Protein AF-0000000067561441 (afdb_homodimer)

Radius of gyration: 40.86 Å; Cα contacts (8 Å, |Δi|>4): 466; chains: 2; bounding box: 80×125×128 Å

Organism: Oryctolagus cuniculus (NCBI:txid9986)

Nearest PDB structures (foldseek):
  2z0v-assembly1_A  TM=9.219E-01  e=9.153E-23  Homo sapiens
  1x03-assembly1_A-2  TM=9.730E-01  e=4.306E-17  Homo sapiens
  2c08-assembly1_A-2  TM=9.891E-01  e=1.388E-15  Rattus norvegicus
  1zww-assembly1_A  TM=9.844E-01  e=1.862E-15  Mus musculus
  1x04-assembly1_A-2  TM=9.274E-01  e=5.219E-16  Homo sapiens

InterPro domains:
  IPR004148 BAR domain [PF03114] (29-232)
  IPR004148 BAR domain [PS51021] (9-240)
  IPR004148 BAR domain [SM00721] (27-233)
  IPR027267 AH/BAR domain superfamily [G3DSA:1.20.1270.60] (26-247)
  IPR027267 AH/BAR domain superfamily [SSF103657] (29-232)
  IPR032469 Endophilin-A3, BAR domain [cd07615] (29-238)
  IPR050384 Endophilin/SH3RF [PTHR14167] (29-256)

Solvent-accessible surface area (backbone atoms only — not comparable to full-atom values): 35944 Å² total; per-residue (Å²): 136,80,80,74,81,65,78,74,80,81,82,80,76,77,70,68,80,46,82,53,75,46,51,60,46,53,53,46,48,49,51,51,51,48,51,52,39,53,54,50,48,51,53,32,51,47,34,52,71,47,55,31,63,69,59,47,53,51,48,52,51,49,52,54,49,21,65,72,72,68,47,78,77,79,75,71,82,85,44,44,43,32,54,35,9,50,53,28,35,54,42,11,58,71,55,30,88,86,29,68,43,17,48,48,29,34,54,50,11,53,50,26,37,51,45,24,52,46,49,50,51,38,47,54,49,40,41,63,59,32,47,47,55,52,49,46,43,49,69,43,59,52,41,48,47,50,51,34,47,53,50,29,53,52,32,46,51,50,30,54,55,42,58,74,38,62,85,80,46,62,68,67,55,46,52,50,31,49,51,52,28,51,51,32,45,51,50,32,50,50,49,50,48,55,55,63,69,47,37,63,58,57,44,49,33,52,44,51,40,42,47,47,53,30,49,40,26,47,52,44,26,52,53,35,50,53,49,47,52,54,46,51,52,50,50,55,58,55,72,69,52,81,83,82,78,90,79,87,75,80,79,80,70,79,69,62,76,80,68,85,86,81,86,79,86,74,82,75,81,72,80,79,78,83,81,73,85,71,80,78,82,75,88,82,85,78,80,84,70,87,76,84,82,75,83,71,80,72,69,69,92,70,77,73,84,74,86,79,125,136,80,80,75,80,65,79,73,79,81,80,80,76,77,72,68,80,49,84,53,76,47,51,61,45,53,55,47,49,49,50,51,51,48,52,52,38,51,54,50,48,51,53,32,51,47,35,51,71,47,56,32,62,68,60,48,52,50,48,53,50,50,52,56,50,22,64,71,71,69,48,76,76,79,76,72,82,85,44,44,42,32,55,36,9,50,53,29,36,54,43,11,59,71,56,31,88,86,29,70,42,17,50,48,28,34,55,51,10,54,50,25,37,52,44,24,52,46,50,51,50,40,46,55,49,39,40,63,58,32,46,47,55,52,48,46,44,50,69,44,58,52,40,49,46,50,50,32,47,52,50,28,53,51,32,46,51,52,31,54,55,41,59,74,38,61,84,82,45,63,68,68,57,46,52,50,31,48,51,50,28,51,50,31,45,51,50,32,50,50,48,51,47,56,54,64,70,46,36,62,57,57,44,50,34,51,45,52,41,44,48,46,54,30,52,42,26,47,53,45,27,53,54,34,50,54,50,49,52,53,46,51,52,51,51,56,59,55,70,68,51,81,83,80,78,89,78,88,74,79,78,79,71,78,68,64,75,78,64,86,86,81,82,88,87,80,83,77,82,81,78,79,74,86,79,76,83,71,76,82,78,77,83,90,77,86,77,85,72,85,75,79,81,70,83,66,77,75,66,71,89,74,75,73,83,67,87,76,132

pLDDT: mean 72.55, std 29.38, range [18.14, 98.62]

Structure (mmCIF, N/CA/C/O backbone):
data_AF-0000000067561441-model_v1
#
loop_
_entity.id
_entity.type
_entity.pdbx_description
1 polymer 'SH3 domain containing GRB2 like 3, endophilin A3'
#
loop_
_atom_site.group_PDB
_atom_site.id
_atom_site.type_symbol
_atom_site.label_atom_id
_atom_site.label_alt_id
_atom_site.label_comp_id
_atom_site.label_asym_id
_atom_site.label_entity_id
_atom_site.label_seq_id
_atom_site.pdbx_PDB_ins_code
_atom_site.Cartn_x
_atom_site.Cartn_y
_atom_site.Cartn_z
_atom_site.occupancy
_atom_site.B_iso_or_equiv
_atom_site.auth_seq_id
_atom_site.auth_comp_id
_atom_site.auth_asym_id
_atom_site.auth_atom_id
_atom_site.pdbx_PDB_model_num
ATOM 1 N N . MET A 1 1 ? 22.875 -39.406 -35.312 1 19.34 1 MET A N 1
ATOM 2 C CA . MET A 1 1 ? 21.438 -39.688 -35.406 1 19.34 1 MET A CA 1
ATOM 3 C C . MET A 1 1 ? 20.656 -38.719 -34.531 1 19.34 1 MET A C 1
ATOM 5 O O . MET A 1 1 ? 20.547 -38.969 -33.312 1 19.34 1 MET A O 1
ATOM 9 N N . LYS A 1 2 ? 20.797 -37.438 -34.844 1 24.28 2 LYS A N 1
ATOM 10 C CA . LYS A 1 2 ? 20.297 -36.219 -34.219 1 24.28 2 LYS A CA 1
ATOM 11 C C . LYS A 1 2 ? 18.781 -36.156 -34.312 1 24.28 2 LYS A C 1
ATOM 13 O O . LYS A 1 2 ? 18.203 -36.125 -35.406 1 24.28 2 LYS A O 1
ATOM 18 N N . ILE A 1 3 ? 18.109 -36.844 -33.344 1 24.83 3 ILE A N 1
ATOM 19 C CA . ILE A 1 3 ? 16.656 -36.812 -33.188 1 24.83 3 ILE A CA 1
ATOM 20 C C . ILE A 1 3 ? 16.172 -35.344 -33.188 1 24.83 3 ILE A C 1
ATOM 22 O O . ILE A 1 3 ? 16.531 -34.562 -32.312 1 24.83 3 ILE A O 1
ATOM 26 N N . ASN A 1 4 ? 16.062 -34.75 -34.375 1 24.45 4 ASN A N 1
ATOM 27 C CA . ASN A 1 4 ? 15.406 -33.5 -34.688 1 24.45 4 ASN A CA 1
ATOM 28 C C . ASN A 1 4 ? 13.992 -33.406 -34.125 1 24.45 4 ASN A C 1
ATOM 30 O O . ASN A 1 4 ? 13.125 -34.188 -34.5 1 24.45 4 ASN A O 1
ATOM 34 N N . PHE A 1 5 ? 13.906 -33.094 -32.812 1 27.78 5 PHE A N 1
ATOM 35 C CA . PHE A 1 5 ? 12.664 -32.844 -32.094 1 27.78 5 PHE A CA 1
ATOM 36 C C . PHE A 1 5 ? 11.844 -31.766 -32.844 1 27.78 5 PHE A C 1
ATOM 38 O O . PHE A 1 5 ? 12.148 -30.578 -32.75 1 27.78 5 PHE A O 1
ATOM 45 N N . SER A 1 6 ? 11.445 -32 -34.031 1 26.22 6 SER A N 1
ATOM 46 C CA . SER A 1 6 ? 10.516 -31.172 -34.781 1 26.22 6 SER A CA 1
ATOM 47 C C . SER A 1 6 ? 9.289 -30.828 -33.969 1 26.22 6 SER A C 1
ATOM 49 O O . SER A 1 6 ? 8.609 -31.703 -33.438 1 26.22 6 SER A O 1
ATOM 51 N N . ILE A 1 7 ? 9.227 -29.594 -33.406 1 28.44 7 ILE A N 1
ATOM 52 C CA . ILE A 1 7 ? 8.266 -28.891 -32.562 1 28.44 7 ILE A CA 1
ATOM 53 C C . ILE A 1 7 ? 6.926 -28.781 -33.281 1 28.44 7 ILE A C 1
ATOM 55 O O . ILE A 1 7 ? 6.797 -28.016 -34.25 1 28.44 7 ILE A O 1
ATOM 59 N N . CYS A 1 8 ? 6.309 -29.859 -33.75 1 27.94 8 CYS A N 1
ATOM 60 C CA . CYS A 1 8 ? 4.984 -29.766 -34.375 1 27.94 8 CYS A CA 1
ATOM 61 C C . CYS A 1 8 ? 3.979 -29.188 -33.375 1 27.94 8 CYS A C 1
ATOM 63 O O . CYS A 1 8 ? 3.742 -29.766 -32.312 1 27.94 8 CYS A O 1
ATOM 65 N N . PHE A 1 9 ? 3.688 -27.844 -33.344 1 28.59 9 PHE A N 1
ATOM 66 C CA . PHE A 1 9 ? 2.734 -27 -32.625 1 28.59 9 PHE A CA 1
ATOM 67 C C . PHE A 1 9 ? 1.303 -27.391 -32.969 1 28.59 9 PHE A C 1
ATOM 69 O O . PHE A 1 9 ? 0.637 -26.734 -33.75 1 28.59 9 PHE A O 1
ATOM 76 N N . SER A 1 10 ? 0.862 -28.594 -33.406 1 28.17 10 SER A N 1
ATOM 77 C CA . SER A 1 10 ? -0.571 -28.656 -33.656 1 28.17 10 SER A CA 1
ATOM 78 C C . SER A 1 10 ? -1.382 -28.422 -32.406 1 28.17 10 SER A C 1
ATOM 80 O O . SER A 1 10 ? -1.18 -29.094 -31.391 1 28.17 10 SER A O 1
ATOM 82 N N . VAL A 1 11 ? -2.041 -27.281 -32.094 1 31.47 11 VAL A N 1
ATOM 83 C CA . VAL A 1 11 ? -2.855 -26.656 -31.062 1 31.47 11 VAL A CA 1
ATOM 84 C C . VAL A 1 11 ? -4.02 -27.578 -30.688 1 31.47 11 VAL A C 1
ATOM 86 O O . VAL A 1 11 ? -4.445 -27.609 -29.531 1 31.47 11 VAL A O 1
ATOM 89 N N . ASN A 1 12 ? -5 -27.953 -31.719 1 30.16 12 ASN A N 1
ATOM 90 C CA . ASN A 1 12 ? -6.379 -28.297 -31.375 1 30.16 12 ASN A CA 1
ATOM 91 C C . ASN A 1 12 ? -6.441 -29.516 -30.469 1 30.16 12 ASN A C 1
ATOM 93 O O . ASN A 1 12 ? -7.18 -29.531 -29.484 1 30.16 12 ASN A O 1
ATOM 97 N N . SER A 1 13 ? -6.586 -30.844 -31.156 1 30.34 13 SER A N 1
ATOM 98 C CA . SER A 1 13 ? -7.082 -32.094 -30.609 1 30.34 13 SER A CA 1
ATOM 99 C C . SER A 1 13 ? -6.16 -32.656 -29.516 1 30.34 13 SER A C 1
ATOM 101 O O . SER A 1 13 ? -4.949 -32.75 -29.734 1 30.34 13 SER A O 1
ATOM 103 N N . TRP A 1 14 ? -6.418 -32.5 -28.234 1 32.81 14 TRP A N 1
ATOM 104 C CA . TRP A 1 14 ? -5.914 -33.25 -27.078 1 32.81 14 TRP A CA 1
ATOM 105 C C . TRP A 1 14 ? -5.68 -34.688 -27.453 1 32.81 14 TRP A C 1
ATOM 107 O O . TRP A 1 14 ? -5.574 -35.562 -26.562 1 32.81 14 TRP A O 1
ATOM 117 N N . SER A 1 15 ? -6.148 -35.219 -28.641 1 31.61 15 SER A N 1
ATOM 118 C CA . SER A 1 15 ? -5.793 -36.625 -28.75 1 31.61 15 SER A CA 1
ATOM 119 C C . SER A 1 15 ? -4.332 -36.844 -28.391 1 31.61 15 SER A C 1
ATOM 121 O O . SER A 1 15 ? -3.436 -36.25 -29 1 31.61 15 SER A O 1
ATOM 123 N N . LEU A 1 16 ? -3.963 -37 -27.172 1 37.06 16 LEU A N 1
ATOM 124 C CA . LEU A 1 16 ? -2.797 -37.625 -26.547 1 37.06 16 LEU A CA 1
ATOM 125 C C . LEU A 1 16 ? -2.213 -38.719 -27.422 1 37.06 16 LEU A C 1
ATOM 127 O O . LEU A 1 16 ? -1.439 -39.562 -26.953 1 37.06 16 LEU A O 1
ATOM 131 N N . THR A 1 17 ? -2.914 -39.125 -28.484 1 34.94 17 THR A N 1
ATOM 132 C CA . THR A 1 17 ? -2.17 -40.156 -29.234 1 34.94 17 THR A CA 1
ATOM 133 C C . THR A 1 17 ? -0.734 -39.688 -29.469 1 34.94 17 THR A C 1
ATOM 135 O O . THR A 1 17 ? -0.394 -39.25 -30.578 1 34.94 17 THR A O 1
ATOM 138 N N . CYS A 1 18 ? -0.254 -38.906 -28.562 1 39.09 18 CYS A N 1
ATOM 139 C CA . CYS A 1 18 ? 1.105 -38.406 -28.703 1 39.09 18 CYS A CA 1
ATOM 140 C C . CYS A 1 18 ? 2.104 -39.531 -28.859 1 39.09 18 CYS A C 1
ATOM 142 O O . CYS A 1 18 ? 2.516 -40.156 -27.875 1 39.09 18 CYS A O 1
ATOM 144 N N . ASN A 1 19 ? 1.882 -40.406 -29.562 1 39.97 19 ASN A N 1
ATOM 145 C CA . ASN A 1 19 ? 3.016 -41.312 -29.781 1 39.97 19 ASN A CA 1
ATOM 146 C C . ASN A 1 19 ? 4.34 -40.531 -29.75 1 39.97 19 ASN A C 1
ATOM 148 O O . ASN A 1 19 ? 5.402 -41.156 -29.609 1 39.97 19 ASN A O 1
ATOM 152 N N . ASP A 1 20 ? 4.57 -39.219 -30.25 1 41.69 20 ASP A N 1
ATOM 153 C CA . ASP A 1 20 ? 5.801 -38.5 -30.516 1 41.69 20 ASP A CA 1
ATOM 154 C C . ASP A 1 20 ? 6.176 -37.594 -29.328 1 41.69 20 ASP A C 1
ATOM 156 O O . ASP A 1 20 ? 5.305 -37.156 -28.578 1 41.69 20 ASP A O 1
ATOM 160 N N . ILE A 1 21 ? 7.422 -37.656 -28.656 1 47.81 21 ILE A N 1
ATOM 161 C CA . ILE A 1 21 ? 8.25 -36.906 -27.734 1 47.81 21 ILE A CA 1
ATOM 162 C C . ILE A 1 21 ? 7.82 -35.438 -27.766 1 47.81 21 ILE A C 1
ATOM 164 O O . ILE A 1 21 ? 7.953 -34.719 -26.766 1 47.81 21 ILE A O 1
ATOM 168 N N . SER A 1 22 ? 7.121 -35.094 -28.859 1 47.97 22 SER A N 1
ATOM 169 C CA . SER A 1 22 ? 6.777 -33.656 -29 1 47.97 22 SER A CA 1
ATOM 170 C C . SER A 1 22 ? 5.668 -33.281 -28.031 1 47.97 22 SER A C 1
ATOM 172 O O . SER A 1 22 ? 5.707 -32.188 -27.453 1 47.97 22 SER A O 1
ATOM 174 N N . CYS A 1 23 ? 4.609 -34.156 -27.844 1 52.84 23 CYS A N 1
ATOM 175 C CA . CYS A 1 23 ? 3.516 -33.812 -26.938 1 52.84 23 CYS A CA 1
ATOM 176 C C . CYS A 1 23 ? 4.016 -33.688 -25.5 1 52.84 23 CYS A C 1
ATOM 178 O O . CYS A 1 23 ? 3.625 -32.75 -24.797 1 52.84 23 CYS A O 1
ATOM 180 N N . VAL A 1 24 ? 4.871 -34.625 -25.172 1 60.44 24 VAL A N 1
ATOM 181 C CA . VAL A 1 24 ? 5.414 -34.562 -23.828 1 60.44 24 VAL A CA 1
ATOM 182 C C . VAL A 1 24 ? 6.172 -33.25 -23.625 1 60.44 24 VAL A C 1
ATOM 184 O O . VAL A 1 24 ? 6.109 -32.656 -22.547 1 60.44 24 VAL A O 1
ATOM 187 N N . CYS A 1 25 ? 6.645 -32.719 -24.844 1 61.5 25 CYS A N 1
ATOM 188 C CA . CYS A 1 25 ? 7.414 -31.484 -24.75 1 61.5 25 CYS A CA 1
ATOM 189 C C . CYS A 1 25 ? 6.508 -30.297 -24.469 1 61.5 25 CYS A C 1
ATOM 191 O O . CYS A 1 25 ? 6.848 -29.422 -23.656 1 61.5 25 CYS A O 1
ATOM 193 N N . PHE A 1 26 ? 5.363 -30.297 -25.141 1 65.38 26 PHE A N 1
ATOM 194 C CA . PHE A 1 26 ? 4.453 -29.172 -24.938 1 65.38 26 PHE A CA 1
ATOM 195 C C . PHE A 1 26 ? 3.932 -29.156 -23.5 1 65.38 26 PHE A C 1
ATOM 197 O O . PHE A 1 26 ? 3.852 -28.109 -22.875 1 65.38 26 PHE A O 1
ATOM 204 N N . VAL A 1 27 ? 3.645 -30.406 -23 1 71.69 27 VAL A N 1
ATOM 205 C CA . VAL A 1 27 ? 3.113 -30.5 -21.641 1 71.69 27 VAL A CA 1
ATOM 206 C C . VAL A 1 27 ? 4.184 -30.094 -20.641 1 71.69 27 VAL A C 1
ATOM 208 O O . VAL A 1 27 ? 3.887 -29.422 -19.641 1 71.69 27 VAL A O 1
ATOM 211 N N . PHE A 1 28 ? 5.406 -30.344 -21.094 1 76.19 28 PHE A N 1
ATOM 212 C CA . PHE A 1 28 ? 6.52 -29.969 -20.219 1 76.19 28 PHE A CA 1
ATOM 213 C C . PHE A 1 28 ? 6.66 -28.453 -20.141 1 76.19 28 PHE A C 1
ATOM 215 O O . PHE A 1 28 ? 6.91 -27.906 -19.078 1 76.19 28 PHE A O 1
ATOM 222 N N . LYS A 1 29 ? 6.434 -27.875 -21.234 1 80.75 29 LYS A N 1
ATOM 223 C CA . LYS A 1 29 ? 6.555 -26.422 -21.266 1 80.75 29 LYS A CA 1
ATOM 224 C C . LYS A 1 29 ? 5.457 -25.766 -20.438 1 80.75 29 LYS A C 1
ATOM 226 O O . LYS A 1 29 ? 5.711 -24.797 -19.703 1 80.75 29 LYS A O 1
ATOM 231 N N . LYS A 1 30 ? 4.281 -26.328 -20.531 1 83.38 30 LYS A N 1
ATOM 232 C CA . LYS A 1 30 ? 3.16 -25.75 -19.797 1 83.38 30 LYS A CA 1
ATOM 233 C C . LYS A 1 30 ? 3.375 -25.875 -18.297 1 83.38 30 LYS A C 1
ATOM 235 O O . LYS A 1 30 ? 3.047 -24.953 -17.531 1 83.38 30 LYS A O 1
ATOM 240 N N . ILE A 1 31 ? 3.91 -26.953 -17.922 1 86.12 31 ILE A N 1
ATOM 241 C CA . ILE A 1 31 ? 4.156 -27.188 -16.5 1 86.12 31 ILE A CA 1
ATOM 242 C C . ILE A 1 31 ? 5.25 -26.234 -16.016 1 86.12 31 ILE A C 1
ATOM 244 O O . ILE A 1 31 ? 5.148 -25.672 -14.914 1 86.12 31 ILE A O 1
ATOM 248 N N . ASP A 1 32 ? 6.25 -26.062 -16.797 1 88.06 32 ASP A N 1
ATOM 249 C CA . ASP A 1 32 ? 7.344 -25.172 -16.438 1 88.06 32 ASP A CA 1
ATOM 250 C C . ASP A 1 32 ? 6.852 -23.734 -16.312 1 88.06 32 ASP A C 1
ATOM 252 O O . ASP A 1 32 ? 7.18 -23.031 -15.352 1 88.06 32 ASP A O 1
ATOM 256 N N . VAL A 1 33 ? 6.121 -23.375 -17.312 1 91.06 33 VAL A N 1
ATOM 257 C CA . VAL A 1 33 ? 5.578 -22.016 -17.297 1 91.06 33 VAL A CA 1
ATOM 258 C C . VAL A 1 33 ? 4.664 -21.828 -16.094 1 91.06 33 VAL A C 1
ATOM 260 O O . VAL A 1 33 ? 4.691 -20.781 -15.445 1 91.06 33 VAL A O 1
ATOM 263 N N . THR A 1 34 ? 3.848 -22.828 -15.805 1 91 34 THR A N 1
ATOM 264 C CA . THR A 1 34 ? 2.943 -22.734 -14.664 1 91 34 THR A CA 1
ATOM 265 C C . THR A 1 34 ? 3.729 -22.609 -13.359 1 91 34 THR A C 1
ATOM 267 O O . THR A 1 34 ? 3.348 -21.859 -12.469 1 91 34 THR A O 1
ATOM 270 N N . ASN A 1 35 ? 4.785 -23.359 -13.32 1 91.88 35 ASN A N 1
ATOM 271 C CA . ASN A 1 35 ? 5.625 -23.312 -12.133 1 91.88 35 ASN A CA 1
ATOM 272 C C . ASN A 1 35 ? 6.227 -21.922 -11.93 1 91.88 35 ASN A C 1
ATOM 274 O O . ASN A 1 35 ? 6.203 -21.391 -10.82 1 91.88 35 ASN A O 1
ATOM 278 N N . LYS A 1 36 ? 6.715 -21.359 -12.938 1 94.06 36 LYS A N 1
ATOM 279 C CA . LYS A 1 36 ? 7.27 -20.016 -12.875 1 94.06 36 LYS A CA 1
ATOM 280 C C . LYS A 1 36 ? 6.188 -18.984 -12.555 1 94.06 36 LYS A C 1
ATOM 282 O O . LYS A 1 36 ? 6.414 -18.062 -11.766 1 94.06 36 LYS A O 1
ATOM 287 N N . ALA A 1 37 ? 5.059 -19.172 -13.188 1 94.62 37 ALA A N 1
ATOM 288 C CA . ALA A 1 37 ? 3.926 -18.281 -12.961 1 94.62 37 ALA A CA 1
ATOM 289 C C . ALA A 1 37 ? 3.514 -18.281 -11.492 1 94.62 37 ALA A C 1
ATOM 291 O O . ALA A 1 37 ? 3.365 -17.219 -10.883 1 94.62 37 ALA A O 1
ATOM 292 N N . VAL A 1 38 ? 3.355 -19.453 -10.961 1 94.75 38 VAL A N 1
ATOM 293 C CA . VAL A 1 38 ? 2.898 -19.594 -9.586 1 94.75 38 VAL A CA 1
ATOM 294 C C . VAL A 1 38 ? 3.92 -18.969 -8.633 1 94.75 38 VAL A C 1
ATOM 296 O O . VAL A 1 38 ? 3.551 -18.25 -7.711 1 94.75 38 VAL A O 1
ATOM 299 N N . ALA A 1 39 ? 5.164 -19.141 -8.891 1 95.56 39 ALA A N 1
ATOM 300 C CA . ALA A 1 39 ? 6.223 -18.594 -8.047 1 95.56 39 ALA A CA 1
ATOM 301 C C . ALA A 1 39 ? 6.207 -17.062 -8.07 1 95.56 39 ALA A C 1
ATOM 303 O O . ALA A 1 39 ? 6.273 -16.422 -7.023 1 95.56 39 ALA A O 1
ATOM 304 N N . GLU A 1 40 ? 6.141 -16.531 -9.172 1 97.12 40 GLU A N 1
ATOM 305 C CA . GLU A 1 40 ? 6.168 -15.086 -9.297 1 97.12 40 GLU A CA 1
ATOM 306 C C . GLU A 1 40 ? 4.879 -14.461 -8.773 1 97.12 40 GLU A C 1
ATOM 308 O O . GLU A 1 40 ? 4.902 -13.383 -8.18 1 97.12 40 GLU A O 1
ATOM 313 N N . ILE A 1 41 ? 3.758 -15.086 -9.07 1 97.19 41 ILE A N 1
ATOM 314 C CA . ILE A 1 41 ? 2.477 -14.586 -8.586 1 97.19 41 ILE A CA 1
ATOM 315 C C . ILE A 1 41 ? 2.482 -14.555 -7.059 1 97.19 41 ILE A C 1
ATOM 317 O O . ILE A 1 41 ? 1.982 -13.609 -6.445 1 97.19 41 ILE A O 1
ATOM 321 N N . LEU A 1 42 ? 3.045 -15.602 -6.5 1 96.94 42 LEU A N 1
ATOM 322 C CA . LEU A 1 42 ? 3.143 -15.656 -5.043 1 96.94 42 LEU A CA 1
ATOM 323 C C . LEU A 1 42 ? 3.951 -14.477 -4.512 1 96.94 42 LEU A C 1
ATOM 325 O O . LEU A 1 42 ? 3.541 -13.82 -3.547 1 96.94 42 LEU A O 1
ATOM 329 N N . SER A 1 43 ? 5.023 -14.203 -5.152 1 96.56 43 SER A N 1
ATOM 330 C CA . SER A 1 43 ? 5.887 -13.102 -4.75 1 96.56 43 SER A CA 1
ATOM 331 C C . SER A 1 43 ? 5.18 -11.758 -4.898 1 96.56 43 SER A C 1
ATOM 333 O O . SER A 1 43 ? 5.164 -10.953 -3.967 1 96.56 43 SER A O 1
ATOM 335 N N . LYS A 1 44 ? 4.578 -11.547 -6.016 1 97.75 44 LYS A N 1
ATOM 336 C CA . LYS A 1 44 ? 3.938 -10.266 -6.301 1 97.75 44 LYS A CA 1
ATOM 337 C C . LYS A 1 44 ? 2.666 -10.094 -5.477 1 97.75 44 LYS A C 1
ATOM 339 O O . LYS A 1 44 ? 2.316 -8.977 -5.09 1 97.75 44 LYS A O 1
ATOM 344 N N . ALA A 1 45 ? 1.914 -11.18 -5.254 1 97.56 45 ALA A N 1
ATOM 345 C CA . ALA A 1 45 ? 0.723 -11.102 -4.414 1 97.56 45 ALA A CA 1
ATOM 346 C C . ALA A 1 45 ? 1.086 -10.719 -2.982 1 97.56 45 ALA A C 1
ATOM 348 O O . ALA A 1 45 ? 0.365 -9.953 -2.338 1 97.56 45 ALA A O 1
ATOM 349 N N . THR A 1 46 ? 2.197 -11.227 -2.502 1 96.25 46 THR A N 1
ATOM 350 C CA . THR A 1 46 ? 2.662 -10.867 -1.166 1 96.25 46 THR A CA 1
ATOM 351 C C . THR A 1 46 ? 3.043 -9.398 -1.102 1 96.25 46 THR A C 1
ATOM 353 O O . THR A 1 46 ? 2.771 -8.719 -0.106 1 96.25 46 THR A O 1
ATOM 356 N N . GLU A 1 47 ? 3.701 -8.938 -2.129 1 95.88 47 GLU A N 1
ATOM 357 C CA . GLU A 1 47 ? 4.047 -7.52 -2.209 1 95.88 47 GLU A CA 1
ATOM 358 C C . GLU A 1 47 ? 2.795 -6.648 -2.266 1 95.88 47 GLU A C 1
ATOM 360 O O . GLU A 1 47 ? 2.777 -5.543 -1.722 1 95.88 47 GLU A O 1
ATOM 365 N N . TYR A 1 48 ? 1.763 -7.145 -2.961 1 97.44 48 TYR A N 1
ATOM 366 C CA . TYR A 1 48 ? 0.479 -6.457 -3.047 1 97.44 48 TYR A CA 1
ATOM 367 C C . TYR A 1 48 ? -0.131 -6.266 -1.663 1 97.44 48 TYR A C 1
ATOM 369 O O . TYR A 1 48 ? -0.658 -5.195 -1.353 1 97.44 48 TYR A O 1
ATOM 377 N N . LEU A 1 49 ? 0.001 -7.266 -0.828 1 96.56 49 LEU A N 1
ATOM 378 C CA . LEU A 1 49 ? -0.583 -7.223 0.509 1 96.56 49 LEU A CA 1
ATOM 379 C C . LEU A 1 49 ? 0.311 -6.441 1.468 1 96.56 49 LEU A C 1
ATOM 381 O O . LEU A 1 49 ? -0.183 -5.691 2.311 1 96.56 49 LEU A O 1
ATOM 385 N N . GLN A 1 50 ? 1.621 -6.695 1.315 1 95.94 50 GLN A N 1
ATOM 386 C CA . GLN A 1 50 ? 2.625 -6.129 2.209 1 95.94 50 GLN A CA 1
ATOM 387 C C . GLN A 1 50 ? 3.746 -5.457 1.419 1 95.94 50 GLN A C 1
ATOM 389 O O . GLN A 1 50 ? 4.816 -6.039 1.237 1 95.94 50 GLN A O 1
ATOM 394 N N . PRO A 1 51 ? 3.529 -4.23 1.056 1 95.38 51 PRO A N 1
ATOM 395 C CA . PRO A 1 51 ? 4.41 -3.553 0.101 1 95.38 51 PRO A CA 1
ATOM 396 C C . PRO A 1 51 ? 5.75 -3.154 0.713 1 95.38 51 PRO A C 1
ATOM 398 O O . PRO A 1 51 ? 6.719 -2.92 -0.013 1 95.38 51 PRO A O 1
ATOM 401 N N . ASN A 1 52 ? 5.871 -3.002 2.012 1 94.19 52 ASN A N 1
ATOM 402 C CA . ASN A 1 52 ? 7.129 -2.617 2.643 1 94.19 52 ASN A CA 1
ATOM 403 C C . ASN A 1 52 ? 8.023 -3.828 2.893 1 94.19 52 ASN A C 1
ATOM 405 O O . ASN A 1 52 ? 7.703 -4.684 3.723 1 94.19 52 ASN A O 1
ATOM 409 N N . PRO A 1 53 ? 9.078 -3.922 2.232 1 93.12 53 PRO A N 1
ATOM 410 C CA . PRO A 1 53 ? 9.938 -5.105 2.355 1 93.12 53 PRO A CA 1
ATOM 411 C C . PRO A 1 53 ? 10.555 -5.242 3.746 1 93.12 53 PRO A C 1
ATOM 413 O O . PRO A 1 53 ? 10.766 -6.363 4.223 1 93.12 53 PRO A O 1
ATOM 416 N N . ALA A 1 54 ? 10.844 -4.078 4.367 1 92.19 54 ALA A N 1
ATOM 417 C CA . ALA A 1 54 ? 11.438 -4.129 5.703 1 92.19 54 ALA A CA 1
ATOM 418 C C . ALA A 1 54 ? 10.477 -4.754 6.707 1 92.19 54 ALA A C 1
ATOM 420 O O . ALA A 1 54 ? 10.867 -5.609 7.5 1 92.19 54 ALA A O 1
ATOM 421 N N . TYR A 1 55 ? 9.32 -4.367 6.629 1 91.5 55 TYR A N 1
ATOM 422 C CA . TYR A 1 55 ? 8.32 -4.902 7.539 1 91.5 55 TYR A CA 1
ATOM 423 C C . TYR A 1 55 ? 8.031 -6.367 7.234 1 91.5 55 TYR A C 1
ATOM 425 O O . TYR A 1 55 ? 7.789 -7.16 8.148 1 91.5 55 TYR A O 1
ATOM 433 N N . ARG A 1 56 ? 8.047 -6.734 5.98 1 90.69 56 ARG A N 1
ATOM 434 C CA . ARG A 1 56 ? 7.828 -8.125 5.59 1 90.69 56 ARG A CA 1
ATOM 435 C C . ARG A 1 56 ? 8.914 -9.031 6.164 1 90.69 56 ARG A C 1
ATOM 437 O O . ARG A 1 56 ? 8.617 -10.117 6.664 1 90.69 56 ARG A O 1
ATOM 444 N N . ALA A 1 57 ? 10.148 -8.57 6.008 1 90.69 57 ALA A N 1
ATOM 445 C CA . ALA A 1 57 ? 11.273 -9.336 6.543 1 90.69 57 ALA A CA 1
ATOM 446 C C . ALA A 1 57 ? 11.156 -9.508 8.055 1 90.69 57 ALA A C 1
ATOM 448 O O . ALA A 1 57 ? 11.438 -10.586 8.586 1 90.69 57 ALA A O 1
ATOM 449 N N . LYS A 1 58 ? 10.812 -8.422 8.695 1 89.56 58 LYS A N 1
ATOM 450 C CA . LYS A 1 58 ? 10.617 -8.477 10.141 1 89.56 58 LYS A CA 1
ATOM 451 C C . LYS A 1 58 ? 9.523 -9.477 10.508 1 89.56 58 LYS A C 1
ATOM 453 O O . LYS A 1 58 ? 9.68 -10.258 11.453 1 89.56 58 LYS A O 1
ATOM 458 N N . LEU A 1 59 ? 8.438 -9.453 9.828 1 87.62 59 LEU A N 1
ATOM 459 C CA . LEU A 1 59 ? 7.328 -10.375 10.07 1 87.62 59 LEU A CA 1
ATOM 460 C C . LEU A 1 59 ? 7.754 -11.82 9.828 1 87.62 59 LEU A C 1
ATOM 462 O O . LEU A 1 59 ? 7.371 -12.711 10.586 1 87.62 59 LEU A O 1
ATOM 466 N N . GLY A 1 60 ? 8.477 -12.039 8.766 1 86.38 60 GLY A N 1
ATOM 467 C CA . GLY A 1 60 ? 9 -13.367 8.484 1 86.38 60 GLY A CA 1
ATOM 468 C C . GLY A 1 60 ? 9.859 -13.922 9.602 1 86.38 60 GLY A C 1
ATOM 469 O O . GLY A 1 60 ? 9.75 -15.094 9.953 1 86.38 60 GLY A O 1
ATOM 470 N N . MET A 1 61 ? 10.633 -13.023 10.133 1 86.12 61 MET A N 1
ATOM 471 C CA . MET A 1 61 ? 11.5 -13.406 11.242 1 86.12 61 MET A CA 1
ATOM 472 C C . MET A 1 61 ? 10.672 -13.734 12.484 1 86.12 61 MET A C 1
ATOM 474 O O . MET A 1 61 ? 10.93 -14.727 13.156 1 86.12 61 MET A O 1
ATOM 478 N N . LEU A 1 62 ? 9.719 -12.938 12.773 1 84.06 62 LEU A N 1
ATOM 479 C CA . LEU A 1 62 ? 8.875 -13.133 13.945 1 84.06 62 LEU A CA 1
ATOM 480 C C . LEU A 1 62 ? 8.086 -14.43 13.836 1 84.06 62 LEU A C 1
ATOM 482 O O . LEU A 1 62 ? 7.938 -15.164 14.82 1 84.06 62 LEU A O 1
ATOM 486 N N . ASN A 1 63 ? 7.586 -14.672 12.695 1 83.81 63 ASN A N 1
ATOM 487 C CA . ASN A 1 63 ? 6.852 -15.914 12.461 1 83.81 63 ASN A CA 1
ATOM 488 C C . ASN A 1 63 ? 7.734 -17.141 12.68 1 83.81 63 ASN A C 1
ATOM 490 O O . ASN A 1 63 ? 7.285 -18.141 13.227 1 83.81 63 ASN A O 1
ATOM 494 N N . THR A 1 64 ? 8.922 -17.016 12.219 1 83.06 64 THR A N 1
ATOM 495 C CA . THR A 1 64 ? 9.859 -18.125 12.398 1 83.06 64 THR A CA 1
ATOM 496 C C . THR A 1 64 ? 10.156 -18.344 13.883 1 83.06 64 THR A C 1
ATOM 498 O O . THR A 1 64 ? 10.203 -19.484 14.344 1 83.06 64 THR A O 1
ATOM 501 N N . VAL A 1 65 ? 10.336 -17.281 14.617 1 79.94 65 VAL A N 1
ATOM 502 C CA . VAL A 1 65 ? 10.625 -17.359 16.047 1 79.94 65 VAL A CA 1
ATOM 503 C C . VAL A 1 65 ? 9.414 -17.891 16.797 1 79.94 65 VAL A C 1
ATOM 505 O O . VAL A 1 65 ? 9.555 -18.719 17.703 1 79.94 65 VAL A O 1
ATOM 508 N N . SER A 1 66 ? 8.266 -17.453 16.516 1 81.81 66 SER A N 1
ATOM 509 C CA . SER A 1 66 ? 7.035 -17.906 17.156 1 81.81 66 SER A CA 1
ATOM 510 C C . SER A 1 66 ? 6.82 -19.406 16.953 1 81.81 66 SER A C 1
ATOM 512 O O . SER A 1 66 ? 6.359 -20.094 17.859 1 81.81 66 SER A O 1
ATOM 514 N N . LYS A 1 67 ? 7.062 -19.844 15.867 1 76.69 67 LYS A N 1
ATOM 515 C CA . LYS A 1 67 ? 6.926 -21.266 15.586 1 76.69 67 LYS A CA 1
ATOM 516 C C . LYS A 1 67 ? 7.852 -22.094 16.469 1 76.69 67 LYS A C 1
ATOM 518 O O . LYS A 1 67 ? 7.465 -23.156 16.969 1 76.69 67 LYS A O 1
ATOM 523 N N . ILE A 1 68 ? 8.883 -21.516 16.688 1 78.38 68 ILE A N 1
ATOM 524 C CA . ILE A 1 68 ? 9.859 -22.219 17.516 1 78.38 68 ILE A CA 1
ATOM 525 C C . ILE A 1 68 ? 9.43 -22.156 18.984 1 78.38 68 ILE A C 1
ATOM 527 O O . ILE A 1 68 ? 9.539 -23.141 19.719 1 78.38 68 ILE A O 1
ATOM 531 N N . ARG A 1 69 ? 9.016 -20.984 19.453 1 77.12 69 ARG A N 1
ATOM 532 C CA . ARG A 1 69 ? 8.672 -20.781 20.859 1 77.12 69 ARG A CA 1
ATOM 533 C C . ARG A 1 69 ? 7.242 -21.234 21.141 1 77.12 69 ARG A C 1
ATOM 535 O O . ARG A 1 69 ? 6.871 -21.469 22.297 1 77.12 69 ARG A O 1
ATOM 542 N N . GLY A 1 70 ? 6.445 -21.609 20.125 1 68.56 70 GLY A N 1
ATOM 543 C CA . GLY A 1 70 ? 5.059 -22.016 20.281 1 68.56 70 GLY A CA 1
ATOM 544 C C . GLY A 1 70 ? 4.145 -20.859 20.656 1 68.56 70 GLY A C 1
ATOM 545 O O . GLY A 1 70 ? 3.016 -21.078 21.109 1 68.56 70 GLY A O 1
ATOM 546 N N . GLN A 1 71 ? 4.68 -19.656 20.906 1 61.94 71 GLN A N 1
ATOM 547 C CA . GLN A 1 71 ? 3.854 -18.516 21.297 1 61.94 71 GLN A CA 1
ATOM 548 C C . GLN A 1 71 ? 3.488 -17.672 20.078 1 61.94 71 GLN A C 1
ATOM 550 O O . GLN A 1 71 ? 4.363 -17.297 19.297 1 61.94 71 GLN A O 1
ATOM 555 N N . VAL A 1 72 ? 2.428 -17.938 19.469 1 56.69 72 VAL A N 1
ATOM 556 C CA . VAL A 1 72 ? 1.982 -17.219 18.281 1 56.69 72 VAL A CA 1
ATOM 557 C C . VAL A 1 72 ? 1.616 -15.781 18.656 1 56.69 72 VAL A C 1
ATOM 559 O O . VAL A 1 72 ? 0.566 -15.539 19.266 1 56.69 72 VAL A O 1
ATOM 562 N N . LYS A 1 73 ? 2.566 -14.992 19.297 1 55.56 73 LYS A N 1
ATOM 563 C CA . LYS A 1 73 ? 2.141 -13.594 19.406 1 55.56 73 LYS A CA 1
ATOM 564 C C . LYS A 1 73 ? 2.045 -12.945 18.031 1 55.56 73 LYS A C 1
ATOM 566 O O . LYS A 1 73 ? 3.031 -12.898 17.281 1 55.56 73 LYS A O 1
ATOM 571 N N . THR A 1 74 ? 0.905 -13.016 17.25 1 57.88 74 THR A N 1
ATOM 572 C CA . THR A 1 74 ? 0.656 -12.633 15.867 1 57.88 74 THR A CA 1
ATOM 573 C C . THR A 1 74 ? 0.767 -11.117 15.695 1 57.88 74 THR A C 1
ATOM 575 O O . THR A 1 74 ? -0.159 -10.383 16.047 1 57.88 74 THR A O 1
ATOM 578 N N . THR A 1 75 ? 1.968 -10.531 15.844 1 70.69 75 THR A N 1
ATOM 579 C CA . THR A 1 75 ? 2.057 -9.133 15.453 1 70.69 75 THR A CA 1
ATOM 580 C C . THR A 1 75 ? 1.803 -8.969 13.953 1 70.69 75 THR A C 1
ATOM 582 O O . THR A 1 75 ? 2.361 -9.711 13.141 1 70.69 75 THR A O 1
ATOM 585 N N . GLY A 1 76 ? 0.709 -8.367 13.625 1 84.88 76 GLY A N 1
ATOM 586 C CA . GLY A 1 76 ? 0.3 -8.195 12.234 1 84.88 76 GLY A CA 1
ATOM 587 C C . GLY A 1 76 ? 1.129 -7.16 11.492 1 84.88 76 GLY A C 1
ATOM 588 O O . GLY A 1 76 ? 2 -6.516 12.086 1 84.88 76 GLY A O 1
ATOM 589 N N . TYR A 1 77 ? 1.179 -7.137 10.242 1 92.44 77 TYR A N 1
ATOM 590 C CA . TYR A 1 77 ? 1.8 -6.148 9.367 1 92.44 77 TYR A CA 1
ATOM 591 C C . TYR A 1 77 ? 1.289 -4.746 9.68 1 92.44 77 TYR A C 1
ATOM 593 O O . TYR A 1 77 ? 0.079 -4.523 9.75 1 92.44 77 TYR A O 1
ATOM 601 N N . PRO A 1 78 ? 2.158 -3.854 9.984 1 94 78 PRO A N 1
ATOM 602 C CA . PRO A 1 78 ? 1.689 -2.494 10.266 1 94 78 PRO A CA 1
ATOM 603 C C . PRO A 1 78 ? 1.091 -1.81 9.039 1 94 78 PRO A C 1
ATOM 605 O O . PRO A 1 78 ? 1.826 -1.401 8.141 1 94 78 PRO A O 1
ATOM 608 N N . GLN A 1 79 ? -0.152 -1.631 9.086 1 96.31 79 GLN A N 1
ATOM 609 C CA . GLN A 1 79 ? -0.852 -1.012 7.961 1 96.31 79 GLN A CA 1
ATOM 610 C C . GLN A 1 79 ? -0.662 0.503 7.965 1 96.31 79 GLN A C 1
ATOM 612 O O . GLN A 1 79 ? -0.722 1.14 9.016 1 96.31 79 GLN A O 1
ATOM 617 N N . THR A 1 80 ? -0.368 1.104 6.855 1 97.06 80 THR A N 1
ATOM 618 C CA . THR A 1 80 ? -0.118 2.537 6.734 1 97.06 80 THR A CA 1
ATOM 619 C C . THR A 1 80 ? -1.339 3.338 7.18 1 97.06 80 THR A C 1
ATOM 621 O O . THR A 1 80 ? -1.202 4.422 7.75 1 97.06 80 THR A O 1
ATOM 624 N N . GLU A 1 81 ? -2.572 2.818 6.895 1 97.25 81 GLU A N 1
ATOM 625 C CA . GLU A 1 81 ? -3.805 3.461 7.34 1 97.25 81 GLU A CA 1
ATOM 626 C C . GLU A 1 81 ? -3.84 3.594 8.859 1 97.25 81 GLU A C 1
ATOM 628 O O . GLU A 1 81 ? -4.254 4.629 9.391 1 97.25 81 GLU A O 1
ATOM 633 N N . GLY A 1 82 ? -3.373 2.518 9.508 1 97.62 82 GLY A N 1
ATOM 634 C CA . GLY A 1 82 ? -3.34 2.545 10.961 1 97.62 82 GLY A CA 1
ATOM 635 C C . GLY A 1 82 ? -2.332 3.531 11.516 1 97.62 82 GLY A C 1
ATOM 636 O O . GLY A 1 82 ? -2.607 4.219 12.508 1 97.62 82 GLY A O 1
ATOM 637 N N . LEU A 1 83 ? -1.202 3.656 10.891 1 97.31 83 LEU A N 1
ATOM 638 C CA . LEU A 1 83 ? -0.161 4.59 11.312 1 97.31 83 LEU A CA 1
ATOM 639 C C . LEU A 1 83 ? -0.63 6.031 11.156 1 97.31 83 LEU A C 1
ATOM 641 O O . LEU A 1 83 ? -0.419 6.859 12.047 1 97.31 83 LEU A O 1
ATOM 645 N N . LEU A 1 84 ? -1.223 6.262 10.039 1 98.12 84 LEU A N 1
ATOM 646 C CA . LEU A 1 84 ? -1.774 7.59 9.797 1 98.12 84 LEU A CA 1
ATOM 647 C C . LEU A 1 84 ? -2.887 7.906 10.789 1 98.12 84 LEU A C 1
ATOM 649 O O . LEU A 1 84 ? -2.941 9.016 11.336 1 98.12 84 LEU A O 1
ATOM 653 N N . GLY A 1 85 ? -3.734 6.879 11.031 1 98.38 85 GLY A N 1
ATOM 654 C CA . GLY A 1 85 ? -4.801 7.055 12.008 1 98.38 85 GLY A CA 1
ATOM 655 C C . GLY A 1 85 ? -4.289 7.348 13.406 1 98.38 85 GLY A C 1
ATOM 656 O O . GLY A 1 85 ? -4.793 8.242 14.086 1 98.38 85 GLY A O 1
ATOM 657 N N . ASP A 1 86 ? -3.275 6.707 13.812 1 98.19 86 ASP A N 1
ATOM 658 C CA . ASP A 1 86 ? -2.674 6.906 15.133 1 98.19 86 ASP A CA 1
ATOM 659 C C . ASP A 1 86 ? -2.117 8.32 15.266 1 98.19 86 ASP A C 1
ATOM 661 O O . ASP A 1 86 ? -2.268 8.953 16.312 1 98.19 86 ASP A O 1
ATOM 665 N N . CYS A 1 87 ? -1.481 8.758 14.242 1 97.81 87 CYS A N 1
ATOM 666 C CA . CYS A 1 87 ? -0.926 10.102 14.219 1 97.81 87 CYS A CA 1
ATOM 667 C C . CYS A 1 87 ? -2.027 11.148 14.344 1 97.81 87 CYS A C 1
ATOM 669 O O . CYS A 1 87 ? -1.921 12.078 15.148 1 97.81 87 CYS A O 1
ATOM 671 N N . MET A 1 88 ? -3.09 10.969 13.641 1 97.94 88 MET A N 1
ATOM 672 C CA . MET A 1 88 ? -4.191 11.93 13.648 1 97.94 88 MET A CA 1
ATOM 673 C C . MET A 1 88 ? -4.918 11.914 14.984 1 97.94 88 MET A C 1
ATOM 675 O O . MET A 1 88 ? -5.309 12.969 15.492 1 97.94 88 MET A O 1
ATOM 679 N N . LEU A 1 89 ? -4.988 10.758 15.578 1 98.19 89 LEU A N 1
ATOM 680 C CA . LEU A 1 89 ? -5.633 10.648 16.875 1 98.19 89 LEU A CA 1
ATOM 681 C C . LEU A 1 89 ? -4.785 11.312 17.953 1 98.19 89 LEU A C 1
ATOM 683 O O . LEU A 1 89 ? -5.312 12.023 18.812 1 98.19 89 LEU A O 1
ATOM 687 N N . LYS A 1 90 ? -3.52 11.062 17.891 1 97.81 90 LYS A N 1
ATOM 688 C CA . LYS A 1 90 ? -2.6 11.633 18.875 1 97.81 90 LYS A CA 1
ATOM 689 C C . LYS A 1 90 ? -2.68 13.156 18.891 1 97.81 90 LYS A C 1
ATOM 691 O O . LYS A 1 90 ? -2.955 13.758 19.922 1 97.81 90 LYS A O 1
ATOM 696 N N . TYR A 1 91 ? -2.564 13.734 17.75 1 96.44 91 TYR A N 1
ATOM 697 C CA . TYR A 1 91 ? -2.488 15.188 17.672 1 96.44 91 TYR A CA 1
ATOM 698 C C . TYR A 1 91 ? -3.877 15.812 17.766 1 96.44 91 TYR A C 1
ATOM 700 O O . TYR A 1 91 ? -4.027 16.938 18.234 1 96.44 91 TYR A O 1
ATOM 708 N N . GLY A 1 92 ? -4.906 15.047 17.328 1 95.75 92 GLY A N 1
ATOM 709 C CA . GLY A 1 92 ? -6.262 15.523 17.562 1 95.75 92 GLY A CA 1
ATOM 710 C C . GLY A 1 92 ? -6.598 15.688 19.031 1 95.75 92 GLY A C 1
ATOM 711 O O . GLY A 1 92 ? -7.223 16.672 19.422 1 95.75 92 GLY A O 1
ATOM 712 N N . LYS A 1 93 ? -6.125 14.82 19.812 1 95.94 93 LYS A N 1
ATOM 713 C CA . LYS A 1 93 ? -6.348 14.875 21.25 1 95.94 93 LYS A CA 1
ATOM 714 C C . LYS A 1 93 ? -5.508 15.977 21.891 1 95.94 93 LYS A C 1
ATOM 716 O O . LYS A 1 93 ? -5.977 16.672 22.797 1 95.94 93 LYS A O 1
ATOM 721 N N . GLU A 1 94 ? -4.32 16.156 21.359 1 93.5 94 GLU A N 1
ATOM 722 C CA . GLU A 1 94 ? -3.422 17.172 21.906 1 93.5 94 GLU A CA 1
ATOM 723 C C . GLU A 1 94 ? -3.939 18.578 21.609 1 93.5 94 GLU A C 1
ATOM 725 O O . GLU A 1 94 ? -3.713 19.5 22.406 1 93.5 94 GLU A O 1
ATOM 730 N N . LEU A 1 95 ? -4.652 18.781 20.531 1 89.56 95 LEU A N 1
ATOM 731 C CA . LEU A 1 95 ? -5.191 20.078 20.156 1 89.56 95 LEU A CA 1
ATOM 732 C C . LEU A 1 95 ? -6.41 20.422 21.016 1 89.56 95 LEU A C 1
ATOM 734 O O . LEU A 1 95 ? -6.734 21.594 21.188 1 89.56 95 LEU A O 1
ATOM 738 N N . GLY A 1 96 ? -7.07 19.422 21.531 1 86.19 96 GLY A N 1
ATOM 739 C CA . GLY A 1 96 ? -8.164 19.656 22.453 1 86.19 96 GLY A CA 1
ATOM 740 C C . GLY A 1 96 ? -9.523 19.625 21.797 1 86.19 96 GLY A C 1
ATOM 741 O O . GLY A 1 96 ? -9.625 19.688 20.562 1 86.19 96 GLY A O 1
ATOM 742 N N . GLU A 1 97 ? -10.578 19.672 22.562 1 85.56 97 GLU A N 1
ATOM 743 C CA . GLU A 1 97 ? -11.953 19.5 22.094 1 85.56 97 GLU A CA 1
ATOM 744 C C . GLU A 1 97 ? -12.492 20.812 21.5 1 85.56 97 GLU A C 1
ATOM 746 O O . GLU A 1 97 ? -13.461 20.797 20.75 1 85.56 97 GLU A O 1
ATOM 751 N N . ASP A 1 98 ? -11.773 21.891 21.781 1 82.56 98 ASP A N 1
ATOM 752 C CA . ASP A 1 98 ? -12.25 23.188 21.312 1 82.56 98 ASP A CA 1
ATOM 753 C C . ASP A 1 98 ? -11.789 23.469 19.891 1 82.56 98 ASP A C 1
ATOM 755 O O . ASP A 1 98 ? -12.25 24.406 19.25 1 82.56 98 ASP A O 1
ATOM 759 N N . SER A 1 99 ? -10.922 22.703 19.438 1 85 99 SER A N 1
ATOM 760 C CA . SER A 1 99 ? -10.398 22.875 18.078 1 85 99 SER A CA 1
ATOM 761 C C . SER A 1 99 ? -11.234 22.094 17.078 1 85 99 SER A C 1
ATOM 763 O O . SER A 1 99 ? -11.383 20.875 17.188 1 85 99 SER A O 1
ATOM 765 N N . THR A 1 100 ? -11.766 22.781 16.125 1 88.19 100 THR A N 1
ATOM 766 C CA . THR A 1 100 ? -12.516 22.125 15.07 1 88.19 100 THR A CA 1
ATOM 767 C C . THR A 1 100 ? -11.609 21.203 14.25 1 88.19 100 THR A C 1
ATOM 769 O O . THR A 1 100 ? -12.023 20.109 13.859 1 88.19 100 THR A O 1
ATOM 772 N N . PHE A 1 101 ? -10.43 21.703 14.078 1 90.19 101 PHE A N 1
ATOM 773 C CA . PHE A 1 101 ? -9.445 20.891 13.359 1 90.19 101 PHE A CA 1
ATOM 774 C C . PHE A 1 101 ? -9.086 19.641 14.148 1 90.19 101 PHE A C 1
ATOM 776 O O . PHE A 1 101 ? -9.016 18.547 13.594 1 90.19 101 PHE A O 1
ATOM 783 N N . GLY A 1 102 ? -8.867 19.812 15.375 1 92.62 102 GLY A N 1
ATOM 784 C CA . GLY A 1 102 ? -8.562 18.672 16.234 1 92.62 102 GLY A CA 1
ATOM 785 C C . GLY A 1 102 ? -9.641 17.609 16.219 1 92.62 102 GLY A C 1
ATOM 786 O O . GLY A 1 102 ? -9.352 16.422 16.125 1 92.62 102 GLY A O 1
ATOM 787 N N . ASN A 1 103 ? -10.844 18.094 16.297 1 93.81 103 ASN A N 1
ATOM 788 C CA . ASN A 1 103 ? -11.969 17.156 16.266 1 93.81 103 ASN A CA 1
ATOM 789 C C . ASN A 1 103 ? -12.062 16.438 14.93 1 93.81 103 ASN A C 1
ATOM 791 O O . ASN A 1 103 ? -12.391 15.242 14.891 1 93.81 103 ASN A O 1
ATOM 795 N N . ALA A 1 104 ? -11.82 17.188 13.914 1 95.5 104 ALA A N 1
ATOM 796 C CA . ALA A 1 104 ? -11.82 16.562 12.594 1 95.5 104 ALA A CA 1
ATOM 797 C C . ALA A 1 104 ? -10.734 15.5 12.484 1 95.5 104 ALA A C 1
ATOM 799 O O . ALA A 1 104 ? -10.953 14.43 11.914 1 95.5 104 ALA A O 1
ATOM 800 N N . LEU A 1 105 ? -9.609 15.766 13.055 1 96.44 105 LEU A N 1
ATOM 801 C CA . LEU A 1 105 ? -8.508 14.812 13.055 1 96.44 105 LEU A CA 1
ATOM 802 C C . LEU A 1 105 ? -8.898 13.523 13.773 1 96.44 105 LEU A C 1
ATOM 804 O O . LEU A 1 105 ? -8.578 12.43 13.305 1 96.44 105 LEU A O 1
ATOM 808 N N . ILE A 1 106 ? -9.562 13.641 14.82 1 97.69 106 ILE A N 1
ATOM 809 C CA . ILE A 1 106 ? -9.977 12.484 15.602 1 97.69 106 ILE A CA 1
ATOM 810 C C . ILE A 1 106 ? -10.945 11.625 14.789 1 97.69 106 ILE A C 1
ATOM 812 O O . ILE A 1 106 ? -10.82 10.398 14.75 1 97.69 106 ILE A O 1
ATOM 816 N N . GLU A 1 107 ? -11.828 12.312 14.125 1 97.31 107 GLU A N 1
ATOM 817 C CA . GLU A 1 107 ? -12.805 11.578 13.328 1 97.31 107 GLU A CA 1
ATOM 818 C C . GLU A 1 107 ? -12.133 10.844 12.172 1 97.31 107 GLU A C 1
ATOM 820 O O . GLU A 1 107 ? -12.43 9.672 11.93 1 97.31 107 GLU A O 1
ATOM 825 N N . VAL A 1 108 ? -11.289 11.5 11.531 1 98.06 108 VAL A N 1
ATOM 826 C CA . VAL A 1 108 ? -10.57 10.891 10.414 1 98.06 108 VAL A CA 1
ATOM 827 C C . VAL A 1 108 ? -9.664 9.773 10.938 1 98.06 108 VAL A C 1
ATOM 829 O O . VAL A 1 108 ? -9.586 8.703 10.336 1 98.06 108 VAL A O 1
ATOM 832 N N . GLY A 1 109 ? -9 10.055 12.023 1 98.5 109 GLY A N 1
ATOM 833 C CA . GLY A 1 109 ? -8.117 9.062 12.609 1 98.5 109 GLY A CA 1
ATOM 834 C C . GLY A 1 109 ? -8.828 7.773 12.984 1 98.5 109 GLY A C 1
ATOM 835 O O . GLY A 1 109 ? -8.312 6.68 12.734 1 98.5 109 GLY A O 1
ATOM 836 N N . GLU A 1 110 ? -9.977 7.887 13.57 1 98.31 110 GLU A N 1
ATOM 837 C CA . GLU A 1 110 ? -10.758 6.715 13.93 1 98.31 110 GLU A CA 1
ATOM 838 C C . GLU A 1 110 ? -11.148 5.902 12.695 1 98.31 110 GLU A C 1
ATOM 840 O O . GLU A 1 110 ? -11.094 4.672 12.711 1 98.31 110 GLU A O 1
ATOM 845 N N . SER A 1 111 ? -11.602 6.625 11.703 1 98.62 111 SER A N 1
ATOM 846 C CA . SER A 1 111 ? -11.977 5.957 10.469 1 98.62 111 SER A CA 1
ATOM 847 C C . SER A 1 111 ? -10.781 5.27 9.82 1 98.62 111 SER A C 1
ATOM 849 O O . SER A 1 111 ? -10.906 4.168 9.281 1 98.62 111 SER A O 1
ATOM 851 N N . MET A 1 112 ? -9.625 5.906 9.891 1 98.25 112 MET A N 1
ATOM 852 C CA . MET A 1 112 ? -8.414 5.305 9.328 1 98.25 112 MET A CA 1
ATOM 853 C C . MET A 1 112 ? -8.039 4.035 10.094 1 98.25 112 MET A C 1
ATOM 855 O O . MET A 1 112 ? -7.562 3.07 9.492 1 98.25 112 MET A O 1
ATOM 859 N N . LYS A 1 113 ? -8.234 4.035 11.336 1 98.19 113 LYS A N 1
ATOM 860 C CA . LYS A 1 113 ? -7.973 2.846 12.141 1 98.19 113 LYS A CA 1
ATOM 861 C C . LYS A 1 113 ? -8.906 1.701 11.758 1 98.19 113 LYS A C 1
ATOM 863 O O . LYS A 1 113 ? -8.5 0.54 11.727 1 98.19 113 LYS A O 1
ATOM 868 N N . LEU A 1 114 ? -10.125 2.051 11.547 1 98.38 114 LEU A N 1
ATOM 869 C CA . LEU A 1 114 ? -11.078 1.05 11.086 1 98.38 114 LEU A CA 1
ATOM 870 C C . LEU A 1 114 ? -10.656 0.473 9.742 1 98.38 114 LEU A C 1
ATOM 872 O O . LEU A 1 114 ? -10.742 -0.738 9.523 1 98.38 114 LEU A O 1
ATOM 876 N N . MET A 1 115 ? -10.211 1.352 8.891 1 97.94 115 MET A N 1
ATOM 877 C CA . MET A 1 115 ? -9.742 0.908 7.578 1 97.94 115 MET A CA 1
ATOM 878 C C . MET A 1 115 ? -8.547 -0.02 7.719 1 97.94 115 MET A C 1
ATOM 880 O O . MET A 1 115 ? -8.383 -0.955 6.93 1 97.94 115 MET A O 1
ATOM 884 N N . ALA A 1 116 ? -7.691 0.267 8.688 1 98 116 ALA A N 1
ATOM 885 C CA . ALA A 1 116 ? -6.547 -0.602 8.938 1 98 116 ALA A CA 1
ATOM 886 C C . ALA A 1 116 ? -6.996 -2.004 9.336 1 98 116 ALA A C 1
ATOM 888 O O . ALA A 1 116 ? -6.402 -2.998 8.914 1 98 116 ALA A O 1
ATOM 889 N N . GLU A 1 117 ? -7.984 -2.105 10.117 1 97.5 117 GLU A N 1
ATOM 890 C CA . GLU A 1 117 ? -8.531 -3.398 10.516 1 97.5 117 GLU A CA 1
ATOM 891 C C . GLU A 1 117 ? -9.086 -4.156 9.312 1 97.5 117 GLU A C 1
ATOM 893 O O . GLU A 1 117 ? -8.945 -5.379 9.219 1 97.5 117 GLU A O 1
ATOM 898 N N . VAL A 1 118 ? -9.773 -3.4 8.484 1 98 118 VAL A N 1
ATOM 899 C CA . VAL A 1 118 ? -10.312 -4.004 7.266 1 98 118 VAL A CA 1
ATOM 900 C C . VAL A 1 118 ? -9.172 -4.547 6.41 1 98 118 VAL A C 1
ATOM 902 O O . VAL A 1 118 ? -9.273 -5.637 5.844 1 98 118 VAL A O 1
ATOM 905 N N . LYS A 1 119 ? -8.102 -3.77 6.273 1 97.44 119 LYS A N 1
ATOM 906 C CA . LYS A 1 119 ? -6.945 -4.211 5.5 1 97.44 119 LYS A CA 1
ATOM 907 C C . LYS A 1 119 ? -6.293 -5.434 6.141 1 97.44 119 LYS A C 1
ATOM 909 O O . LYS A 1 119 ? -5.816 -6.328 5.441 1 97.44 119 LYS A O 1
ATOM 914 N N . ASP A 1 120 ? -6.227 -5.465 7.438 1 96.69 120 ASP A N 1
ATOM 915 C CA . ASP A 1 120 ? -5.719 -6.633 8.148 1 96.69 120 ASP A CA 1
ATOM 916 C C . ASP A 1 120 ? -6.539 -7.879 7.816 1 96.69 120 ASP A C 1
ATOM 918 O O . ASP A 1 120 ? -5.984 -8.969 7.641 1 96.69 120 ASP A O 1
ATOM 922 N N . SER A 1 121 ? -7.828 -7.707 7.785 1 96.94 121 SER A N 1
ATOM 923 C CA . SER A 1 121 ? -8.703 -8.82 7.43 1 96.94 121 SER A CA 1
ATOM 924 C C . SER A 1 121 ? -8.438 -9.305 6.012 1 96.94 121 SER A C 1
ATOM 926 O O . SER A 1 121 ? -8.492 -10.5 5.738 1 96.94 121 SER A O 1
ATOM 928 N N . LEU A 1 122 ? -8.227 -8.352 5.113 1 97.25 122 LEU A N 1
ATOM 929 C CA . LEU A 1 122 ? -7.863 -8.703 3.746 1 97.25 122 LEU A CA 1
ATOM 930 C C . LEU A 1 122 ? -6.586 -9.539 3.723 1 97.25 122 LEU A C 1
ATOM 932 O O . LEU A 1 122 ? -6.527 -10.57 3.049 1 97.25 122 LEU A O 1
ATOM 936 N N . ASP A 1 123 ? -5.59 -9.125 4.426 1 96.38 123 ASP A N 1
ATOM 937 C CA . ASP A 1 123 ? -4.301 -9.812 4.488 1 96.38 123 ASP A CA 1
ATOM 938 C C . ASP A 1 123 ? -4.469 -11.258 4.957 1 96.38 123 ASP A C 1
ATOM 940 O O . ASP A 1 123 ? -3.945 -12.18 4.328 1 96.38 123 ASP A O 1
ATOM 944 N N . ILE A 1 124 ? -5.172 -11.461 5.961 1 94.75 124 ILE A N 1
ATOM 945 C CA . ILE A 1 124 ? -5.379 -12.781 6.551 1 94.75 124 ILE A CA 1
ATOM 946 C C . ILE A 1 124 ? -6.168 -13.656 5.578 1 94.75 124 ILE A C 1
ATOM 948 O O . ILE A 1 124 ? -5.793 -14.805 5.324 1 94.75 124 ILE A O 1
ATOM 952 N N . ASN A 1 125 ? -7.215 -13.086 5.066 1 96.44 125 ASN A N 1
ATOM 953 C CA . ASN A 1 125 ? -8.086 -13.844 4.176 1 96.44 125 ASN A CA 1
ATOM 954 C C . ASN A 1 125 ? -7.355 -14.266 2.904 1 96.44 125 ASN A C 1
ATOM 956 O O . ASN A 1 125 ? -7.434 -15.43 2.498 1 96.44 125 ASN A O 1
ATOM 960 N N . VAL A 1 126 ? -6.664 -13.383 2.273 1 97.25 126 VAL A N 1
ATOM 961 C CA . VAL A 1 126 ? -5.965 -13.672 1.026 1 97.25 126 VAL A CA 1
ATOM 962 C C . VAL A 1 126 ? -4.836 -14.664 1.291 1 97.25 126 VAL A C 1
ATOM 964 O O . VAL A 1 126 ? -4.57 -15.547 0.471 1 97.25 126 VAL A O 1
ATOM 967 N N . LYS A 1 127 ? -4.156 -14.484 2.387 1 95.38 127 LYS A N 1
ATOM 968 C CA . LYS A 1 127 ? -3.102 -15.43 2.729 1 95.38 127 LYS A CA 1
ATOM 969 C C . LYS A 1 127 ? -3.65 -16.844 2.834 1 95.38 127 LYS A C 1
ATOM 971 O O . LYS A 1 127 ? -3.08 -17.781 2.266 1 95.38 127 LYS A O 1
ATOM 976 N N . GLN A 1 128 ? -4.734 -17.031 3.424 1 94.81 128 GLN A N 1
ATOM 977 C CA . GLN A 1 128 ? -5.312 -18.344 3.695 1 94.81 128 GLN A CA 1
ATOM 978 C C . GLN A 1 128 ? -5.965 -18.922 2.445 1 94.81 128 GLN A C 1
ATOM 980 O O . GLN A 1 128 ? -5.879 -20.125 2.199 1 94.81 128 GLN A O 1
ATOM 985 N N . THR A 1 129 ? -6.574 -18.094 1.7 1 95.19 129 THR A N 1
ATOM 986 C CA . THR A 1 129 ? -7.438 -18.594 0.643 1 95.19 129 THR A CA 1
ATOM 987 C C . THR A 1 129 ? -6.715 -18.594 -0.7 1 95.19 129 THR A C 1
ATOM 989 O O . THR A 1 129 ? -7.129 -19.266 -1.639 1 95.19 129 THR A O 1
ATOM 992 N N . PHE A 1 130 ? -5.719 -17.875 -0.796 1 96.69 130 PHE A N 1
ATOM 993 C CA . PHE A 1 130 ? -5.074 -17.75 -2.096 1 96.69 130 PHE A CA 1
ATOM 994 C C . PHE A 1 130 ? -3.594 -18.109 -2.002 1 96.69 130 PHE A C 1
ATOM 996 O O . PHE A 1 130 ? -3.113 -19 -2.707 1 96.69 130 PHE A O 1
ATOM 1003 N N . ILE A 1 131 ? -2.879 -17.453 -1.116 1 96.31 131 ILE A N 1
ATOM 1004 C CA . ILE A 1 131 ? -1.428 -17.578 -1.042 1 96.31 131 ILE A CA 1
ATOM 1005 C C . ILE A 1 131 ? -1.061 -18.984 -0.562 1 96.31 131 ILE A C 1
ATOM 1007 O O . ILE A 1 131 ? -0.259 -19.672 -1.197 1 96.31 131 ILE A O 1
ATOM 1011 N N . ASP A 1 132 ? -1.655 -19.453 0.5 1 95.25 132 ASP A N 1
ATOM 1012 C CA . ASP A 1 132 ? -1.312 -20.75 1.073 1 95.25 132 ASP A CA 1
ATOM 1013 C C . ASP A 1 132 ? -1.631 -21.875 0.1 1 95.25 132 ASP A C 1
ATOM 1015 O O . ASP A 1 132 ? -0.793 -22.75 -0.145 1 95.25 132 ASP A O 1
ATOM 1019 N N . PRO A 1 133 ? -2.803 -21.922 -0.425 1 94.12 133 PRO A N 1
ATOM 1020 C CA . PRO A 1 133 ? -3.107 -22.969 -1.403 1 94.12 133 PRO A CA 1
ATOM 1021 C C . PRO A 1 133 ? -2.164 -22.953 -2.604 1 94.12 133 PRO A C 1
ATOM 1023 O O . PRO A 1 133 ? -1.76 -24 -3.092 1 94.12 133 PRO A O 1
ATOM 1026 N N . LEU A 1 134 ? -1.822 -21.812 -3.09 1 93.56 134 LEU A N 1
ATOM 1027 C CA . LEU A 1 134 ? -0.901 -21.688 -4.215 1 93.56 134 LEU A CA 1
ATOM 1028 C C . LEU A 1 134 ? 0.492 -22.172 -3.828 1 93.56 134 LEU A C 1
ATOM 1030 O O . LEU A 1 134 ? 1.196 -22.781 -4.645 1 93.56 134 LEU A O 1
ATOM 1034 N N . GLN A 1 135 ? 0.842 -21.875 -2.592 1 94.69 135 GLN A N 1
ATOM 1035 C CA . GLN A 1 135 ? 2.127 -22.359 -2.094 1 94.69 135 GLN A CA 1
ATOM 1036 C C . GLN A 1 135 ? 2.146 -23.891 -2.016 1 94.69 135 GLN A C 1
ATOM 1038 O O . GLN A 1 135 ? 3.158 -24.516 -2.33 1 94.69 135 GLN A O 1
ATOM 1043 N N . LEU A 1 136 ? 1.065 -24.453 -1.597 1 92.88 136 LEU A N 1
ATOM 1044 C CA . LEU A 1 136 ? 0.939 -25.906 -1.542 1 92.88 136 LEU A CA 1
ATOM 1045 C C . LEU A 1 136 ? 1.036 -26.516 -2.938 1 92.88 136 LEU A C 1
ATOM 1047 O O . LEU A 1 136 ? 1.67 -27.547 -3.123 1 92.88 136 LEU A O 1
ATOM 1051 N N . LEU A 1 137 ? 0.359 -25.875 -3.836 1 91.25 137 LEU A N 1
ATOM 1052 C CA . LEU A 1 137 ? 0.43 -26.312 -5.227 1 91.25 137 LEU A CA 1
ATOM 1053 C C . LEU A 1 137 ? 1.875 -26.344 -5.711 1 91.25 137 LEU A C 1
ATOM 1055 O O . LEU A 1 137 ? 2.285 -27.281 -6.391 1 91.25 137 LEU A O 1
ATOM 1059 N N . GLN A 1 138 ? 2.646 -25.375 -5.352 1 91.88 138 GLN A N 1
ATOM 1060 C CA . GLN A 1 138 ? 4.039 -25.25 -5.777 1 91.88 138 GLN A CA 1
ATOM 1061 C C . GLN A 1 138 ? 4.914 -26.297 -5.074 1 91.88 138 GLN A C 1
ATOM 1063 O O . GLN A 1 138 ? 5.684 -27 -5.723 1 91.88 138 GLN A O 1
ATOM 1068 N N . ASP A 1 139 ? 4.727 -26.453 -3.859 1 93.25 139 ASP A N 1
ATOM 1069 C CA . ASP A 1 139 ? 5.641 -27.25 -3.041 1 93.25 139 ASP A CA 1
ATOM 1070 C C . ASP A 1 139 ? 5.281 -28.734 -3.1 1 93.25 139 ASP A C 1
ATOM 1072 O O . ASP A 1 139 ? 6.125 -29.594 -2.834 1 93.25 139 ASP A O 1
ATOM 1076 N N . LYS A 1 140 ? 4.086 -29.031 -3.434 1 92 140 LYS A N 1
ATOM 1077 C CA . LYS A 1 140 ? 3.672 -30.422 -3.453 1 92 140 LYS A CA 1
ATOM 1078 C C . LYS A 1 140 ? 3.457 -30.922 -4.883 1 92 140 LYS A C 1
ATOM 1080 O O . LYS A 1 140 ? 4.344 -31.547 -5.469 1 92 140 LYS A O 1
ATOM 1085 N N . ASP A 1 141 ? 2.449 -30.438 -5.578 1 89.44 141 ASP A N 1
ATOM 1086 C CA . ASP A 1 141 ? 2.047 -30.984 -6.875 1 89.44 141 ASP A CA 1
ATOM 1087 C C . ASP A 1 141 ? 3.105 -30.688 -7.938 1 89.44 141 ASP A C 1
ATOM 1089 O O . ASP A 1 141 ? 3.535 -31.594 -8.656 1 89.44 141 ASP A O 1
ATOM 1093 N N . LEU A 1 142 ? 3.508 -29.469 -8.07 1 91.25 142 LEU A N 1
ATOM 1094 C CA . LEU A 1 142 ? 4.449 -29.109 -9.117 1 91.25 142 LEU A CA 1
ATOM 1095 C C . LEU A 1 142 ? 5.836 -29.672 -8.828 1 91.25 142 LEU A C 1
ATOM 1097 O O . LEU A 1 142 ? 6.551 -30.078 -9.75 1 91.25 142 LEU A O 1
ATOM 1101 N N . LYS A 1 143 ? 6.18 -29.734 -7.59 1 93 143 LYS A N 1
ATOM 1102 C CA . LYS A 1 143 ? 7.461 -30.328 -7.211 1 93 143 LYS A CA 1
ATOM 1103 C C . LYS A 1 143 ? 7.477 -31.828 -7.492 1 93 143 LYS A C 1
ATOM 1105 O O . LYS A 1 143 ? 8.477 -32.375 -7.984 1 93 143 LYS A O 1
ATOM 1110 N N . GLU A 1 144 ? 6.375 -32.438 -7.184 1 92.88 144 GLU A N 1
ATOM 1111 C CA . GLU A 1 144 ? 6.25 -33.875 -7.461 1 92.88 144 GLU A CA 1
ATOM 1112 C C . GLU A 1 144 ? 6.359 -34.156 -8.961 1 92.88 144 GLU A C 1
ATOM 1114 O O . GLU A 1 144 ? 7.027 -35.094 -9.367 1 92.88 144 GLU A O 1
ATOM 1119 N N . ILE A 1 145 ? 5.695 -33.375 -9.68 1 90.06 145 ILE A N 1
ATOM 1120 C CA . ILE A 1 145 ? 5.77 -33.531 -11.125 1 90.06 145 ILE A CA 1
ATOM 1121 C C . ILE A 1 145 ? 7.207 -33.344 -11.594 1 90.06 145 ILE A C 1
ATOM 1123 O O . ILE A 1 145 ? 7.711 -34.062 -12.445 1 90.06 145 ILE A O 1
ATOM 1127 N N . GLY A 1 146 ? 7.867 -32.375 -11 1 88.25 146 GLY A N 1
ATOM 1128 C CA . GLY A 1 146 ? 9.273 -32.125 -11.312 1 88.25 146 GLY A CA 1
ATOM 1129 C C . GLY A 1 146 ? 10.156 -33.312 -10.992 1 88.25 146 GLY A C 1
ATOM 1130 O O . GLY A 1 146 ? 11.055 -33.656 -11.766 1 88.25 146 GLY A O 1
ATOM 1131 N N . HIS A 1 147 ? 9.805 -33.969 -9.906 1 92.38 147 HIS A N 1
ATOM 1132 C CA . HIS A 1 147 ? 10.547 -35.188 -9.508 1 92.38 147 HIS A CA 1
ATOM 1133 C C . HIS A 1 147 ? 10.328 -36.312 -10.492 1 92.38 147 HIS A C 1
ATOM 1135 O O . HIS A 1 147 ? 11.273 -37 -10.891 1 92.38 147 HIS A O 1
ATOM 1141 N N . HIS A 1 148 ? 9.07 -36.469 -10.93 1 90.69 148 HIS A N 1
ATOM 1142 C CA . HIS A 1 148 ? 8.742 -37.5 -11.906 1 90.69 148 HIS A CA 1
ATOM 1143 C C . HIS A 1 148 ? 9.43 -37.219 -13.242 1 90.69 148 HIS A C 1
ATOM 1145 O O . HIS A 1 148 ? 9.898 -38.156 -13.898 1 90.69 148 HIS A O 1
ATOM 1151 N N . LEU A 1 149 ? 9.453 -35.969 -13.547 1 86 149 LEU A N 1
ATOM 1152 C CA . LEU A 1 149 ? 10.07 -35.594 -14.812 1 86 149 LEU A CA 1
ATOM 1153 C C . LEU A 1 149 ? 11.578 -35.812 -14.773 1 86 149 LEU A C 1
ATOM 1155 O O . LEU A 1 149 ? 12.164 -36.312 -15.75 1 86 149 LEU A O 1
ATOM 1159 N N . LYS A 1 150 ? 12.219 -35.531 -13.656 1 89.5 150 LYS A N 1
ATOM 1160 C CA . LYS A 1 150 ? 13.641 -35.781 -13.492 1 89.5 150 LYS A CA 1
ATOM 1161 C C . LYS A 1 150 ? 13.945 -37.281 -13.539 1 89.5 150 LYS A C 1
ATOM 1163 O O . LYS A 1 150 ? 14.93 -37.688 -14.141 1 89.5 150 LYS A O 1
ATOM 1168 N N . LYS A 1 151 ? 13.094 -38.031 -12.891 1 91.88 151 LYS A N 1
ATOM 1169 C CA . LYS A 1 151 ? 13.242 -39.5 -12.898 1 91.88 151 LYS A CA 1
ATOM 1170 C C . LYS A 1 151 ? 13.07 -40.031 -14.312 1 91.88 151 LYS A C 1
ATOM 1172 O O . LYS A 1 151 ? 13.797 -40.969 -14.711 1 91.88 151 LYS A O 1
ATOM 1177 N N . LEU A 1 152 ? 12.117 -39.5 -15.016 1 88 152 LEU A N 1
ATOM 1178 C CA . LEU A 1 152 ? 11.867 -39.906 -16.391 1 88 152 LEU A CA 1
ATOM 1179 C C . LEU A 1 152 ? 13.086 -39.625 -17.266 1 88 152 LEU A C 1
ATOM 1181 O O . LEU A 1 152 ? 13.5 -40.469 -18.062 1 88 152 LEU A O 1
ATOM 1185 N N . GLU A 1 153 ? 13.625 -38.406 -17.125 1 86.19 153 GLU A N 1
ATOM 1186 C CA . GLU A 1 153 ? 14.812 -38.062 -17.891 1 86.19 153 GLU A CA 1
ATOM 1187 C C . GLU A 1 153 ? 15.984 -39 -17.578 1 86.19 153 GLU A C 1
ATOM 1189 O O . GLU A 1 153 ? 16.734 -39.375 -18.469 1 86.19 153 GLU A O 1
ATOM 1194 N N . GLY A 1 154 ? 16.156 -39.312 -16.312 1 90.25 154 GLY A N 1
ATOM 1195 C CA . GLY A 1 154 ? 17.203 -40.25 -15.922 1 90.25 154 GLY A CA 1
ATOM 1196 C C . GLY A 1 154 ? 17.031 -41.625 -16.484 1 90.25 154 GLY A C 1
ATOM 1197 O O . GLY A 1 154 ? 18 -42.25 -16.922 1 90.25 154 GLY A O 1
ATOM 1198 N N . ARG A 1 155 ? 15.781 -42.125 -16.438 1 91.5 155 ARG A N 1
ATOM 1199 C CA . ARG A 1 155 ? 15.484 -43.438 -16.969 1 91.5 155 ARG A CA 1
ATOM 1200 C C . ARG A 1 155 ? 15.641 -43.5 -18.484 1 91.5 155 ARG A C 1
ATOM 1202 O O . ARG A 1 155 ? 16.047 -44.5 -19.047 1 91.5 155 ARG A O 1
ATOM 1209 N N . ARG A 1 156 ? 15.242 -42.375 -19.062 1 87.31 156 ARG A N 1
ATOM 1210 C CA . ARG A 1 156 ? 15.43 -42.281 -20.5 1 87.31 156 ARG A CA 1
ATOM 1211 C C . ARG A 1 156 ? 16.906 -42.344 -20.859 1 87.31 156 ARG A C 1
ATOM 1213 O O . ARG A 1 156 ? 17.297 -43.062 -21.797 1 87.31 156 ARG A O 1
ATOM 1220 N N . LEU A 1 157 ? 17.719 -41.656 -20.172 1 89.19 157 LEU A N 1
ATOM 1221 C CA . LEU A 1 157 ? 19.156 -41.688 -20.406 1 89.19 157 LEU A CA 1
ATOM 1222 C C . LEU A 1 157 ? 19.734 -43.062 -20.172 1 89.19 157 LEU A C 1
ATOM 1224 O O . LEU A 1 157 ? 20.609 -43.5 -20.906 1 89.19 157 LEU A O 1
ATOM 1228 N N . ASP A 1 158 ? 19.25 -43.781 -19.156 1 91.75 158 ASP A N 1
ATOM 1229 C CA . ASP A 1 158 ? 19.703 -45.125 -18.844 1 91.75 158 ASP A CA 1
ATOM 1230 C C . ASP A 1 158 ? 19.328 -46.094 -19.969 1 91.75 158 ASP A C 1
ATOM 1232 O O . ASP A 1 158 ? 20.141 -46.938 -20.359 1 91.75 158 ASP A O 1
ATOM 1236 N N . TYR A 1 159 ? 18.141 -45.938 -20.406 1 90.38 159 TYR A N 1
ATOM 1237 C CA . TYR A 1 159 ? 17.672 -46.781 -21.5 1 90.38 159 TYR A CA 1
ATOM 1238 C C . TYR A 1 159 ? 18.484 -46.531 -22.766 1 90.38 159 TYR A C 1
ATOM 1240 O O . TYR A 1 159 ? 18.891 -47.469 -23.453 1 90.38 159 TYR A O 1
ATOM 1248 N N . ASP A 1 160 ? 18.734 -45.281 -23.094 1 87.81 160 ASP A N 1
ATOM 1249 C CA . ASP A 1 160 ? 19.516 -44.906 -24.266 1 87.81 160 ASP A CA 1
ATOM 1250 C C . ASP A 1 160 ? 20.938 -45.469 -24.188 1 87.81 160 ASP A C 1
ATOM 1252 O O . ASP A 1 160 ? 21.469 -45.969 -25.188 1 87.81 160 ASP A O 1
ATOM 1256 N N . TYR A 1 161 ? 21.484 -45.438 -23.016 1 89 161 TYR A N 1
ATOM 1257 C CA . TYR A 1 161 ? 22.812 -45.969 -22.781 1 89 161 TYR A CA 1
ATOM 1258 C C . TYR A 1 161 ? 22.844 -47.469 -22.984 1 89 161 TYR A C 1
ATOM 1260 O O . TYR A 1 161 ? 23.719 -48 -23.656 1 89 161 TYR A O 1
ATOM 1268 N N . LYS A 1 162 ? 21.875 -48.156 -22.453 1 91.38 162 LYS A N 1
ATOM 1269 C CA . LYS A 1 162 ? 21.828 -49.594 -22.516 1 91.38 162 LYS A CA 1
ATOM 1270 C C . LYS A 1 162 ? 21.438 -50.094 -23.906 1 91.38 162 LYS A C 1
ATOM 1272 O O . LYS A 1 162 ? 21.875 -51.156 -24.359 1 91.38 162 LYS A O 1
ATOM 1277 N N . LYS A 1 163 ? 20.594 -49.281 -24.547 1 86.81 163 LYS A N 1
ATOM 1278 C CA . LYS A 1 163 ? 20.188 -49.562 -25.906 1 86.81 163 LYS A CA 1
ATOM 1279 C C . LYS A 1 163 ? 21.391 -49.562 -26.859 1 86.81 163 LYS A C 1
ATOM 1281 O O . LYS A 1 163 ? 21.484 -50.375 -27.766 1 86.81 163 LYS A O 1
ATOM 1286 N N . LYS A 1 164 ? 22.266 -48.625 -26.672 1 86.75 164 LYS A N 1
ATOM 1287 C CA . LYS A 1 164 ? 23.453 -48.531 -27.516 1 86.75 164 LYS A CA 1
ATOM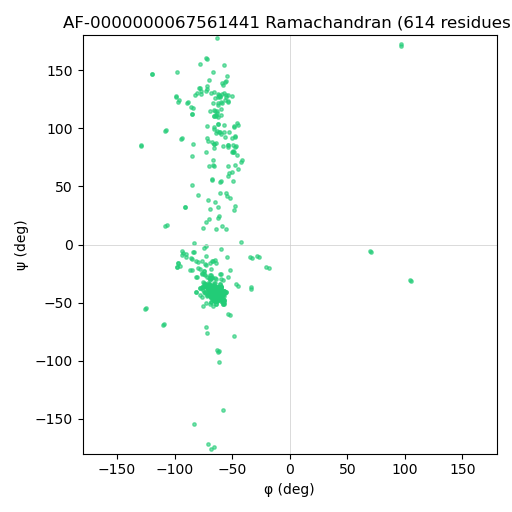 1288 C C . LYS A 1 164 ? 24.422 -49.656 -27.266 1 86.75 164 LYS A C 1
ATOM 1290 O O . LYS A 1 164 ? 25.266 -50 -28.109 1 86.75 164 LYS A O 1
ATOM 1295 N N . ARG A 1 165 ? 24.266 -50.344 -26.172 1 89.69 165 ARG A N 1
ATOM 1296 C CA . ARG A 1 165 ? 25.188 -51.438 -25.797 1 89.69 165 ARG A CA 1
ATOM 1297 C C . ARG A 1 165 ? 24.516 -52.781 -25.953 1 89.69 165 ARG A C 1
ATOM 1299 O O . ARG A 1 165 ? 24.906 -53.75 -25.297 1 89.69 165 ARG A O 1
ATOM 1306 N N . VAL A 1 166 ? 23.422 -52.719 -26.688 1 83.38 166 VAL A N 1
ATOM 1307 C CA . VAL A 1 166 ? 22.734 -53.969 -26.969 1 83.38 166 VAL A CA 1
ATOM 1308 C C . VAL A 1 166 ? 23.703 -55 -27.578 1 83.38 166 VAL A C 1
ATOM 1310 O O . VAL A 1 166 ? 24.453 -54.656 -28.484 1 83.38 166 VAL A O 1
ATOM 1313 N N . GLY A 1 167 ? 23.844 -56.219 -27.125 1 86.62 167 GLY A N 1
ATOM 1314 C CA . GLY A 1 167 ? 24.797 -57.25 -27.531 1 86.62 167 GLY A CA 1
ATOM 1315 C C . GLY A 1 167 ? 25.922 -57.438 -26.531 1 86.62 167 GLY A C 1
ATOM 1316 O O . GLY A 1 167 ? 26.453 -58.562 -26.422 1 86.62 167 GLY A O 1
ATOM 1317 N N . LYS A 1 168 ? 26.266 -56.344 -25.859 1 91 168 LYS A N 1
ATOM 1318 C CA . LYS A 1 168 ? 27.312 -56.406 -24.844 1 91 168 LYS A CA 1
ATOM 1319 C C . LYS A 1 168 ? 26.719 -56.594 -23.453 1 91 168 LYS A C 1
ATOM 1321 O O . LYS A 1 168 ? 27.406 -57 -22.516 1 91 168 LYS A O 1
ATOM 1326 N N . ILE A 1 169 ? 25.406 -56.281 -23.375 1 89.56 169 ILE A N 1
ATOM 1327 C CA . ILE A 1 169 ? 24.703 -56.406 -22.109 1 89.56 169 ILE A CA 1
ATOM 1328 C C . ILE A 1 169 ? 23.562 -57.406 -22.234 1 89.56 169 ILE A C 1
ATOM 1330 O O . ILE A 1 169 ? 23.047 -57.656 -23.328 1 89.56 169 ILE A O 1
ATOM 1334 N N . PRO A 1 170 ? 23.344 -58.094 -21.078 1 92.19 170 PRO A N 1
ATOM 1335 C CA . PRO A 1 170 ? 22.234 -59.062 -21.125 1 92.19 170 PRO A CA 1
ATOM 1336 C C . PRO A 1 170 ? 20.906 -58.438 -21.547 1 92.19 170 PRO A C 1
ATOM 1338 O O . PRO A 1 170 ? 20.609 -57.312 -21.172 1 92.19 170 PRO A O 1
ATOM 1341 N N . ASP A 1 171 ? 20.234 -59.188 -22.312 1 90.31 171 ASP A N 1
ATOM 1342 C CA . ASP A 1 171 ? 18.953 -58.719 -22.844 1 90.31 171 ASP A CA 1
ATOM 1343 C C . ASP A 1 171 ? 17.984 -58.406 -21.703 1 90.31 171 ASP A C 1
ATOM 1345 O O . ASP A 1 171 ? 17.141 -57.531 -21.844 1 90.31 171 ASP A O 1
ATOM 1349 N N . GLU A 1 172 ? 18.188 -59.125 -20.641 1 92.31 172 GLU A N 1
ATOM 1350 C CA . GLU A 1 172 ? 17.312 -58.906 -19.5 1 92.31 172 GLU A CA 1
ATOM 1351 C C . GLU A 1 172 ? 17.484 -57.5 -18.922 1 92.31 172 GLU A C 1
ATOM 1353 O O . GLU A 1 172 ? 16.516 -56.906 -18.438 1 92.31 172 GLU A O 1
ATOM 1358 N N . GLU A 1 173 ? 18.641 -56.969 -19.062 1 92.69 173 GLU A N 1
ATOM 1359 C CA . GLU A 1 173 ? 18.906 -55.625 -18.531 1 92.69 173 GLU A CA 1
ATOM 1360 C C . GLU A 1 173 ? 18.281 -54.562 -19.406 1 92.69 173 GLU A C 1
ATOM 1362 O O . GLU A 1 173 ? 17.797 -53.531 -18.906 1 92.69 173 GLU A O 1
ATOM 1367 N N . VAL A 1 174 ? 18.266 -54.75 -20.578 1 90.5 174 VAL A N 1
ATOM 1368 C CA . VAL A 1 174 ? 17.672 -53.812 -21.516 1 90.5 174 VAL A CA 1
ATOM 1369 C C . VAL A 1 174 ? 16.156 -53.844 -21.359 1 90.5 174 VAL A C 1
ATOM 1371 O O . VAL A 1 174 ? 15.516 -52.781 -21.375 1 90.5 174 VAL A O 1
ATOM 1374 N N . ARG A 1 175 ? 15.617 -55.062 -21.141 1 92.5 175 ARG A N 1
ATOM 1375 C CA . ARG A 1 175 ? 14.18 -55.188 -20.938 1 92.5 175 ARG A CA 1
ATOM 1376 C C . ARG A 1 175 ? 13.742 -54.469 -19.672 1 92.5 175 ARG A C 1
ATOM 1378 O O . ARG A 1 175 ? 12.695 -53.812 -19.641 1 92.5 175 ARG A O 1
ATOM 1385 N N . GLN A 1 176 ? 14.586 -54.562 -18.688 1 93.75 176 GLN A N 1
ATOM 1386 C CA . GLN A 1 176 ? 14.281 -53.938 -17.422 1 93.75 176 GLN A CA 1
ATOM 1387 C C . GLN A 1 176 ? 14.344 -52.406 -17.547 1 93.75 176 GLN A C 1
ATOM 1389 O O . GLN A 1 176 ? 13.539 -51.688 -16.938 1 93.75 176 GLN A O 1
ATOM 1394 N N . ALA A 1 177 ? 15.25 -51.938 -18.344 1 91.5 177 ALA A N 1
ATOM 1395 C CA . ALA A 1 177 ? 15.398 -50.5 -18.531 1 91.5 177 ALA A CA 1
ATOM 1396 C C . ALA A 1 177 ? 14.211 -49.938 -19.297 1 91.5 177 ALA A C 1
ATOM 1398 O O . ALA A 1 177 ? 13.734 -48.844 -18.969 1 91.5 177 ALA A O 1
ATOM 1399 N N . VAL A 1 178 ? 13.758 -50.656 -20.203 1 87.88 178 VAL A N 1
ATOM 1400 C CA . VAL A 1 178 ? 12.602 -50.219 -20.969 1 87.88 178 VAL A CA 1
ATOM 1401 C C . VAL A 1 178 ? 11.359 -50.188 -20.078 1 87.88 178 VAL A C 1
ATOM 1403 O O . VAL A 1 178 ? 10.555 -49.25 -20.156 1 87.88 178 VAL A O 1
ATOM 1406 N N . GLU A 1 179 ? 11.242 -51.219 -19.281 1 92.81 179 GLU A N 1
ATOM 1407 C CA . GLU A 1 179 ? 10.094 -51.312 -18.391 1 92.81 179 GLU A CA 1
ATOM 1408 C C . GLU A 1 179 ? 10.086 -50.156 -17.391 1 92.81 179 GLU A C 1
ATOM 1410 O O . GLU A 1 179 ? 9.047 -49.562 -17.125 1 92.81 179 GLU A O 1
ATOM 1415 N N . LYS A 1 180 ? 11.211 -49.875 -16.875 1 93.94 180 LYS A N 1
ATOM 1416 C CA . LYS A 1 180 ? 11.328 -48.75 -15.922 1 93.94 180 LYS A CA 1
ATOM 1417 C C . LYS A 1 180 ? 11.055 -47.438 -16.594 1 93.94 180 LYS A C 1
ATOM 1419 O O . LYS A 1 180 ? 10.461 -46.531 -15.984 1 93.94 180 LYS A O 1
ATOM 1424 N N . PHE A 1 181 ? 11.484 -47.281 -17.766 1 89.56 181 PHE A N 1
ATOM 1425 C CA . PHE A 1 181 ? 11.258 -46.062 -18.547 1 89.56 181 PHE A CA 1
ATOM 1426 C C . PHE A 1 181 ? 9.766 -45.875 -18.812 1 89.56 181 PHE A C 1
ATOM 1428 O O . PHE A 1 181 ? 9.227 -44.781 -18.594 1 89.56 181 PHE A O 1
ATOM 1435 N N . GLU A 1 182 ? 9.156 -46.969 -19.203 1 87.94 182 GLU A N 1
ATOM 1436 C CA . GLU A 1 182 ? 7.727 -46.875 -19.5 1 87.94 182 GLU A CA 1
ATOM 1437 C C . GLU A 1 182 ? 6.914 -46.594 -18.25 1 87.94 182 GLU A C 1
ATOM 1439 O O . GLU A 1 182 ? 5.938 -45.844 -18.297 1 87.94 182 GLU A O 1
ATOM 1444 N N . GLU A 1 183 ? 7.359 -47.219 -17.203 1 91.12 183 GLU A N 1
ATOM 1445 C CA . GLU A 1 183 ? 6.68 -46.969 -15.93 1 91.12 183 GLU A CA 1
ATOM 1446 C C . GLU A 1 183 ? 6.812 -45.5 -15.516 1 91.12 183 GLU A C 1
ATOM 1448 O O . GLU A 1 183 ? 5.848 -44.875 -15.047 1 91.12 183 GLU A O 1
ATOM 1453 N N . SER A 1 184 ? 8.023 -45 -15.68 1 89.62 184 SER A N 1
ATOM 1454 C CA . SER A 1 184 ? 8.266 -43.625 -15.32 1 89.62 184 SER A CA 1
ATOM 1455 C C . SER A 1 184 ? 7.508 -42.656 -16.234 1 89.62 184 SER A C 1
ATOM 1457 O O . SER A 1 184 ? 7.055 -41.594 -15.812 1 89.62 184 SER A O 1
ATOM 1459 N N . LYS A 1 185 ? 7.445 -43 -17.422 1 85 185 LYS A N 1
ATOM 1460 C CA . LYS A 1 185 ? 6.711 -42.188 -18.406 1 85 185 LYS A CA 1
ATOM 1461 C C . LYS A 1 185 ? 5.227 -42.125 -18.062 1 85 185 LYS A C 1
ATOM 1463 O O . LYS A 1 185 ? 4.625 -41.062 -18.094 1 85 185 LYS A O 1
ATOM 1468 N N . GLU A 1 186 ? 4.672 -43.312 -17.734 1 87.38 186 GLU A N 1
ATOM 1469 C CA . GLU A 1 186 ? 3.262 -43.375 -17.359 1 87.38 186 GLU A CA 1
ATOM 1470 C C . GLU A 1 186 ? 2.977 -42.531 -16.109 1 87.38 186 GLU A C 1
ATOM 1472 O O . GLU A 1 186 ? 1.96 -41.844 -16.031 1 87.38 186 GLU A O 1
ATOM 1477 N N . LEU A 1 187 ? 3.877 -42.656 -15.203 1 88.31 187 LEU A N 1
ATOM 1478 C CA . LEU A 1 187 ? 3.701 -41.906 -13.953 1 88.31 187 LEU A CA 1
ATOM 1479 C C . LEU A 1 187 ? 3.76 -40.406 -14.195 1 88.31 187 LEU A C 1
ATOM 1481 O O . LEU A 1 187 ? 2.943 -39.656 -13.656 1 88.31 187 LEU A O 1
ATOM 1485 N N . ALA A 1 188 ? 4.707 -39.969 -14.953 1 86.06 188 ALA A N 1
ATOM 1486 C CA . ALA A 1 188 ? 4.852 -38.562 -15.258 1 86.06 188 ALA A CA 1
ATOM 1487 C C . ALA A 1 188 ? 3.645 -38.031 -16.031 1 86.06 188 ALA A C 1
ATOM 1489 O O . ALA A 1 188 ? 3.107 -36.969 -15.727 1 86.06 188 ALA A O 1
ATOM 1490 N N . GLU A 1 189 ? 3.207 -38.781 -16.984 1 82.88 189 GLU A N 1
ATOM 1491 C CA . GLU A 1 189 ? 2.072 -38.375 -17.812 1 82.88 189 GLU A CA 1
ATOM 1492 C C . GLU A 1 189 ? 0.79 -38.312 -16.984 1 82.88 189 GLU A C 1
ATOM 1494 O O . GLU A 1 189 ? -0.016 -37.406 -17.172 1 82.88 189 GLU A O 1
ATOM 1499 N N . ARG A 1 190 ? 0.634 -39.281 -16.109 1 85 190 ARG A N 1
ATOM 1500 C CA . ARG A 1 190 ? -0.548 -39.281 -15.25 1 85 190 ARG A CA 1
ATOM 1501 C C . ARG A 1 190 ? -0.56 -38.094 -14.32 1 85 190 ARG A C 1
ATOM 1503 O O . ARG A 1 190 ? -1.602 -37.469 -14.125 1 85 190 ARG A O 1
ATOM 1510 N N . SER A 1 191 ? 0.569 -37.844 -13.812 1 86.69 191 SER A N 1
ATOM 1511 C CA . SER A 1 191 ? 0.682 -36.719 -12.898 1 86.69 191 SER A CA 1
ATOM 1512 C C . SER A 1 191 ? 0.424 -35.406 -13.617 1 86.69 191 SER A C 1
ATOM 1514 O O . SER A 1 191 ? -0.269 -34.531 -13.086 1 86.69 191 SER A O 1
ATOM 1516 N N . MET A 1 192 ? 1.003 -35.25 -14.766 1 82.56 192 MET A N 1
ATOM 1517 C CA . MET A 1 192 ? 0.818 -34.031 -15.547 1 82.56 192 MET A CA 1
ATOM 1518 C C . MET A 1 192 ? -0.637 -33.875 -15.984 1 82.56 192 MET A C 1
ATOM 1520 O O . MET A 1 192 ? -1.182 -32.75 -15.961 1 82.56 192 MET A O 1
ATOM 1524 N N . PHE A 1 193 ? -1.235 -35.031 -16.375 1 80.62 193 PHE A N 1
ATOM 1525 C CA . PHE A 1 193 ? -2.627 -35.031 -16.812 1 80.62 193 PHE A CA 1
ATOM 1526 C C . PHE A 1 193 ? -3.547 -34.594 -15.672 1 80.62 193 PHE A C 1
ATOM 1528 O O . PHE A 1 193 ? -4.426 -33.75 -15.859 1 80.62 193 PHE A O 1
ATOM 1535 N N . ASN A 1 194 ? -3.328 -35.188 -14.547 1 82.38 194 ASN A N 1
ATOM 1536 C CA . ASN A 1 194 ? -4.145 -34.844 -13.391 1 82.38 194 ASN A CA 1
ATOM 1537 C C . ASN A 1 194 ? -4.02 -33.344 -13.039 1 82.38 194 ASN A C 1
ATOM 1539 O O . ASN A 1 194 ? -5.004 -32.719 -12.664 1 82.38 194 ASN A O 1
ATOM 1543 N N . PHE A 1 195 ? -2.873 -32.875 -13.211 1 83.94 195 PHE A N 1
ATOM 1544 C CA . PHE A 1 195 ? -2.617 -31.469 -12.906 1 83.94 195 PHE A CA 1
ATOM 1545 C C . PHE A 1 195 ? -3.332 -30.547 -13.898 1 83.94 195 PHE A C 1
ATOM 1547 O O . PHE A 1 195 ? -3.959 -29.562 -13.5 1 83.94 195 PHE A O 1
ATOM 1554 N N . LEU A 1 196 ? -3.289 -30.828 -15.125 1 78.12 196 LEU A N 1
ATOM 1555 C CA . LEU A 1 196 ? -3.828 -29.984 -16.172 1 78.12 196 LEU A CA 1
ATOM 1556 C C . LEU A 1 196 ? -5.352 -30.047 -16.203 1 78.12 196 LEU A C 1
ATOM 1558 O O . LEU A 1 196 ? -6.016 -29.078 -16.594 1 78.12 196 LEU A O 1
ATOM 1562 N N . GLU A 1 197 ? -5.863 -31.188 -15.703 1 77.31 197 GLU A N 1
ATOM 1563 C CA . GLU A 1 197 ? -7.312 -31.344 -15.68 1 77.31 197 GLU A CA 1
ATOM 1564 C C . GLU A 1 197 ? -7.93 -30.594 -14.508 1 77.31 197 GLU A C 1
ATOM 1566 O O . GLU A 1 197 ? -9.117 -30.266 -14.523 1 77.31 197 GLU A O 1
ATOM 1571 N N . ASN A 1 198 ? -7.117 -30.312 -13.547 1 76.69 198 ASN A N 1
ATOM 1572 C CA . ASN A 1 198 ? -7.605 -29.578 -12.391 1 76.69 198 ASN A CA 1
ATOM 1573 C C . ASN A 1 198 ? -7.438 -28.062 -12.578 1 76.69 198 ASN A C 1
ATOM 1575 O O . ASN A 1 198 ? -7.348 -27.328 -11.602 1 76.69 198 ASN A O 1
ATOM 1579 N N . ASP A 1 199 ? -7.539 -27.578 -13.734 1 76.62 199 ASP A N 1
ATOM 1580 C CA . ASP A 1 199 ? -7.32 -26.188 -14.109 1 76.62 199 ASP A CA 1
ATOM 1581 C C . ASP A 1 199 ? -8.43 -25.297 -13.547 1 76.62 199 ASP A C 1
ATOM 1583 O O . ASP A 1 199 ? -8.172 -24.156 -13.148 1 76.62 199 ASP A O 1
ATOM 1587 N N . VAL A 1 200 ? -9.586 -25.875 -13.328 1 83.44 200 VAL A N 1
ATOM 1588 C CA . VAL A 1 200 ? -10.727 -25.094 -12.844 1 83.44 200 VAL A CA 1
ATOM 1589 C C . VAL A 1 200 ? -10.492 -24.703 -11.383 1 83.44 200 VAL A C 1
ATOM 1591 O O . VAL A 1 200 ? -10.914 -23.625 -10.953 1 83.44 200 VAL A O 1
ATOM 1594 N N . GLU A 1 201 ? -9.75 -25.5 -10.664 1 86.69 201 GLU A N 1
ATOM 1595 C CA . GLU A 1 201 ? -9.453 -25.219 -9.266 1 86.69 201 GLU A CA 1
ATOM 1596 C C . GLU A 1 201 ? -8.625 -23.953 -9.125 1 86.69 201 GLU A C 1
ATOM 1598 O O . GLU A 1 201 ? -8.852 -23.141 -8.211 1 86.69 201 GLU A O 1
ATOM 1603 N N . GLN A 1 202 ? -7.734 -23.766 -10.008 1 87.88 202 GLN A N 1
ATOM 1604 C CA . GLN A 1 202 ? -6.895 -22.578 -9.977 1 87.88 202 GLN A CA 1
ATOM 1605 C C . GLN A 1 202 ? -7.711 -21.328 -10.289 1 87.88 202 GLN A C 1
ATOM 1607 O O . GLN A 1 202 ? -7.469 -20.266 -9.703 1 87.88 202 GLN A O 1
ATOM 1612 N N . VAL A 1 203 ? -8.688 -21.453 -11.172 1 91.75 203 VAL A N 1
ATOM 1613 C CA . VAL A 1 203 ? -9.539 -20.328 -11.508 1 91.75 203 VAL A CA 1
ATOM 1614 C C . VAL A 1 203 ? -10.422 -19.969 -10.312 1 91.75 203 VAL A C 1
ATOM 1616 O O . VAL A 1 203 ? -10.664 -18.797 -10.031 1 91.75 203 VAL A O 1
ATOM 1619 N N . ASN A 1 204 ? -10.828 -21.031 -9.609 1 93.06 204 ASN A N 1
ATOM 1620 C CA . ASN A 1 204 ? -11.617 -20.812 -8.398 1 93.06 204 ASN A CA 1
ATOM 1621 C C . ASN A 1 204 ? -10.812 -20.047 -7.344 1 93.06 204 ASN A C 1
ATOM 1623 O O . ASN A 1 204 ? -11.352 -19.188 -6.66 1 93.06 204 ASN A O 1
ATOM 1627 N N . GLN A 1 205 ? -9.609 -20.359 -7.238 1 93.25 205 GLN A N 1
ATOM 1628 C CA . GLN A 1 205 ? -8.758 -19.672 -6.277 1 93.25 205 GLN A CA 1
ATOM 1629 C C . GLN A 1 205 ? -8.60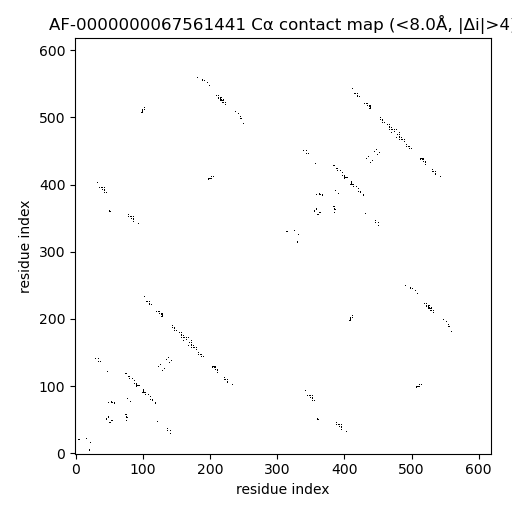2 -18.203 -6.633 1 93.25 205 GLN A C 1
ATOM 1631 O O . GLN A 1 205 ? -8.617 -17.344 -5.75 1 93.25 205 GLN A O 1
ATOM 1636 N N . LEU A 1 206 ? -8.469 -17.906 -7.906 1 94.88 206 LEU A N 1
ATOM 1637 C CA . LEU A 1 206 ? -8.391 -16.516 -8.367 1 94.88 206 LEU A CA 1
ATOM 1638 C C . LEU A 1 206 ? -9.68 -15.766 -8.047 1 94.88 206 LEU A C 1
ATOM 1640 O O . LEU A 1 206 ? -9.641 -14.602 -7.637 1 94.88 206 LEU A O 1
ATOM 1644 N N . ALA A 1 207 ? -10.766 -16.484 -8.258 1 96.25 207 ALA A N 1
ATOM 1645 C CA . ALA A 1 207 ? -12.062 -15.867 -7.984 1 96.25 207 ALA A CA 1
ATOM 1646 C C . ALA A 1 207 ? -12.211 -15.516 -6.508 1 96.25 207 ALA A C 1
ATOM 1648 O O . ALA A 1 207 ? -12.758 -14.469 -6.16 1 96.25 207 ALA A O 1
ATOM 1649 N N . VAL A 1 208 ? -11.742 -16.375 -5.641 1 96.06 208 VAL A N 1
ATOM 1650 C CA . VAL A 1 208 ? -11.797 -16.125 -4.203 1 96.06 208 VAL A CA 1
ATOM 1651 C C . VAL A 1 208 ? -10.914 -14.938 -3.846 1 96.06 208 VAL A C 1
ATOM 1653 O O . VAL A 1 208 ? -11.273 -14.117 -3.002 1 96.06 208 VAL A O 1
ATOM 1656 N N . PHE A 1 209 ? -9.781 -14.875 -4.461 1 97.62 209 PHE A N 1
ATOM 1657 C CA . PHE A 1 209 ? -8.875 -13.742 -4.285 1 97.62 209 PHE A CA 1
ATOM 1658 C C . PHE A 1 209 ? -9.57 -12.43 -4.656 1 97.62 209 PHE A C 1
ATOM 1660 O O . PHE A 1 209 ? -9.523 -11.461 -3.9 1 97.62 209 PHE A O 1
ATOM 1667 N N . VAL A 1 210 ? -10.203 -12.391 -5.758 1 98.12 210 VAL A N 1
ATOM 1668 C CA . VAL A 1 210 ? -10.883 -11.203 -6.254 1 98.12 210 VAL A CA 1
ATOM 1669 C C . VAL A 1 210 ? -12.039 -10.844 -5.324 1 98.12 210 VAL A C 1
ATOM 1671 O O . VAL A 1 210 ? -12.289 -9.664 -5.059 1 98.12 210 VAL A O 1
ATOM 1674 N N . GLU A 1 211 ? -12.656 -11.852 -4.855 1 97.81 211 GLU A N 1
ATOM 1675 C CA . GLU A 1 211 ? -13.758 -11.617 -3.93 1 97.81 211 GLU A CA 1
ATOM 1676 C C . GLU A 1 211 ? -13.273 -10.969 -2.639 1 97.81 211 GLU A C 1
ATOM 1678 O O . GLU A 1 211 ? -13.938 -10.078 -2.096 1 97.81 211 GLU A O 1
ATOM 1683 N N . ALA A 1 212 ? -12.219 -11.461 -2.168 1 97.88 212 ALA A N 1
ATOM 1684 C CA . ALA A 1 212 ? -11.633 -10.875 -0.963 1 97.88 212 ALA A CA 1
ATOM 1685 C C . ALA A 1 212 ? -11.266 -9.414 -1.191 1 97.88 212 ALA A C 1
ATOM 1687 O O . ALA A 1 212 ? -11.531 -8.555 -0.344 1 97.88 212 ALA A O 1
ATOM 1688 N N . ALA A 1 213 ? -10.633 -9.125 -2.291 1 98 213 ALA A N 1
ATOM 1689 C CA . ALA A 1 213 ? -10.266 -7.754 -2.639 1 98 213 ALA A CA 1
ATOM 1690 C C . ALA A 1 213 ? -11.508 -6.879 -2.787 1 98 213 ALA A C 1
ATOM 1692 O O . ALA A 1 213 ? -11.516 -5.719 -2.359 1 98 213 ALA A O 1
ATOM 1693 N N . LEU A 1 214 ? -12.523 -7.445 -3.398 1 98.38 214 LEU A N 1
ATOM 1694 C CA . LEU A 1 214 ? -13.781 -6.727 -3.58 1 98.38 214 LEU A CA 1
ATOM 1695 C C . LEU A 1 214 ? -14.391 -6.352 -2.232 1 98.38 214 LEU A C 1
ATOM 1697 O O . LEU A 1 214 ? -14.836 -5.219 -2.043 1 98.38 214 LEU A O 1
ATOM 1701 N N . ASP A 1 215 ? -14.383 -7.258 -1.336 1 98.06 215 ASP A N 1
ATOM 1702 C CA . ASP A 1 215 ? -14.922 -7.016 -0.003 1 98.06 215 ASP A CA 1
ATOM 1703 C C . ASP A 1 215 ? -14.141 -5.922 0.717 1 98.06 215 ASP A C 1
ATOM 1705 O O . ASP A 1 215 ? -14.727 -5.086 1.408 1 98.06 215 ASP A O 1
ATOM 1709 N N . TYR A 1 216 ? -12.891 -5.957 0.591 1 98.31 216 TYR A N 1
ATOM 1710 C CA . TYR A 1 216 ? -12.031 -4.938 1.182 1 98.31 216 TYR A CA 1
ATOM 1711 C C . TYR A 1 216 ? -12.422 -3.547 0.69 1 98.31 216 TYR A C 1
ATOM 1713 O O . TYR A 1 216 ? -12.586 -2.623 1.49 1 98.31 216 TYR A O 1
ATOM 1721 N N . HIS A 1 217 ? -12.539 -3.33 -0.564 1 98.5 217 HIS A N 1
ATOM 1722 C CA . HIS A 1 217 ? -12.836 -2.018 -1.132 1 98.5 217 HIS A CA 1
ATOM 1723 C C . HIS A 1 217 ? -14.266 -1.594 -0.823 1 98.5 217 HIS A C 1
ATOM 1725 O O . HIS A 1 217 ? -14.539 -0.408 -0.615 1 98.5 217 HIS A O 1
ATOM 1731 N N . LYS A 1 218 ? -15.164 -2.566 -0.796 1 98.56 218 LYS A N 1
ATOM 1732 C CA . LYS A 1 218 ? -16.547 -2.264 -0.442 1 98.56 218 LYS A CA 1
ATOM 1733 C C . LYS A 1 218 ? -16.641 -1.736 0.986 1 98.56 218 LYS A C 1
ATOM 1735 O O . LYS A 1 218 ? -17.281 -0.711 1.232 1 98.56 218 LYS A O 1
ATOM 1740 N N . GLN A 1 219 ? -16.016 -2.434 1.893 1 98.5 219 GLN A N 1
ATOM 1741 C CA . GLN A 1 219 ? -16.031 -2.029 3.293 1 98.5 219 GLN A CA 1
ATOM 1742 C C . GLN A 1 219 ? -15.344 -0.682 3.486 1 98.5 219 GLN A C 1
ATOM 1744 O O . GLN A 1 219 ? -15.82 0.162 4.25 1 98.5 219 GLN A O 1
ATOM 1749 N N . SER A 1 220 ? -14.25 -0.505 2.824 1 98.5 220 SER A N 1
ATOM 1750 C CA . SER A 1 220 ? -13.539 0.766 2.902 1 98.5 220 SER A CA 1
ATOM 1751 C C . SER A 1 220 ? -14.391 1.911 2.367 1 98.5 220 SER A C 1
ATOM 1753 O O . SER A 1 220 ? -14.398 3.006 2.934 1 98.5 220 SER A O 1
ATOM 1755 N N . THR A 1 221 ? -15.109 1.663 1.312 1 98.62 221 THR A N 1
ATOM 1756 C CA . THR A 1 221 ? -16 2.664 0.736 1 98.62 221 THR A CA 1
ATOM 1757 C C . THR A 1 221 ? -17.078 3.07 1.738 1 98.62 221 THR A C 1
ATOM 1759 O O . THR A 1 221 ? -17.391 4.254 1.874 1 98.62 221 THR A O 1
ATOM 1762 N N . GLU A 1 222 ? -17.594 2.111 2.41 1 98.44 222 GLU A N 1
ATOM 1763 C CA . GLU A 1 222 ? -18.625 2.387 3.396 1 98.44 222 GLU A CA 1
ATOM 1764 C C . GLU A 1 222 ? -18.094 3.254 4.535 1 98.44 222 GLU A C 1
ATOM 1766 O O . GLU A 1 222 ? -18.75 4.215 4.949 1 98.44 222 GLU A O 1
ATOM 1771 N N . ILE A 1 223 ? -16.938 2.955 5.027 1 98.62 223 ILE A N 1
ATOM 1772 C CA . ILE A 1 223 ? -16.328 3.693 6.121 1 98.62 223 ILE A CA 1
ATOM 1773 C C . ILE A 1 223 ? -16.047 5.129 5.684 1 98.62 223 ILE A C 1
ATOM 1775 O O . ILE A 1 223 ? -16.359 6.078 6.41 1 98.62 223 ILE A O 1
ATOM 1779 N N . LEU A 1 224 ? -15.555 5.285 4.484 1 98.56 224 LEU A N 1
ATOM 1780 C CA . LEU A 1 224 ? -15.164 6.598 3.98 1 98.56 224 LEU A CA 1
ATOM 1781 C C . LEU A 1 224 ? -16.391 7.445 3.656 1 98.56 224 LEU A C 1
ATOM 1783 O O . LEU A 1 224 ? -16.359 8.664 3.818 1 98.56 224 LEU A O 1
ATOM 1787 N N . GLN A 1 225 ? -17.406 6.75 3.199 1 98.38 225 GLN A N 1
ATOM 1788 C CA . GLN A 1 225 ? -18.641 7.469 2.914 1 98.38 225 GLN A CA 1
ATOM 1789 C C . GLN A 1 225 ? -19.234 8.07 4.184 1 98.38 225 GLN A C 1
ATOM 1791 O O . GLN A 1 225 ? -19.688 9.219 4.188 1 98.38 225 GLN A O 1
ATOM 1796 N N . GLU A 1 226 ? -19.266 7.301 5.207 1 98.12 226 GLU A N 1
ATOM 1797 C CA . GLU A 1 226 ? -19.75 7.793 6.492 1 98.12 226 GLU A CA 1
ATOM 1798 C C . GLU A 1 226 ? -18.891 8.938 7.004 1 98.12 226 GLU A C 1
ATOM 1800 O O . GLU A 1 226 ? -19.406 9.938 7.508 1 98.12 226 GLU A O 1
ATOM 1805 N N . LEU A 1 227 ? -17.641 8.766 6.906 1 98.19 227 LEU A N 1
ATOM 1806 C CA . LEU A 1 227 ? -16.688 9.797 7.332 1 98.19 227 LEU A CA 1
ATOM 1807 C C . LEU A 1 227 ? -16.891 11.078 6.531 1 98.19 227 LEU A C 1
ATOM 1809 O O . LEU A 1 227 ? -16.875 12.172 7.094 1 98.19 227 LEU A O 1
ATOM 1813 N N . HIS A 1 228 ? -17.031 10.938 5.227 1 97.44 228 HIS A N 1
ATOM 1814 C CA . HIS A 1 228 ? -17.25 12.094 4.359 1 97.44 228 HIS A CA 1
ATOM 1815 C C . HIS A 1 228 ? -18.469 12.891 4.785 1 97.44 228 HIS A C 1
ATOM 1817 O O . HIS A 1 228 ? -18.438 14.125 4.824 1 97.44 228 HIS A O 1
ATOM 1823 N N . ASN A 1 229 ? -19.516 12.227 5.141 1 96.88 229 ASN A N 1
ATOM 1824 C CA . ASN A 1 229 ? -20.75 12.867 5.598 1 96.88 229 ASN A CA 1
ATOM 1825 C C . ASN A 1 229 ? -20.531 13.609 6.918 1 96.88 229 ASN A C 1
ATOM 1827 O O . ASN A 1 229 ? -20.984 14.742 7.078 1 96.88 229 ASN A O 1
ATOM 1831 N N . LYS A 1 230 ? -19.828 13 7.82 1 95.88 230 LYS A N 1
ATOM 1832 C CA . LYS A 1 230 ? -19.531 13.609 9.117 1 95.88 230 LYS A CA 1
ATOM 1833 C C . LYS A 1 230 ? -18.719 14.891 8.953 1 95.88 230 LYS A C 1
ATOM 1835 O O . LYS A 1 230 ? -19 15.891 9.617 1 95.88 230 LYS A O 1
ATOM 1840 N N . LEU A 1 231 ? -17.75 14.852 8.055 1 95.69 231 LEU A N 1
ATOM 1841 C CA . LEU A 1 231 ? -16.891 16 7.836 1 95.69 231 LEU A CA 1
ATOM 1842 C C . LEU A 1 231 ? -17.656 17.156 7.18 1 95.69 231 LEU A C 1
ATOM 1844 O O . LEU A 1 231 ? -17.438 18.312 7.504 1 95.69 231 LEU A O 1
ATOM 1848 N N . GLN A 1 232 ? -18.594 16.781 6.301 1 94.5 232 GLN A N 1
ATOM 1849 C CA . GLN A 1 232 ? -19.406 17.812 5.648 1 94.5 232 GLN A CA 1
ATOM 1850 C C . GLN A 1 232 ? -20.297 18.516 6.656 1 94.5 232 GLN A C 1
ATOM 1852 O O . GLN A 1 232 ? -20.5 19.734 6.574 1 94.5 232 GLN A O 1
ATOM 1857 N N . ILE A 1 233 ? -20.797 17.812 7.609 1 92.75 233 ILE A N 1
ATOM 1858 C CA . ILE A 1 233 ? -21.625 18.391 8.664 1 92.75 233 ILE A CA 1
ATOM 1859 C C . ILE A 1 233 ? -20.781 19.328 9.516 1 92.75 233 ILE A C 1
ATOM 1861 O O . ILE A 1 233 ? -21.234 20.438 9.852 1 92.75 233 ILE A O 1
ATOM 1865 N N . ARG A 1 234 ? -19.578 18.938 9.812 1 90.06 234 ARG A N 1
ATOM 1866 C CA . ARG A 1 234 ? -18.688 19.75 10.625 1 90.06 234 ARG A CA 1
ATOM 1867 C C . ARG A 1 234 ? -18.297 21.031 9.898 1 90.06 234 ARG A C 1
ATOM 1869 O O . ARG A 1 234 ? -18.203 22.094 10.508 1 90.06 234 ARG A O 1
ATOM 1876 N N . ILE A 1 235 ? -18.047 20.906 8.617 1 90.88 235 ILE A N 1
ATOM 1877 C CA . ILE A 1 235 ? -17.672 22.062 7.809 1 90.88 235 ILE A CA 1
ATOM 1878 C C . ILE A 1 235 ? -18.828 23.047 7.754 1 90.88 235 ILE A C 1
ATOM 1880 O O . ILE A 1 235 ? -18.641 24.266 7.887 1 90.88 235 ILE A O 1
ATOM 1884 N N . SER A 1 236 ? -20 22.516 7.613 1 90.12 236 SER A N 1
ATOM 1885 C CA . SER A 1 236 ? -21.188 23.375 7.566 1 90.12 236 SER A CA 1
ATOM 1886 C C . SER A 1 236 ? -21.422 24.062 8.906 1 90.12 236 SER A C 1
ATOM 1888 O O . SER A 1 236 ? -21.812 25.234 8.945 1 90.12 236 SER A O 1
ATOM 1890 N N . ALA A 1 237 ? -21.141 23.438 10.023 1 84.75 237 ALA A N 1
ATOM 1891 C CA . ALA A 1 237 ? -21.297 24 11.359 1 84.75 237 ALA A CA 1
ATOM 1892 C C . ALA A 1 237 ? -20.266 25.094 11.625 1 84.75 237 ALA A C 1
ATOM 1894 O O . ALA A 1 237 ? -20.578 26.125 12.227 1 84.75 237 ALA A O 1
ATOM 1895 N N . ALA A 1 238 ? -19.094 24.906 11.148 1 80.5 238 ALA A N 1
ATOM 1896 C CA . ALA A 1 238 ? -18 25.844 11.383 1 80.5 238 ALA A CA 1
ATOM 1897 C C . ALA A 1 238 ? -18.156 27.078 10.508 1 80.5 238 ALA A C 1
ATOM 1899 O O . ALA A 1 238 ? -17.734 28.172 10.891 1 80.5 238 ALA A O 1
ATOM 1900 N N . SER A 1 239 ? -18.641 26.844 9.273 1 79 239 SER A N 1
ATOM 1901 C CA . SER A 1 239 ? -18.797 27.953 8.352 1 79 239 SER A CA 1
ATOM 1902 C C . SER A 1 239 ? -19.891 28.922 8.82 1 79 239 SER A C 1
ATOM 1904 O O . SER A 1 239 ? -19.938 30.078 8.406 1 79 239 SER A O 1
ATOM 1906 N N . ASN A 1 240 ? -20.688 28.531 9.742 1 76.5 240 ASN A N 1
ATOM 1907 C CA . ASN A 1 240 ? -21.781 29.344 10.234 1 76.5 240 ASN A CA 1
ATOM 1908 C C . ASN A 1 240 ? -21.375 30.172 11.453 1 76.5 240 ASN A C 1
ATOM 1910 O O . ASN A 1 240 ? -22.109 31.047 11.891 1 76.5 240 ASN A O 1
ATOM 1914 N N . ILE A 1 241 ? -20.172 29.922 11.977 1 70.12 241 ILE A N 1
ATOM 1915 C CA . ILE A 1 241 ? -19.688 30.703 13.117 1 70.12 241 ILE A CA 1
ATOM 1916 C C . ILE A 1 241 ? -19.016 31.984 12.617 1 70.12 241 ILE A C 1
ATOM 1918 O O . ILE A 1 241 ? -18.125 31.938 11.773 1 70.12 241 ILE A O 1
ATOM 1922 N N . PRO A 1 242 ? -19.547 33.156 12.992 1 66.69 242 PRO A N 1
ATOM 1923 C CA . PRO A 1 242 ? -18.984 34.438 12.547 1 66.69 242 PRO A CA 1
ATOM 1924 C C . PRO A 1 242 ? -17.516 34.625 12.945 1 66.69 242 PRO A C 1
ATOM 1926 O O . PRO A 1 242 ? -17.109 34.156 14.016 1 66.69 242 PRO A O 1
ATOM 1929 N N . ARG A 1 243 ? -16.594 35 11.977 1 65.31 243 ARG A N 1
ATOM 1930 C CA . ARG A 1 243 ? -15.164 35.188 12.195 1 65.31 243 ARG A CA 1
ATOM 1931 C C . ARG A 1 243 ? -14.922 36.312 13.219 1 65.31 243 ARG A C 1
ATOM 1933 O O . ARG A 1 243 ? -15.578 37.344 13.188 1 65.31 243 ARG A O 1
ATOM 1940 N N . ARG A 1 244 ? -14.125 35.969 14.242 1 63.38 244 ARG A N 1
ATOM 1941 C CA . ARG A 1 244 ? -13.812 36.938 15.289 1 63.38 244 ARG A CA 1
ATOM 1942 C C . ARG A 1 244 ? -12.758 37.938 14.82 1 63.38 244 ARG A C 1
ATOM 1944 O O . ARG A 1 244 ? -11.938 37.594 13.961 1 63.38 244 ARG A O 1
ATOM 1951 N N . GLU A 1 245 ? -12.914 39.156 14.984 1 61.06 245 GLU A N 1
ATOM 1952 C CA . GLU A 1 245 ? -11.984 40.219 14.625 1 61.06 245 GLU A CA 1
ATOM 1953 C C . GLU A 1 245 ? -10.914 40.375 15.703 1 61.06 245 GLU A C 1
ATOM 1955 O O . GLU A 1 245 ? -11.18 40.188 16.891 1 61.06 245 GLU A O 1
ATOM 1960 N N . TYR A 1 246 ? -9.602 40.375 15.273 1 64.06 246 TYR A N 1
ATOM 1961 C CA . TYR A 1 246 ? -8.469 40.594 16.172 1 64.06 246 TYR A CA 1
ATOM 1962 C C . TYR A 1 246 ? -8.523 41.969 16.797 1 64.06 246 TYR A C 1
ATOM 1964 O O . TYR A 1 246 ? -8.648 42.969 16.078 1 64.06 246 TYR A O 1
ATOM 1972 N N . ARG A 1 247 ? -8.57 42.281 18.156 1 58.75 247 ARG A N 1
ATOM 1973 C CA . ARG A 1 247 ? -8.461 43.562 18.844 1 58.75 247 ARG A CA 1
ATOM 1974 C C . ARG A 1 247 ? -7.133 43.688 19.578 1 58.75 247 ARG A C 1
ATOM 1976 O O . ARG A 1 247 ? -6.895 42.969 20.562 1 58.75 247 ARG A O 1
ATOM 1983 N N . PRO A 1 248 ? -6.102 44.438 18.859 1 57.91 248 PRO A N 1
ATOM 1984 C CA . PRO A 1 248 ? -4.801 44.625 19.5 1 57.91 248 PRO A CA 1
ATOM 1985 C C . PRO A 1 248 ? -4.895 45.344 20.844 1 57.91 248 PRO A C 1
ATOM 1987 O O . PRO A 1 248 ? -5.715 46.25 21 1 57.91 248 PRO A O 1
ATOM 1990 N N . ARG A 1 249 ? -4.508 44.938 21.969 1 52.12 249 ARG A N 1
ATOM 1991 C CA . ARG A 1 249 ? -4.551 45.719 23.203 1 52.12 249 ARG A CA 1
ATOM 1992 C C . ARG A 1 249 ? -3.188 46.344 23.5 1 52.12 249 ARG A C 1
ATOM 1994 O O . ARG A 1 249 ? -2.162 45.656 23.406 1 52.12 249 ARG A O 1
ATOM 2001 N N . PRO A 1 250 ? -3.119 47.625 23.734 1 53.19 250 PRO A N 1
ATOM 2002 C CA . PRO A 1 250 ? -1.892 48.375 24.031 1 53.19 250 PRO A CA 1
ATOM 2003 C C . PRO A 1 250 ? -1.215 47.906 25.312 1 53.19 250 PRO A C 1
ATOM 2005 O O . PRO A 1 250 ? -1.882 47.375 26.219 1 53.19 250 PRO A O 1
ATOM 2008 N N . VAL A 1 251 ? 0.036 47.562 25.344 1 51.56 251 VAL A N 1
ATOM 2009 C CA . VAL A 1 251 ? 0.834 47.281 26.531 1 51.56 251 VAL A CA 1
ATOM 2010 C C . VAL A 1 251 ? 0.594 48.375 27.578 1 51.56 251 VAL A C 1
ATOM 2012 O O . VAL A 1 251 ? 0.659 49.594 27.266 1 51.56 251 VAL A O 1
ATOM 2015 N N . LYS A 1 252 ? -0.097 48.219 28.594 1 45.78 252 LYS A N 1
ATOM 2016 C CA . LYS A 1 252 ? -0.286 49.219 29.656 1 45.78 252 LYS A CA 1
ATOM 2017 C C . LYS A 1 252 ? 1.047 49.812 30.094 1 45.78 252 LYS A C 1
ATOM 2019 O O . LYS A 1 252 ? 1.961 49.094 30.484 1 45.78 252 LYS A O 1
ATOM 2024 N N . ARG A 1 253 ? 1.512 50.906 29.547 1 46.03 253 ARG A N 1
ATOM 2025 C CA . ARG A 1 253 ? 2.594 51.719 30.078 1 46.03 253 ARG A CA 1
ATOM 2026 C C . ARG A 1 253 ? 2.324 52.125 31.516 1 46.03 253 ARG A C 1
ATOM 2028 O O . ARG A 1 253 ? 1.264 52.656 31.828 1 46.03 253 ARG A O 1
ATOM 2035 N N . SER A 1 254 ? 2.654 51.344 32.531 1 36.75 254 SER A N 1
ATOM 2036 C CA . SER A 1 254 ? 2.557 51.906 33.875 1 36.75 254 SER A CA 1
ATOM 2037 C C . SER A 1 254 ? 3.088 53.344 33.906 1 36.75 254 SER A C 1
ATOM 2039 O O . SER A 1 254 ? 4.285 53.562 33.719 1 36.75 254 SER A O 1
ATOM 2041 N N . SER A 1 255 ? 2.506 54.281 33.438 1 34.97 255 SER A N 1
ATOM 2042 C CA . SER A 1 255 ? 2.842 55.656 33.719 1 34.97 255 SER A CA 1
ATOM 2043 C C . SER A 1 255 ? 3.039 55.875 35.219 1 34.97 255 SER A C 1
ATOM 2045 O O . SER A 1 255 ? 3.285 57 35.656 1 34.97 255 SER A O 1
ATOM 2047 N N . SER A 1 256 ? 2.238 55.125 36.125 1 34.53 256 SER A N 1
ATOM 2048 C CA . SER A 1 256 ? 2.088 55.781 37.406 1 34.53 256 SER A CA 1
ATOM 2049 C C . SER A 1 256 ? 3.439 56 38.094 1 34.53 256 SER A C 1
ATOM 2051 O O . SER A 1 256 ? 3.52 56.625 39.156 1 34.53 256 SER A O 1
ATOM 2053 N N . GLU A 1 257 ? 4.348 55 38 1 33.03 257 GLU A N 1
ATOM 2054 C CA . GLU A 1 257 ? 5.148 55 39.219 1 33.03 257 GLU A CA 1
ATOM 2055 C C . GLU A 1 257 ? 5.961 56.281 39.344 1 33.03 257 GLU A C 1
ATOM 2057 O O . GLU A 1 257 ? 6.828 56.406 40.188 1 33.03 257 GLU A O 1
ATOM 2062 N N . LEU A 1 258 ? 6.074 57.062 38.312 1 30.45 258 LEU A N 1
ATOM 2063 C CA . LEU A 1 258 ? 7.039 58.062 38.75 1 30.45 258 LEU A CA 1
ATOM 2064 C C . LEU A 1 258 ? 6.402 59.031 39.75 1 30.45 258 LEU A C 1
ATOM 2066 O O . LEU A 1 258 ? 7.004 60.031 40.094 1 30.45 258 LEU A O 1
ATOM 2070 N N . ASN A 1 259 ? 4.98 59.156 39.906 1 26.56 259 ASN A N 1
ATOM 2071 C CA . ASN A 1 259 ? 4.578 60.312 40.719 1 26.56 259 ASN A CA 1
ATOM 2072 C C . ASN A 1 259 ? 4.938 60.094 42.188 1 26.56 259 ASN A C 1
ATOM 2074 O O . ASN A 1 259 ? 5.207 58.969 42.594 1 26.56 259 ASN A O 1
ATOM 2078 N N . GLY A 1 260 ? 4.469 61.062 43.312 1 25.33 260 GLY A N 1
ATOM 2079 C CA . GLY A 1 260 ? 4.723 61.594 44.656 1 25.33 260 GLY A CA 1
ATOM 2080 C C . GLY A 1 260 ? 4.43 60.594 45.75 1 25.33 260 GLY A C 1
ATOM 2081 O O . GLY A 1 260 ? 3.717 59.625 45.562 1 25.33 260 GLY A O 1
ATOM 2082 N N . VAL A 1 261 ? 5.273 60.344 46.906 1 26.47 26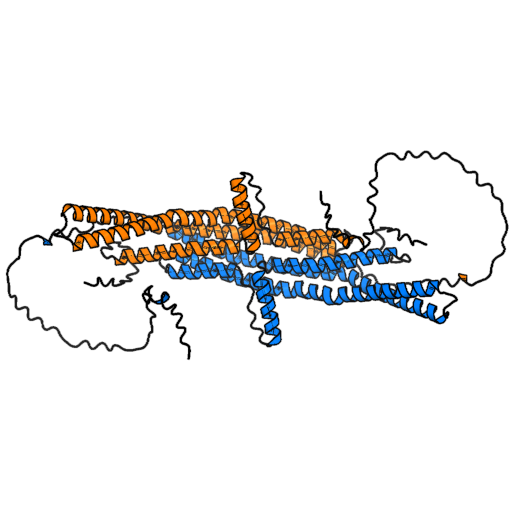1 VAL A N 1
ATOM 2083 C CA . VAL A 1 261 ? 5.445 59.688 48.188 1 26.47 261 VAL A CA 1
ATOM 2084 C C . VAL A 1 261 ? 4.23 59.938 49.062 1 26.47 261 VAL A C 1
ATOM 2086 O O . VAL A 1 261 ? 4.035 61.062 49.562 1 26.47 261 VAL A O 1
ATOM 2089 N N . PRO A 1 262 ? 2.879 59.625 48.625 1 25.5 262 PRO A N 1
ATOM 2090 C CA . PRO A 1 262 ? 1.924 60.094 49.625 1 25.5 262 PRO A CA 1
ATOM 2091 C C . PRO A 1 262 ? 2.178 59.5 51 1 25.5 262 PRO A C 1
ATOM 2093 O O . PRO A 1 262 ? 2.803 58.438 51.125 1 25.5 262 PRO A O 1
ATOM 2096 N N . THR A 1 263 ? 1.754 60.188 52.219 1 21.7 263 THR A N 1
ATOM 2097 C CA . THR A 1 263 ? 1.746 60.219 53.656 1 21.7 263 THR A CA 1
ATOM 2098 C C . THR A 1 263 ? 1.019 59.031 54.25 1 21.7 263 THR A C 1
ATOM 2100 O O . THR A 1 263 ? 0.19 58.406 53.594 1 21.7 263 THR A O 1
ATOM 2103 N N . SER A 1 264 ? 0.886 58.75 55.719 1 23.66 264 SER A N 1
ATOM 2104 C CA . SER A 1 264 ? 0.968 57.812 56.844 1 23.66 264 SER A CA 1
ATOM 2105 C C . SER A 1 264 ? -0.39 57.188 57.125 1 23.66 264 SER A C 1
ATOM 2107 O O . SER A 1 264 ? -0.491 56.25 57.938 1 23.66 264 SER A O 1
ATOM 2109 N N . SER A 1 265 ? -1.665 57.438 56.562 1 22.84 265 SER A N 1
ATOM 2110 C CA . SER A 1 265 ? -2.664 57.375 57.625 1 22.84 265 SER A CA 1
ATOM 2111 C C . SER A 1 265 ? -2.893 55.938 58.094 1 22.84 265 SER A C 1
ATOM 2113 O O . SER A 1 265 ? -2.846 55 57.281 1 22.84 265 SER A O 1
ATOM 2115 N N . THR A 1 266 ? -2.938 55.594 59.438 1 22 266 THR A N 1
ATOM 2116 C CA . THR A 1 266 ? -2.879 54.562 60.469 1 22 266 THR A CA 1
ATOM 2117 C C . THR A 1 266 ? -4.148 53.719 60.469 1 22 266 THR A C 1
ATOM 2119 O O . THR A 1 266 ? -4.352 52.875 61.344 1 22 266 THR A O 1
ATOM 2122 N N . ALA A 1 267 ? -4.992 53.688 59.344 1 22.42 267 ALA A N 1
ATOM 2123 C CA . ALA A 1 267 ? -6.293 53.25 59.844 1 22.42 267 ALA A CA 1
ATOM 2124 C C . ALA A 1 267 ? -6.223 51.812 60.344 1 22.42 267 ALA A C 1
ATOM 2126 O O . ALA A 1 267 ? -5.555 50.969 59.75 1 22.42 267 ALA A O 1
ATOM 2127 N N . LYS A 1 268 ? -6.715 51.469 61.531 1 23.77 268 LYS A N 1
ATOM 2128 C CA . LYS A 1 268 ? -6.82 50.5 62.625 1 23.77 268 LYS A CA 1
ATOM 2129 C C . LYS A 1 268 ? -7.629 49.281 62.188 1 23.77 268 LYS A C 1
ATOM 2131 O O . LYS A 1 268 ? -7.988 48.438 63.031 1 23.77 268 LYS A O 1
ATOM 2136 N N . THR A 1 269 ? -7.762 48.969 60.812 1 18.94 269 THR A N 1
ATOM 2137 C CA . THR A 1 269 ? -8.922 48.125 60.594 1 18.94 269 THR A CA 1
ATOM 2138 C C . THR A 1 269 ? -8.688 46.719 61.188 1 18.94 269 THR A C 1
ATOM 2140 O O . THR A 1 269 ? -7.688 46.094 60.875 1 18.94 269 THR A O 1
ATOM 2143 N N . SER A 1 270 ? -9.359 46.25 62.156 1 20.11 270 SER A N 1
ATOM 2144 C CA . SER A 1 270 ? -9.398 45.188 63.156 1 20.11 270 SER A CA 1
ATOM 2145 C C . SER A 1 270 ? -9.742 43.844 62.531 1 20.11 270 SER A C 1
ATOM 2147 O O . SER A 1 270 ? -9.953 42.844 63.219 1 20.11 270 SER A O 1
ATOM 2149 N N . ALA A 1 271 ? -9.992 43.75 61.156 1 21.02 271 ALA A N 1
ATOM 2150 C CA . ALA A 1 271 ? -10.969 42.688 60.906 1 21.02 271 ALA A CA 1
ATOM 2151 C C . ALA A 1 271 ? -10.375 41.312 61.219 1 21.02 271 ALA A C 1
ATOM 2153 O O . ALA A 1 271 ? -9.18 41.094 61 1 21.02 271 ALA A O 1
ATOM 2154 N N . HIS A 1 272 ? -11.023 40.469 61.969 1 19.83 272 HIS A N 1
ATOM 2155 C CA . HIS A 1 272 ? -10.938 39.219 62.719 1 19.83 272 HIS A CA 1
ATOM 2156 C C . HIS A 1 272 ? -10.734 38.031 61.781 1 19.83 272 HIS A C 1
ATOM 2158 O O . HIS A 1 272 ? -11.641 37.656 61.031 1 19.83 272 HIS A O 1
ATOM 2164 N N . MET A 1 273 ? -9.555 37.844 61.188 1 18.69 273 MET A N 1
ATOM 2165 C CA . MET A 1 273 ? -9.234 36.844 60.156 1 18.69 273 MET A CA 1
ATOM 2166 C C . MET A 1 273 ? -9.383 35.406 60.719 1 18.69 273 MET A C 1
ATOM 2168 O O . MET A 1 273 ? -8.703 35.062 61.688 1 18.69 273 MET A O 1
ATOM 2172 N N . ASN A 1 274 ? -10.633 34.906 60.625 1 19.47 274 ASN A N 1
ATOM 2173 C CA . ASN A 1 274 ? -10.953 33.625 61.219 1 19.47 274 ASN A CA 1
ATOM 2174 C C . ASN A 1 274 ? -10.039 32.5 60.719 1 19.47 274 ASN A C 1
ATOM 2176 O O . ASN A 1 274 ? -9.766 32.438 59.5 1 19.47 274 ASN A O 1
ATOM 2180 N N . PRO A 1 275 ? -9.32 31.641 61.438 1 18.59 275 PRO A N 1
ATOM 2181 C CA . PRO A 1 275 ? -8.164 30.75 61.438 1 18.59 275 PRO A CA 1
ATOM 2182 C C . PRO A 1 275 ? -8.359 29.531 60.531 1 18.59 275 PRO A C 1
ATOM 2184 O O . PRO A 1 275 ? -7.41 29.094 59.875 1 18.59 275 PRO A O 1
ATOM 2187 N N . ASN A 1 276 ? -9.5 28.781 60.531 1 18.81 276 ASN A N 1
ATOM 2188 C CA . ASN A 1 276 ? -9.43 27.344 60.844 1 18.81 276 ASN A CA 1
ATOM 2189 C C . ASN A 1 276 ? -9.211 26.516 59.562 1 18.81 276 ASN A C 1
ATOM 2191 O O . ASN A 1 276 ? -9.367 25.297 59.594 1 18.81 276 ASN A O 1
ATOM 2195 N N . LEU A 1 277 ? -9.297 26.984 58.281 1 18.2 277 LEU A N 1
ATOM 2196 C CA . LEU A 1 277 ? -9.82 26.016 57.312 1 18.2 277 LEU A CA 1
ATOM 2197 C C . LEU A 1 277 ? -8.797 24.922 57.062 1 18.2 277 LEU A C 1
ATOM 2199 O O . LEU A 1 277 ? -7.719 25.172 56.531 1 18.2 277 LEU A O 1
ATOM 2203 N N . LEU A 1 278 ? -8.695 23.812 57.75 1 18.84 278 LEU A N 1
ATOM 2204 C CA . LEU A 1 278 ? -7.82 22.656 57.906 1 18.84 278 LEU A CA 1
ATOM 2205 C C . LEU A 1 278 ? -7.793 21.812 56.625 1 18.84 278 LEU A C 1
ATOM 2207 O O . LEU A 1 278 ? -7.73 20.578 56.719 1 18.84 278 LEU A O 1
ATOM 2211 N N . TYR A 1 279 ? -7.828 22.312 55.375 1 18.14 279 TYR A N 1
ATOM 2212 C CA . TYR A 1 279 ? -8.148 21.281 54.375 1 18.14 279 TYR A CA 1
ATOM 2213 C C . TYR A 1 279 ? -7.066 20.203 54.344 1 18.14 279 TYR A C 1
ATOM 2215 O O . TYR A 1 279 ? -5.875 20.531 54.281 1 18.14 279 TYR A O 1
ATOM 2223 N N . PRO A 1 280 ? -7.203 19.016 54.656 1 19.61 280 PRO A N 1
ATOM 2224 C CA . PRO A 1 280 ? -6.254 17.906 54.719 1 19.61 280 PRO A CA 1
ATOM 2225 C C . PRO A 1 280 ? -5.699 17.516 53.375 1 19.61 280 PRO A C 1
ATOM 2227 O O . PRO A 1 280 ? -6.418 17.562 52.375 1 19.61 280 PRO A O 1
ATOM 2230 N N . TRP A 1 281 ? -4.297 17.641 53.031 1 19.59 281 TRP A N 1
ATOM 2231 C CA . TRP A 1 281 ? -3.373 17.438 51.938 1 19.59 281 TRP A CA 1
ATOM 2232 C C . TRP A 1 281 ? -3.342 15.984 51.5 1 19.59 281 TRP A C 1
ATOM 2234 O O . TRP A 1 281 ? -2.475 15.219 51.906 1 19.59 281 TRP A O 1
ATOM 2244 N N . ARG A 1 282 ? -4.445 15.344 51.375 1 19.56 282 ARG A N 1
ATOM 2245 C CA . ARG A 1 282 ? -4.199 13.914 51.25 1 19.56 282 ARG A CA 1
ATOM 2246 C C . ARG A 1 282 ? -3.287 13.602 50.062 1 19.56 282 ARG A C 1
ATOM 2248 O O . ARG A 1 282 ? -3.098 14.438 49.188 1 19.56 282 ARG A O 1
ATOM 2255 N N . GLN A 1 283 ? -3.52 12.43 49.281 1 19.44 283 GLN A N 1
ATOM 2256 C CA . GLN A 1 283 ? -2.869 11.242 48.75 1 19.44 283 GLN A CA 1
ATOM 2257 C C . GLN A 1 283 ? -2.137 11.555 47.438 1 19.44 283 GLN A C 1
ATOM 2259 O O . GLN A 1 283 ? -2.354 12.609 46.844 1 19.44 283 GLN A O 1
ATOM 2264 N N . GLY A 1 284 ? -1.856 10.422 46.344 1 20.33 284 GLY A N 1
ATOM 2265 C CA . GLY A 1 284 ? -0.826 9.727 45.594 1 20.33 284 GLY A CA 1
ATOM 2266 C C . GLY A 1 284 ? -0.61 10.297 44.188 1 20.33 284 GLY A C 1
ATOM 2267 O O . GLY A 1 284 ? 0.149 9.734 43.406 1 20.33 284 GLY A O 1
ATOM 2268 N N . GLN A 1 285 ? -1.359 11.047 43.562 1 18.34 285 GLN A N 1
ATOM 2269 C CA . GLN A 1 285 ? -1.427 11.133 42.094 1 18.34 285 GLN A CA 1
ATOM 2270 C C . GLN A 1 285 ? -0.184 11.812 41.531 1 18.34 285 GLN A C 1
ATOM 2272 O O . GLN A 1 285 ? 0.074 12.984 41.812 1 18.34 285 GLN A O 1
ATOM 2277 N N . ALA A 1 286 ? 0.94 11.094 40.906 1 23.08 286 ALA A N 1
ATOM 2278 C CA . ALA A 1 286 ? 2.311 11.188 40.406 1 23.08 286 ALA A CA 1
ATOM 2279 C C . ALA A 1 286 ? 2.406 12.18 39.25 1 23.08 286 ALA A C 1
ATOM 2281 O O . ALA A 1 286 ? 2.541 11.773 38.094 1 23.08 286 ALA A O 1
ATOM 2282 N N . GLU A 1 287 ? 1.788 13.164 39.062 1 19.58 287 GLU A N 1
ATOM 2283 C CA . GLU A 1 287 ? 1.8 13.891 37.812 1 19.58 287 GLU A CA 1
ATOM 2284 C C . GLU A 1 287 ? 3.205 14.375 37.469 1 19.58 287 GLU A C 1
ATOM 2286 O O . GLU A 1 287 ? 3.838 15.078 38.25 1 19.58 287 GLU A O 1
ATOM 2291 N N . ASN A 1 288 ? 4.062 13.586 36.531 1 21.86 288 ASN A N 1
ATOM 2292 C CA . ASN A 1 288 ? 5.391 13.633 35.938 1 21.86 288 ASN A CA 1
ATOM 2293 C C . ASN A 1 288 ? 5.68 15 35.312 1 21.86 288 ASN A C 1
ATOM 2295 O O . ASN A 1 288 ? 5.125 15.336 34.281 1 21.86 288 ASN A O 1
ATOM 2299 N N . CYS A 1 289 ? 5.715 15.992 35.938 1 22.2 289 CYS A N 1
ATOM 2300 C CA . CYS A 1 289 ? 5.977 17.359 35.469 1 22.2 289 CYS A CA 1
ATOM 2301 C C . CYS A 1 289 ? 7.332 17.453 34.781 1 22.2 289 CYS A C 1
ATOM 2303 O O . CYS A 1 289 ? 8.266 16.734 35.156 1 22.2 289 CYS A O 1
ATOM 2305 N N . CYS A 1 290 ? 7.535 18.109 33.688 1 23.34 290 CYS A N 1
ATOM 2306 C CA . CYS A 1 290 ? 8.516 18.422 32.656 1 23.34 290 CYS A CA 1
ATOM 2307 C C . CYS A 1 290 ? 9.836 18.859 33.281 1 23.34 290 CYS A C 1
ATOM 2309 O O . CYS A 1 290 ? 9.898 19.891 33.938 1 23.34 290 CYS A O 1
ATOM 2311 N N . LEU A 1 291 ? 10.758 17.938 33.656 1 22.67 291 LEU A N 1
ATOM 2312 C CA . LEU A 1 291 ? 12.125 18.078 34.156 1 22.67 291 LEU A CA 1
ATOM 2313 C C . LEU A 1 291 ? 12.969 18.859 33.156 1 22.67 291 LEU A C 1
ATOM 2315 O O . LEU A 1 291 ? 12.969 18.562 31.953 1 22.67 291 LEU A O 1
ATOM 2319 N N . TYR A 1 292 ? 13.312 20.109 33.281 1 22.61 292 TYR A N 1
ATOM 2320 C CA . TYR A 1 292 ? 14.273 21.031 32.719 1 22.61 292 TYR A CA 1
ATOM 2321 C C . TYR A 1 292 ? 15.664 20.406 32.656 1 22.61 292 TYR A C 1
ATOM 2323 O O . TYR A 1 292 ? 16.281 20.172 33.688 1 22.61 292 TYR A O 1
ATOM 2331 N N . TYR A 1 293 ? 15.984 19.453 31.641 1 20.97 293 TYR A N 1
ATOM 2332 C CA . TYR A 1 293 ? 17.266 18.781 31.422 1 20.97 293 TYR A CA 1
ATOM 2333 C C . TYR A 1 293 ? 18.344 19.797 31.078 1 20.97 293 TYR A C 1
ATOM 2335 O O . TYR A 1 293 ? 18.188 20.609 30.172 1 20.97 293 TYR A O 1
ATOM 2343 N N . THR A 1 294 ? 19.203 20.281 31.984 1 21.52 294 THR A N 1
ATOM 2344 C CA . THR A 1 294 ? 20.422 21.062 31.922 1 21.52 294 THR A CA 1
ATOM 2345 C C . THR A 1 294 ? 21.469 20.391 31.047 1 21.52 294 THR A C 1
ATOM 2347 O O . THR A 1 294 ? 21.594 19.156 31.047 1 21.52 294 THR A O 1
ATOM 2350 N N . PRO A 1 295 ? 22.094 21.047 29.922 1 23.39 295 PRO A N 1
ATOM 2351 C CA . PRO A 1 295 ? 23.047 20.578 28.891 1 23.39 295 PRO A CA 1
ATOM 2352 C C . PRO A 1 295 ? 24.297 19.953 29.5 1 23.39 295 PRO A C 1
ATOM 2354 O O . PRO A 1 295 ? 25.062 19.297 28.781 1 23.39 295 PRO A O 1
ATOM 2357 N N . GLU A 1 296 ? 24.734 20.312 30.672 1 23.7 296 GLU A N 1
ATOM 2358 C CA . GLU A 1 296 ? 26.156 20.172 31.031 1 23.7 296 GLU A CA 1
ATOM 2359 C C . GLU A 1 296 ? 26.578 18.719 30.984 1 23.7 296 GLU A C 1
ATOM 2361 O O . GLU A 1 296 ? 27.781 18.422 30.891 1 23.7 296 GLU A O 1
ATOM 2366 N N . THR A 1 297 ? 25.828 17.781 31.484 1 21.5 297 THR A N 1
ATOM 2367 C CA . THR A 1 297 ? 26.578 16.625 31.969 1 21.5 297 THR A CA 1
ATOM 2368 C C . THR A 1 297 ? 27.125 15.805 30.812 1 21.5 297 THR A C 1
ATOM 2370 O O . THR A 1 297 ? 27.578 14.68 31 1 21.5 297 THR A O 1
ATOM 2373 N N . CYS A 1 298 ? 26.734 16.062 29.609 1 20.05 298 CYS A N 1
ATOM 2374 C CA . CYS A 1 298 ? 27.219 15.094 28.641 1 20.05 298 CYS A CA 1
ATOM 2375 C C . CYS A 1 298 ? 28.719 15.188 28.469 1 20.05 298 CYS A C 1
ATOM 2377 O O . CYS A 1 298 ? 29.328 14.398 27.734 1 20.05 298 CYS A O 1
ATOM 2379 N N . LEU A 1 299 ? 29.344 16.312 28.672 1 19.03 299 LEU A N 1
ATOM 2380 C CA . LEU A 1 299 ? 30.578 16.453 27.891 1 19.03 299 LEU A CA 1
ATOM 2381 C C . LEU A 1 299 ? 31.672 15.555 28.453 1 19.03 299 LEU A C 1
ATOM 2383 O O . LEU A 1 299 ? 32.406 14.93 27.703 1 19.03 299 LEU A O 1
ATOM 2387 N N . ARG A 1 300 ? 32.219 15.914 29.672 1 19.53 300 ARG A N 1
ATOM 2388 C CA . ARG A 1 300 ? 33.688 15.984 29.797 1 19.53 300 ARG A CA 1
ATOM 2389 C C . ARG A 1 300 ? 34.312 14.586 29.797 1 19.53 300 ARG A C 1
ATOM 2391 O O . ARG A 1 300 ? 35.344 14.359 29.156 1 19.53 300 ARG A O 1
ATOM 2398 N N . LYS A 1 301 ? 34.219 13.781 30.984 1 22.36 301 LYS A N 1
ATOM 2399 C CA . LYS A 1 301 ? 35.5 13.289 31.484 1 22.36 301 LYS A CA 1
ATOM 2400 C C . LYS A 1 301 ? 36.062 12.188 30.594 1 22.36 301 LYS A C 1
ATOM 2402 O O . LYS A 1 301 ? 35.5 11.086 30.531 1 22.36 301 LYS A O 1
ATOM 2407 N N . LEU A 1 302 ? 36.656 12.484 29.516 1 21.47 302 LEU A N 1
ATOM 2408 C CA . LEU A 1 302 ? 37.594 11.711 28.672 1 21.47 302 LEU A CA 1
ATOM 2409 C C . LEU A 1 302 ? 38.781 11.242 29.484 1 21.47 302 LEU A C 1
ATOM 2411 O O . LEU A 1 302 ? 39.844 10.914 28.906 1 21.47 302 LEU A O 1
ATOM 2415 N N . GLN A 1 303 ? 38.812 11.289 30.906 1 20.38 303 GLN A N 1
ATOM 2416 C CA . GLN A 1 303 ? 40.188 11.141 31.375 1 20.38 303 GLN A CA 1
ATOM 2417 C C . GLN A 1 303 ? 40.75 9.766 31.031 1 20.38 303 GLN A C 1
ATOM 2419 O O . GLN A 1 303 ? 40.031 8.758 31.141 1 20.38 303 GLN A O 1
ATOM 2424 N N . PRO A 1 304 ? 41.938 9.68 30.344 1 26.55 304 PRO A N 1
ATOM 2425 C CA . PRO A 1 304 ? 42.75 8.547 29.922 1 26.55 304 PRO A CA 1
ATOM 2426 C C . PRO A 1 304 ? 43.312 7.762 31.109 1 26.55 304 PRO A C 1
ATOM 2428 O O . PRO A 1 304 ? 43.875 6.676 30.922 1 26.55 304 PRO A O 1
ATOM 2431 N N . PRO A 1 305 ? 42.938 7.836 32.469 1 24 305 PRO A N 1
ATOM 2432 C CA . PRO A 1 305 ? 44.094 7.66 33.344 1 24 305 PRO A CA 1
ATOM 2433 C C . PRO A 1 305 ? 44.781 6.316 33.125 1 24 305 PRO A C 1
ATOM 2435 O O . PRO A 1 305 ? 44.125 5.289 32.969 1 24 305 PRO A O 1
ATOM 2438 N N . VAL A 1 306 ? 46.094 6.176 32.656 1 24.72 306 VAL A N 1
ATOM 2439 C CA . VAL A 1 306 ? 47.188 5.258 32.406 1 24.72 306 VAL A CA 1
ATOM 2440 C C . VAL A 1 306 ? 47.625 4.578 33.688 1 24.72 306 VAL A C 1
ATOM 2442 O O . VAL A 1 306 ? 48.469 3.67 33.656 1 24.72 306 VAL A O 1
ATOM 2445 N N . GLN A 1 307 ? 47.156 4.793 35 1 21.72 307 GLN A N 1
ATOM 2446 C CA . GLN A 1 307 ? 48.188 4.34 35.938 1 21.72 307 GLN A CA 1
ATOM 2447 C C . GLN A 1 307 ? 48.438 2.84 35.781 1 21.72 307 GLN A C 1
ATOM 2449 O O . GLN A 1 307 ? 47.5 2.053 35.719 1 21.72 307 GLN A O 1
ATOM 2454 N N . ALA A 1 308 ? 49.781 2.424 35.625 1 23.41 308 ALA A N 1
ATOM 2455 C CA . ALA A 1 308 ? 50.781 1.357 35.719 1 23.41 308 ALA A CA 1
ATOM 2456 C C . ALA A 1 308 ? 50.75 0.711 37.094 1 23.41 308 ALA A C 1
ATOM 2458 O O . ALA A 1 308 ? 51.031 1.371 38.094 1 23.41 308 ALA A O 1
ATOM 2459 N N . CYS A 1 309 ? 49.688 0.385 37.875 1 21.3 309 CYS A N 1
ATOM 2460 C CA . CYS A 1 309 ? 50.344 -0.692 38.625 1 21.3 309 CYS A CA 1
ATOM 2461 C C . CYS A 1 309 ? 50.531 -1.917 37.719 1 21.3 309 CYS A C 1
ATOM 2463 O O . CYS A 1 309 ? 49.688 -2.223 36.875 1 21.3 309 CYS A O 1
ATOM 2465 N N . MET B 1 1 ? 12.766 37.719 41.906 1 19.16 1 MET B N 1
ATOM 2466 C CA . MET B 1 1 ? 11.414 38.031 41.438 1 19.16 1 MET B CA 1
ATOM 2467 C C . MET B 1 1 ? 10.977 37.125 40.312 1 19.16 1 MET B C 1
ATOM 2469 O O . MET B 1 1 ? 11.359 37.312 39.156 1 19.16 1 MET B O 1
ATOM 2473 N N . LYS B 1 2 ? 10.891 35.844 40.688 1 24.31 2 LYS B N 1
ATOM 2474 C CA . LYS B 1 2 ? 10.57 34.625 39.906 1 24.31 2 LYS B CA 1
ATOM 2475 C C . LYS B 1 2 ? 9.133 34.688 39.406 1 24.31 2 LYS B C 1
ATOM 2477 O O . LYS B 1 2 ? 8.188 34.75 40.188 1 24.31 2 LYS B O 1
ATOM 2482 N N . ILE B 1 3 ? 8.945 35.344 38.219 1 25.09 3 ILE B N 1
ATOM 2483 C CA . ILE B 1 3 ? 7.672 35.406 37.5 1 25.09 3 ILE B CA 1
ATOM 2484 C C . ILE B 1 3 ? 7.086 34 37.375 1 25.09 3 ILE B C 1
ATOM 2486 O O . ILE B 1 3 ? 7.676 33.156 36.688 1 25.09 3 ILE B O 1
ATOM 2490 N N . ASN B 1 4 ? 6.453 33.5 38.406 1 24.56 4 ASN B N 1
ATOM 2491 C CA . ASN B 1 4 ? 5.613 32.281 38.469 1 24.56 4 ASN B CA 1
ATOM 2492 C C . ASN B 1 4 ? 4.527 32.312 37.406 1 24.56 4 ASN B C 1
ATOM 2494 O O . ASN B 1 4 ? 3.658 33.188 37.406 1 24.56 4 ASN B O 1
ATOM 2498 N N . PHE B 1 5 ? 4.914 31.891 36.188 1 27.67 5 PHE B N 1
ATOM 2499 C CA . PHE B 1 5 ? 4.02 31.656 35.062 1 27.67 5 PHE B CA 1
ATOM 2500 C C . PHE B 1 5 ? 2.891 30.703 35.438 1 27.67 5 PHE B C 1
ATOM 2502 O O . PHE B 1 5 ? 3.084 29.5 35.5 1 27.67 5 PHE B O 1
ATOM 2509 N N . SER B 1 6 ? 2.096 31.016 36.406 1 26.14 6 SER B N 1
ATOM 2510 C CA . SER B 1 6 ? 0.883 30.297 36.781 1 26.14 6 SER B CA 1
ATOM 2511 C C . SER B 1 6 ? 0.016 30.016 35.562 1 26.14 6 SER B C 1
ATOM 2513 O O . SER B 1 6 ? -0.343 30.938 34.812 1 26.14 6 SER B O 1
ATOM 2515 N N . ILE B 1 7 ? 0.042 28.766 35.031 1 28.16 7 ILE B N 1
ATOM 2516 C CA . ILE B 1 7 ? -0.604 28.094 33.906 1 28.16 7 ILE B CA 1
ATOM 2517 C C . ILE B 1 7 ? -2.119 28.125 34.094 1 28.16 7 ILE B C 1
ATOM 2519 O O . ILE B 1 7 ? -2.666 27.422 34.906 1 28.16 7 ILE B O 1
ATOM 2523 N N . CYS B 1 8 ? -2.766 29.266 34.312 1 27.91 8 CYS B N 1
ATOM 2524 C CA . CYS B 1 8 ? -4.219 29.281 34.438 1 27.91 8 CYS B CA 1
ATOM 2525 C C . CYS B 1 8 ? -4.871 28.781 33.125 1 27.91 8 CYS B C 1
ATOM 2527 O O . CYS B 1 8 ? -4.668 29.359 32.062 1 27.91 8 CYS B O 1
ATOM 2529 N N . PHE B 1 9 ? -5.277 27.469 33 1 28.31 9 PHE B N 1
ATOM 2530 C CA . PHE B 1 9 ? -5.996 2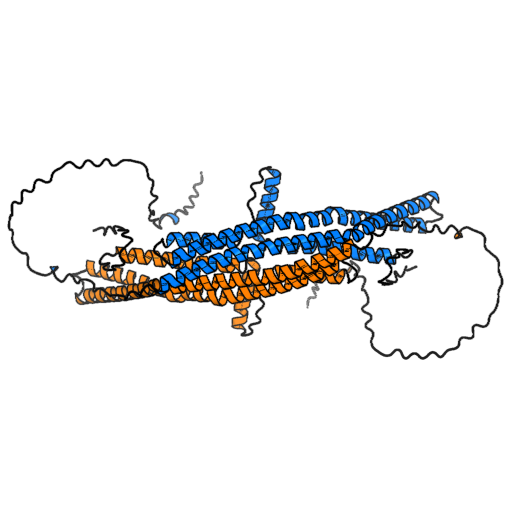6.688 32 1 28.31 9 PHE B CA 1
ATOM 2531 C C . PHE B 1 9 ? -7.41 27.219 31.812 1 28.31 9 PHE B C 1
ATOM 2533 O O . PHE B 1 9 ? -8.383 26.594 32.25 1 28.31 9 PHE B O 1
ATOM 2540 N N . SER B 1 10 ? -7.867 28.453 32.094 1 27.98 10 SER B N 1
ATOM 2541 C CA . SER B 1 10 ? -9.289 28.656 31.859 1 27.98 10 SER B CA 1
ATOM 2542 C C . SER B 1 10 ? -9.633 28.469 30.375 1 27.98 10 SER B C 1
ATOM 2544 O O . SER B 1 10 ? -9.047 29.125 29.516 1 27.98 10 SER B O 1
ATOM 2546 N N . VAL B 1 11 ? -10.234 27.391 29.859 1 31.12 11 VAL 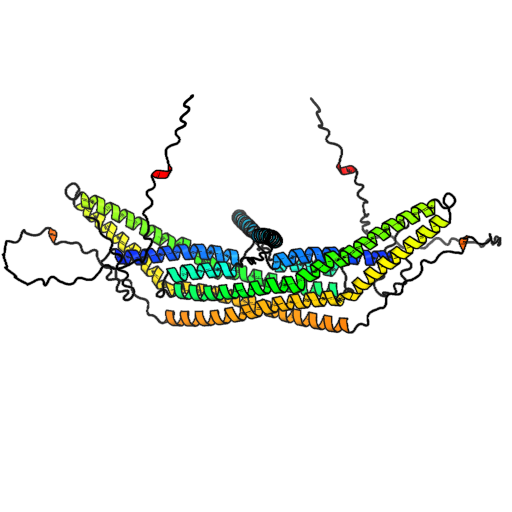B N 1
ATOM 2547 C CA . VAL B 1 11 ? -10.688 26.812 28.594 1 31.12 11 VAL B CA 1
ATOM 2548 C C . VAL B 1 11 ? -11.594 27.812 27.875 1 31.12 11 VAL B C 1
ATOM 2550 O O . VAL B 1 11 ? -11.609 27.859 26.641 1 31.12 11 VAL B O 1
ATOM 2553 N N . ASN B 1 12 ? -12.82 28.266 28.516 1 29.78 12 ASN B N 1
ATOM 2554 C CA . ASN B 1 12 ? -13.977 28.688 27.719 1 29.78 12 ASN B CA 1
ATOM 2555 C C . ASN B 1 12 ? -13.641 29.922 26.875 1 29.78 12 ASN B C 1
ATOM 2557 O O . ASN B 1 12 ? -14.008 29.984 25.703 1 29.78 12 ASN B O 1
ATOM 2561 N N . SER B 1 13 ? -13.914 31.25 27.516 1 29.81 13 SER B N 1
ATOM 2562 C CA . SER B 1 13 ? -14.102 32.531 26.859 1 29.81 13 SER B CA 1
ATOM 2563 C C . SER B 1 13 ? -12.828 33 26.156 1 29.81 13 SER B C 1
ATOM 2565 O O . SER B 1 13 ? -11.75 33 26.75 1 29.81 13 SER B O 1
ATOM 2567 N N . TRP B 1 14 ? -12.656 32.875 24.844 1 32.5 14 TRP B N 1
ATOM 2568 C CA . TRP B 1 14 ? -11.734 33.562 23.953 1 32.5 14 TRP B CA 1
ATOM 2569 C C . TRP B 1 14 ? -11.5 35 24.391 1 32.5 14 TRP B C 1
ATOM 2571 O O . TRP B 1 14 ? -11.047 35.812 23.609 1 32.5 14 TRP B O 1
ATOM 2581 N N . SER B 1 15 ? -12.297 35.562 25.375 1 31.48 15 SER B N 1
ATOM 2582 C CA . SER B 1 15 ? -11.867 36.938 25.625 1 31.48 15 SER B CA 1
ATOM 2583 C C . SER B 1 15 ? -10.352 37.031 25.781 1 31.48 15 SER B C 1
ATOM 2585 O O . SER B 1 15 ? -9.773 36.344 26.625 1 31.48 15 SER B O 1
ATOM 2587 N N . LEU B 1 16 ? -9.586 37.125 24.75 1 37 16 LEU B N 1
ATOM 2588 C CA . LEU B 1 16 ? -8.227 37.594 24.547 1 37 16 LEU B CA 1
ATOM 2589 C C . LEU B 1 16 ? -7.871 38.656 25.594 1 37 16 LEU B C 1
ATOM 2591 O O . LEU B 1 16 ? -6.957 39.469 25.375 1 37 16 LEU B O 1
ATOM 2595 N N . THR B 1 17 ? -8.82 39.156 26.375 1 34.84 17 THR B N 1
ATOM 2596 C CA . THR B 1 17 ? -8.273 40.125 27.328 1 34.84 17 THR B CA 1
ATOM 2597 C C . THR B 1 17 ? -7.027 39.562 28 1 34.84 17 THR B C 1
ATOM 2599 O O . THR B 1 17 ? -7.102 39.031 29.109 1 34.84 17 THR B O 1
ATOM 2602 N N . CYS B 1 18 ? -6.305 38.781 27.25 1 39.47 18 CYS B N 1
ATOM 2603 C CA . CYS B 1 18 ? -5.094 38.156 27.766 1 39.47 18 CYS B CA 1
ATOM 2604 C C . CYS B 1 18 ? -4.137 39.219 28.344 1 39.47 18 CYS B C 1
ATOM 2606 O O . CYS B 1 18 ? -3.383 39.844 27.594 1 39.47 18 CYS B O 1
ATOM 2608 N N . ASN B 1 19 ? -4.539 40.062 28.953 1 39.91 19 ASN B N 1
ATOM 2609 C CA . ASN B 1 19 ? -3.494 40.844 29.609 1 39.91 19 ASN B CA 1
ATOM 2610 C C . ASN B 1 19 ? -2.311 39.969 30.016 1 39.91 19 ASN B C 1
ATOM 2612 O O . ASN B 1 19 ? -1.219 40.5 30.281 1 39.91 19 ASN B O 1
ATOM 2616 N N . ASP B 1 20 ? -2.383 38.656 30.531 1 41.66 20 ASP B N 1
ATOM 2617 C CA . ASP B 1 20 ? -1.395 37.812 31.203 1 41.66 20 ASP B CA 1
ATOM 2618 C C . ASP B 1 20 ? -0.72 36.844 30.203 1 41.66 20 ASP B C 1
ATOM 2620 O O . ASP B 1 20 ? -1.318 36.469 29.203 1 41.66 20 ASP B O 1
ATOM 2624 N N . ILE B 1 21 ? 0.693 36.812 30 1 47.84 21 ILE B N 1
ATOM 2625 C CA . ILE B 1 21 ? 1.709 35.938 29.406 1 47.84 21 ILE B CA 1
ATOM 2626 C C . ILE B 1 21 ? 1.159 34.531 29.25 1 47.84 21 ILE B C 1
ATOM 2628 O O . ILE B 1 21 ? 1.574 33.781 28.359 1 47.84 21 ILE B O 1
ATOM 2632 N N . SER B 1 22 ? 0.087 34.25 30.031 1 47.81 22 SER B N 1
ATOM 2633 C CA . SER B 1 22 ? -0.418 32.906 30.031 1 47.81 22 SER B CA 1
ATOM 2634 C C . SER B 1 22 ? -1.161 32.594 28.734 1 47.81 22 SER B C 1
ATOM 2636 O O . SER B 1 22 ? -1.031 31.484 28.188 1 47.81 22 SER B O 1
ATOM 2638 N N . CYS B 1 23 ? -2.002 33.531 28.203 1 53.06 23 CYS B N 1
ATOM 2639 C CA . CYS B 1 23 ? -2.746 33.281 26.984 1 53.06 23 CYS B CA 1
ATOM 2640 C C . CYS B 1 23 ? -1.802 33.062 25.797 1 53.06 23 CYS B C 1
ATOM 2642 O O . CYS B 1 23 ? -2.012 32.188 24.984 1 53.06 23 CYS B O 1
ATOM 2644 N N . VAL B 1 24 ? -0.789 33.938 25.797 1 60.44 24 VAL B N 1
ATOM 2645 C CA . VAL B 1 24 ? 0.182 33.781 24.719 1 60.44 24 VAL B CA 1
ATOM 2646 C C . VAL B 1 24 ? 0.826 32.406 24.766 1 60.44 24 VAL B C 1
ATOM 2648 O O . VAL B 1 24 ? 1.079 31.797 23.734 1 60.44 24 VAL B O 1
ATOM 2651 N N . CYS B 1 25 ? 0.792 31.859 26.062 1 61.5 25 CYS B N 1
ATOM 2652 C CA . CYS B 1 25 ? 1.43 30.562 26.219 1 61.5 25 CYS B CA 1
ATOM 2653 C C . CYS B 1 25 ? 0.566 29.453 25.641 1 61.5 25 CYS B C 1
ATOM 2655 O O . CYS B 1 25 ? 1.077 28.547 24.984 1 61.5 25 CYS B O 1
ATOM 2657 N N . PHE B 1 26 ? -0.743 29.594 25.859 1 65.5 26 PHE B N 1
ATOM 2658 C CA . PHE B 1 26 ? -1.625 28.547 25.344 1 65.5 26 PHE B CA 1
ATOM 2659 C C . PHE B 1 26 ? -1.622 28.562 23.812 1 65.5 26 PHE B C 1
ATOM 2661 O O . PHE B 1 26 ? -1.585 27.5 23.188 1 65.5 26 PHE B O 1
ATOM 2668 N N . VAL B 1 27 ? -1.6 29.812 23.266 1 71.81 27 VAL B N 1
ATOM 2669 C CA . VAL B 1 27 ? -1.623 29.938 21.812 1 71.81 27 VAL B CA 1
ATOM 2670 C C . VAL B 1 27 ? -0.316 29.406 21.219 1 71.81 27 VAL B C 1
ATOM 2672 O O . VAL B 1 27 ? -0.319 28.75 20.188 1 71.81 27 VAL B O 1
ATOM 2675 N N . PHE B 1 28 ? 0.688 29.547 22.078 1 76.19 28 PHE B N 1
ATOM 2676 C CA . PHE B 1 28 ? 1.99 29.062 21.641 1 76.19 28 PHE B CA 1
ATOM 2677 C C . PHE B 1 28 ? 2.012 27.547 21.594 1 76.19 28 PHE B C 1
ATOM 2679 O O . PHE B 1 28 ? 2.562 26.953 20.656 1 76.19 28 PHE B O 1
ATOM 2686 N N . LYS B 1 29 ? 1.377 27 22.531 1 80.75 29 LYS B N 1
ATOM 2687 C CA . LYS B 1 29 ? 1.342 25.547 22.578 1 80.75 29 LYS B CA 1
ATOM 2688 C C . LYS B 1 29 ? 0.536 24.984 21.406 1 80.75 29 LYS B C 1
ATOM 2690 O O . LYS B 1 29 ? 0.928 23.984 20.812 1 80.75 29 LYS B O 1
ATOM 2695 N N . LYS B 1 30 ? -0.557 25.641 21.109 1 83.31 30 LYS B N 1
ATOM 2696 C CA . LYS B 1 30 ? -1.405 25.156 20.031 1 83.31 30 LYS B CA 1
ATOM 2697 C C . LYS B 1 30 ? -0.677 25.234 18.688 1 83.31 30 LYS B C 1
ATOM 2699 O O . LYS B 1 30 ? -0.812 24.328 17.859 1 83.31 30 LYS B O 1
ATOM 2704 N N . ILE B 1 31 ? 0.058 26.266 18.547 1 86.19 31 ILE B N 1
ATOM 2705 C CA . ILE B 1 31 ? 0.796 26.438 17.297 1 86.19 31 ILE B CA 1
ATOM 2706 C C . ILE B 1 31 ? 1.896 25.375 17.203 1 86.19 31 ILE B C 1
ATOM 2708 O O . ILE B 1 31 ? 2.127 24.812 16.125 1 86.19 31 ILE B O 1
ATOM 2712 N N . ASP B 1 32 ? 2.547 25.141 18.281 1 88.12 32 ASP B N 1
ATOM 2713 C CA . ASP B 1 32 ? 3.607 24.141 18.297 1 88.12 32 ASP B CA 1
ATOM 2714 C C . ASP B 1 32 ? 3.055 22.75 18 1 88.12 32 ASP B C 1
ATOM 2716 O O . ASP B 1 32 ? 3.629 22 17.203 1 88.12 32 ASP B O 1
ATOM 2720 N N . VAL B 1 33 ? 2.004 22.469 18.672 1 91 33 VAL B N 1
ATOM 2721 C CA . VAL B 1 33 ? 1.369 21.172 18.453 1 91 33 VAL B CA 1
ATOM 2722 C C . VAL B 1 33 ? 0.909 21.047 17 1 91 33 VAL B C 1
ATOM 2724 O O . VAL B 1 33 ? 1.06 20 16.391 1 91 33 VAL B O 1
ATOM 2727 N N . THR B 1 34 ? 0.322 22.109 16.469 1 91 34 THR B N 1
ATOM 2728 C CA . THR B 1 34 ? -0.141 22.078 15.086 1 91 34 THR B CA 1
ATOM 2729 C C . THR B 1 34 ? 1.027 21.875 14.125 1 91 34 THR B C 1
ATOM 2731 O O . THR B 1 34 ? 0.905 21.141 13.148 1 91 34 THR B O 1
ATOM 2734 N N . ASN B 1 35 ? 2.107 22.516 14.461 1 91.88 35 ASN B N 1
ATOM 2735 C CA . ASN B 1 35 ? 3.295 22.359 13.625 1 91.88 35 ASN B CA 1
ATOM 2736 C C . ASN B 1 35 ? 3.793 20.922 13.617 1 91.88 35 ASN B C 1
ATOM 2738 O O . ASN B 1 35 ? 4.102 20.375 12.562 1 91.88 35 ASN B O 1
ATOM 2742 N N . LYS B 1 36 ? 3.857 20.328 14.727 1 94.06 36 LYS B N 1
ATOM 2743 C CA . LYS B 1 36 ? 4.27 18.938 14.844 1 94.06 36 LYS B CA 1
ATOM 2744 C C . LYS B 1 36 ? 3.27 18.016 14.156 1 94.06 36 LYS B C 1
ATOM 2746 O O . LYS B 1 36 ? 3.664 17.062 13.477 1 94.06 36 LYS B O 1
ATOM 2751 N N . ALA B 1 37 ? 2.01 18.328 14.367 1 94.56 37 ALA B N 1
ATOM 2752 C CA . ALA B 1 37 ? 0.947 17.531 13.75 1 94.56 37 ALA B CA 1
ATOM 2753 C C . ALA B 1 37 ? 1.062 17.547 12.227 1 94.56 37 ALA B C 1
ATOM 2755 O O . ALA B 1 37 ? 1.032 16.5 11.586 1 94.56 37 ALA B O 1
ATOM 2756 N N . VAL B 1 38 ? 1.207 18.719 11.695 1 94.75 38 VAL B N 1
ATOM 2757 C CA . VAL B 1 38 ? 1.267 18.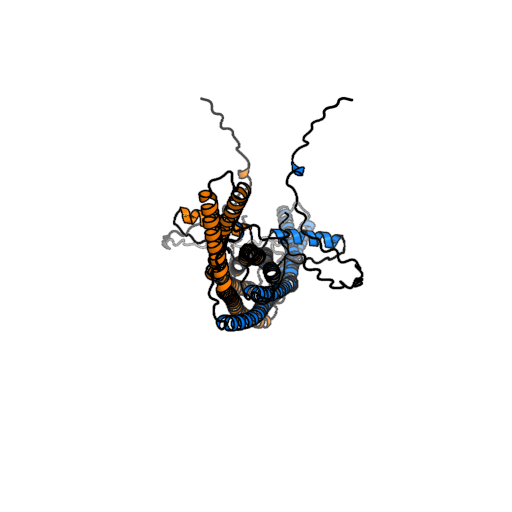875 10.25 1 94.75 38 VAL B CA 1
ATOM 2758 C C . VAL B 1 38 ? 2.484 18.141 9.695 1 94.75 38 VAL B C 1
ATOM 2760 O O . VAL B 1 38 ? 2.389 17.438 8.688 1 94.75 38 VAL B O 1
ATOM 2763 N N . ALA B 1 39 ? 3.576 18.203 10.359 1 95.56 39 ALA B N 1
ATOM 2764 C CA . ALA B 1 39 ? 4.801 17.547 9.922 1 95.56 39 ALA B CA 1
ATOM 2765 C C . ALA B 1 39 ? 4.637 16.031 9.914 1 95.56 39 ALA B C 1
ATOM 2767 O O . ALA B 1 39 ? 4.992 15.359 8.938 1 95.56 39 ALA B O 1
ATOM 2768 N N . GLU B 1 40 ? 4.152 15.523 10.922 1 97.19 40 GLU B N 1
ATOM 2769 C CA . GLU B 1 40 ? 4 14.078 11.031 1 97.19 40 GLU B CA 1
ATOM 2770 C C . GLU B 1 40 ? 2.912 13.57 10.086 1 97.19 40 GLU B C 1
ATOM 2772 O O . GLU B 1 40 ? 3.037 12.484 9.516 1 97.19 40 GLU B O 1
ATOM 2777 N N . ILE B 1 41 ? 1.819 14.297 9.992 1 97.19 41 ILE B N 1
ATOM 2778 C CA . ILE B 1 41 ? 0.741 13.914 9.094 1 97.19 41 ILE B CA 1
ATOM 2779 C C . ILE B 1 41 ? 1.265 13.859 7.656 1 97.19 41 ILE B C 1
ATOM 2781 O O . ILE B 1 41 ? 0.916 12.953 6.895 1 97.19 41 ILE B O 1
ATOM 2785 N N . LEU B 1 42 ? 2.082 14.836 7.332 1 96.94 42 LEU B N 1
ATOM 2786 C CA . LEU B 1 42 ? 2.676 14.859 6 1 96.94 42 LEU B CA 1
ATOM 2787 C C . LEU B 1 42 ? 3.5 13.594 5.754 1 96.94 42 LEU B C 1
ATOM 2789 O O . LEU B 1 42 ? 3.383 12.969 4.699 1 96.94 42 LEU B O 1
ATOM 2793 N N . SER B 1 43 ? 4.258 13.234 6.719 1 96.5 43 SER B N 1
ATOM 2794 C CA . SER B 1 43 ? 5.102 12.047 6.617 1 96.5 43 SER B CA 1
ATOM 2795 C C . SER B 1 43 ? 4.262 10.781 6.492 1 96.5 43 SER B C 1
ATOM 2797 O O . SER B 1 43 ? 4.488 9.961 5.602 1 96.5 43 SER B O 1
ATOM 2799 N N . LYS B 1 44 ? 3.295 10.648 7.336 1 97.75 44 LYS B N 1
ATOM 2800 C CA . LYS B 1 44 ? 2.479 9.438 7.363 1 97.75 44 LYS B CA 1
ATOM 2801 C C . LYS B 1 44 ? 1.557 9.367 6.148 1 97.75 44 LYS B C 1
ATOM 2803 O O . LYS B 1 44 ? 1.258 8.281 5.652 1 97.75 44 LYS B O 1
ATOM 2808 N N . ALA B 1 45 ? 1.027 10.516 5.711 1 97.56 45 ALA B N 1
ATOM 2809 C CA . ALA B 1 45 ? 0.196 10.531 4.512 1 97.56 45 ALA B CA 1
ATOM 2810 C C . ALA B 1 45 ? 0.989 10.086 3.285 1 97.56 45 ALA B C 1
ATOM 2812 O O . ALA B 1 45 ? 0.464 9.383 2.422 1 97.56 45 ALA B O 1
ATOM 2813 N N . THR B 1 46 ? 2.24 10.484 3.215 1 96.25 46 THR B N 1
ATOM 2814 C CA . THR B 1 46 ? 3.096 10.062 2.111 1 96.25 46 THR B CA 1
ATOM 2815 C C . THR B 1 46 ? 3.334 8.555 2.16 1 96.25 46 THR B C 1
ATOM 2817 O O . THR B 1 46 ? 3.357 7.895 1.121 1 96.25 46 THR B O 1
ATOM 2820 N N . GLU B 1 47 ? 3.566 8.055 3.342 1 95.88 47 GLU B N 1
ATOM 2821 C CA . GLU B 1 47 ? 3.73 6.613 3.51 1 95.88 47 GLU B CA 1
ATOM 2822 C C . GLU B 1 47 ? 2.459 5.867 3.123 1 95.88 47 GLU B C 1
ATOM 2824 O O . GLU B 1 47 ? 2.523 4.758 2.586 1 95.88 47 GLU B O 1
ATOM 2829 N N . TYR B 1 48 ? 1.297 6.469 3.438 1 97.44 48 TYR B N 1
ATOM 2830 C CA . TYR B 1 48 ? 0.003 5.906 3.068 1 97.44 48 TYR B CA 1
ATOM 2831 C C . TYR B 1 48 ? -0.113 5.754 1.556 1 97.44 48 TYR B C 1
ATOM 2833 O O . TYR B 1 48 ? -0.598 4.73 1.065 1 97.44 48 TYR B O 1
ATOM 2841 N N . LEU B 1 49 ? 0.383 6.723 0.834 1 96.56 49 LEU B N 1
ATOM 2842 C CA . LEU B 1 49 ? 0.288 6.711 -0.622 1 96.56 49 LEU B CA 1
ATOM 2843 C C . LEU B 1 49 ? 1.378 5.832 -1.229 1 96.56 49 LEU B C 1
ATOM 2845 O O . LEU B 1 49 ? 1.133 5.117 -2.203 1 96.56 49 LEU B O 1
ATOM 2849 N N . GLN B 1 50 ? 2.578 5.965 -0.632 1 95.94 50 GLN B N 1
ATOM 2850 C CA . GLN B 1 50 ? 3.768 5.289 -1.141 1 95.94 50 GLN B CA 1
ATOM 2851 C C . GLN B 1 50 ? 4.484 4.531 -0.03 1 95.94 50 GLN B C 1
ATOM 2853 O O . GLN B 1 50 ? 5.48 5.012 0.518 1 95.94 50 GLN B O 1
ATOM 2858 N N . PRO B 1 51 ? 4.047 3.336 0.21 1 95.38 51 PRO B N 1
ATOM 2859 C CA . PRO B 1 51 ? 4.48 2.592 1.396 1 95.38 51 PRO B CA 1
ATOM 2860 C C . PRO B 1 51 ? 5.906 2.061 1.273 1 95.38 51 PRO B C 1
ATOM 2862 O O . PRO B 1 51 ? 6.543 1.748 2.283 1 95.38 51 PRO B O 1
ATOM 2865 N N . ASN B 1 52 ? 6.453 1.885 0.09 1 94.25 52 ASN B N 1
ATOM 2866 C CA . ASN B 1 52 ? 7.809 1.373 -0.076 1 94.25 52 ASN B CA 1
ATOM 2867 C C . ASN B 1 52 ? 8.844 2.49 0.011 1 94.25 52 ASN B C 1
ATOM 2869 O O . ASN B 1 52 ? 8.906 3.354 -0.867 1 94.25 52 ASN B O 1
ATOM 2873 N N . PRO B 1 53 ? 9.609 2.498 0.99 1 93.12 53 PRO B N 1
ATOM 2874 C CA . PRO B 1 53 ? 10.562 3.594 1.182 1 93.12 53 PRO B CA 1
ATOM 2875 C C . PRO B 1 53 ? 11.633 3.646 0.09 1 93.12 53 PRO B C 1
ATOM 2877 O O . PRO B 1 53 ? 12.094 4.73 -0.277 1 93.12 53 PRO B O 1
ATOM 2880 N N . ALA B 1 54 ? 12.008 2.447 -0.415 1 92.06 54 ALA B N 1
ATOM 2881 C CA . ALA B 1 54 ? 13.023 2.418 -1.465 1 92.06 54 ALA B CA 1
ATOM 2882 C C . ALA B 1 54 ? 12.523 3.115 -2.729 1 92.06 54 ALA B C 1
ATOM 2884 O O . ALA B 1 54 ? 13.25 3.916 -3.326 1 92.06 54 ALA B O 1
ATOM 2885 N N . TYR B 1 55 ? 11.391 2.836 -3.055 1 91.44 55 TYR B N 1
ATOM 2886 C CA . TYR B 1 55 ? 10.805 3.447 -4.246 1 91.44 55 TYR B CA 1
ATOM 2887 C C . TYR B 1 55 ? 10.57 4.938 -4.035 1 91.44 55 TYR B C 1
ATOM 2889 O O . TYR B 1 55 ? 10.734 5.734 -4.961 1 91.44 55 TYR B O 1
ATOM 2897 N N . ARG B 1 56 ? 10.188 5.316 -2.834 1 90.69 56 ARG B N 1
ATOM 2898 C CA . ARG B 1 56 ? 9.984 6.727 -2.518 1 90.69 56 ARG B CA 1
ATOM 2899 C C . ARG B 1 56 ? 11.273 7.516 -2.672 1 90.69 56 ARG B C 1
ATOM 2901 O O . ARG B 1 56 ? 11.273 8.617 -3.223 1 90.69 56 ARG B O 1
ATOM 2908 N N . ALA B 1 57 ? 12.328 6.953 -2.125 1 90.69 57 ALA B N 1
ATOM 2909 C CA . ALA B 1 57 ? 13.633 7.598 -2.227 1 90.69 57 ALA B CA 1
ATOM 2910 C C . ALA B 1 57 ? 14.055 7.758 -3.686 1 90.69 57 ALA B C 1
ATOM 2912 O O . ALA B 1 57 ? 14.602 8.797 -4.07 1 90.69 57 ALA B O 1
ATOM 2913 N N . LYS B 1 58 ? 13.852 6.699 -4.426 1 89.69 58 LYS B N 1
ATOM 2914 C CA . LYS B 1 58 ? 14.172 6.754 -5.852 1 89.69 58 LYS B CA 1
ATOM 2915 C C . LYS B 1 58 ? 13.367 7.844 -6.551 1 89.69 58 LYS B C 1
ATOM 2917 O O . LYS B 1 58 ? 13.906 8.594 -7.371 1 89.69 58 LYS B O 1
ATOM 2922 N N . LEU B 1 59 ? 12.117 7.93 -6.281 1 87.38 59 LEU B N 1
ATOM 2923 C CA . LEU B 1 59 ? 11.242 8.945 -6.867 1 87.38 59 LEU B CA 1
ATOM 2924 C C . LEU B 1 59 ? 11.703 10.344 -6.473 1 87.38 59 LEU B C 1
ATOM 2926 O O . LEU B 1 59 ? 11.688 11.258 -7.301 1 87.38 59 LEU B O 1
ATOM 2930 N N . GLY B 1 60 ? 12.039 10.516 -5.215 1 86.19 60 GLY B N 1
ATOM 2931 C CA . GLY B 1 60 ? 12.555 11.789 -4.754 1 86.19 60 GLY B CA 1
ATOM 2932 C C . GLY B 1 60 ? 13.797 12.242 -5.504 1 86.19 60 GLY B C 1
ATOM 2933 O O . GLY B 1 60 ? 13.922 13.414 -5.855 1 86.19 60 GLY B O 1
ATOM 2934 N N . MET B 1 61 ? 14.609 11.266 -5.75 1 85.94 61 MET B N 1
ATOM 2935 C CA . MET B 1 61 ? 15.836 11.547 -6.496 1 85.94 61 MET B CA 1
ATOM 2936 C C . MET B 1 61 ? 15.516 11.93 -7.938 1 85.94 61 MET B C 1
ATOM 2938 O O . MET B 1 61 ? 16.078 12.883 -8.469 1 85.94 61 MET B O 1
ATOM 2942 N N . LEU B 1 62 ? 14.656 11.219 -8.547 1 83.88 62 LEU B N 1
ATOM 2943 C CA . LEU B 1 62 ? 14.289 11.469 -9.938 1 83.88 62 LEU B CA 1
ATOM 2944 C C . LEU B 1 62 ? 13.625 12.836 -10.086 1 83.88 62 LEU B C 1
ATOM 2946 O O . LEU B 1 62 ? 13.898 13.562 -11.055 1 83.88 62 LEU B O 1
ATOM 2950 N N . ASN B 1 63 ? 12.789 13.148 -9.188 1 83.81 63 ASN B N 1
ATOM 2951 C CA . ASN B 1 63 ? 12.141 14.453 -9.203 1 83.81 63 ASN B CA 1
ATOM 2952 C C . ASN B 1 63 ? 13.164 15.586 -9.086 1 83.81 63 ASN B C 1
ATOM 2954 O O . ASN B 1 63 ? 13.023 16.625 -9.734 1 83.81 63 ASN B O 1
ATOM 2958 N N . THR B 1 64 ? 14.109 15.367 -8.25 1 82.94 64 THR B N 1
ATOM 2959 C CA . THR B 1 64 ? 15.148 16.375 -8.078 1 82.94 64 THR B CA 1
ATOM 2960 C C . THR B 1 64 ? 15.961 16.531 -9.367 1 82.94 64 THR B C 1
ATOM 2962 O O . THR B 1 64 ? 16.266 17.656 -9.773 1 82.94 64 THR B O 1
ATOM 2965 N N . VAL B 1 65 ? 16.266 15.445 -10.023 1 79.81 65 VAL B N 1
ATOM 2966 C CA . VAL B 1 65 ? 17.031 15.453 -11.266 1 79.81 65 VAL B CA 1
ATOM 2967 C C . VAL B 1 65 ? 16.203 16.094 -12.375 1 79.81 65 VAL B C 1
ATOM 2969 O O . VAL B 1 65 ? 16.719 16.875 -13.172 1 79.81 65 VAL B O 1
ATOM 2972 N N . SER B 1 66 ? 15 15.766 -12.508 1 81.69 66 SER B N 1
ATOM 2973 C CA . SER B 1 66 ? 14.117 16.312 -13.523 1 81.69 66 SER B CA 1
ATOM 2974 C C . SER B 1 66 ? 13.992 17.828 -13.391 1 81.69 66 SER B C 1
ATOM 2976 O O . SER B 1 66 ? 13.938 18.547 -14.391 1 81.69 66 SER B O 1
ATOM 2978 N N . LYS B 1 67 ? 13.883 18.266 -12.273 1 76.25 67 LYS B N 1
ATOM 2979 C CA . LYS B 1 67 ? 13.797 19.703 -12.039 1 76.25 67 LYS B CA 1
ATOM 2980 C C . LYS B 1 67 ? 15.047 20.422 -12.539 1 76.25 67 LYS B C 1
ATOM 2982 O O . LYS B 1 67 ? 14.953 21.516 -13.117 1 76.25 67 LYS B O 1
ATOM 2987 N N . ILE B 1 68 ? 16.031 19.734 -12.398 1 77.94 68 ILE B N 1
ATOM 2988 C CA . ILE B 1 68 ? 17.281 20.328 -12.828 1 77.94 68 ILE B CA 1
ATOM 2989 C C . ILE B 1 68 ? 17.391 20.266 -14.352 1 77.94 68 ILE B C 1
ATOM 2991 O O . ILE B 1 68 ? 17.828 21.234 -14.984 1 77.94 68 ILE B O 1
ATOM 2995 N N . ARG B 1 69 ? 17.031 19.125 -14.953 1 77.25 69 ARG B N 1
ATOM 2996 C CA . ARG B 1 69 ? 17.172 18.938 -16.391 1 77.25 69 ARG B CA 1
ATOM 2997 C C . ARG B 1 69 ? 15.961 19.516 -17.141 1 77.25 69 ARG B C 1
ATOM 2999 O O . ARG B 1 69 ? 16.031 19.766 -18.344 1 77.25 69 ARG B O 1
ATOM 3006 N N . GLY B 1 70 ? 14.906 19.984 -16.453 1 68.38 70 GLY B N 1
ATOM 3007 C CA . GLY B 1 70 ? 13.703 20.516 -17.062 1 68.38 70 GLY B CA 1
ATOM 3008 C C . GLY B 1 70 ? 12.852 19.453 -17.734 1 68.38 70 GLY B C 1
ATOM 3009 O O . GLY B 1 70 ? 11.961 19.766 -18.531 1 68.38 70 GLY B O 1
ATOM 3010 N N . GLN B 1 71 ? 13.328 18.203 -17.828 1 61.97 71 GLN B N 1
ATOM 3011 C CA . GLN B 1 71 ? 12.562 17.141 -18.5 1 61.97 71 GLN B CA 1
ATOM 3012 C C . GLN B 1 71 ? 11.727 16.359 -17.484 1 61.97 71 GLN B C 1
ATOM 3014 O O . GLN B 1 71 ? 12.25 15.898 -16.469 1 61.97 71 GLN B O 1
ATOM 3019 N N . VAL B 1 72 ? 10.57 16.734 -17.266 1 56.78 72 VAL B N 1
ATOM 3020 C CA . VAL B 1 72 ? 9.68 16.078 -16.312 1 56.78 72 VAL B CA 1
ATOM 3021 C C . VAL B 1 72 ? 9.32 14.68 -16.812 1 56.78 72 VAL B C 1
ATOM 3023 O O . VAL B 1 72 ? 8.508 14.531 -17.719 1 56.78 72 VAL B O 1
ATOM 3026 N N . LYS B 1 73 ? 10.344 13.805 -17.094 1 55.75 73 LYS B N 1
ATOM 3027 C CA . LYS B 1 73 ? 9.828 12.469 -17.359 1 55.75 73 LYS B CA 1
ATOM 3028 C C . LYS B 1 73 ? 9.227 11.852 -16.109 1 55.75 73 LYS B C 1
ATOM 3030 O O . LYS B 1 73 ? 9.906 11.719 -15.086 1 55.75 73 LYS B O 1
ATOM 3035 N N . THR B 1 74 ? 7.91 12.047 -15.781 1 58.03 74 THR B N 1
ATOM 3036 C CA . THR B 1 74 ? 7.184 11.703 -14.562 1 58.03 74 THR B CA 1
ATOM 3037 C C . THR B 1 74 ? 7.086 10.188 -14.398 1 58.03 74 THR B C 1
ATOM 3039 O O . THR B 1 74 ? 6.258 9.539 -15.039 1 58.03 74 THR B O 1
ATOM 3042 N N . THR B 1 75 ? 8.211 9.484 -14.141 1 70.62 75 THR B N 1
ATOM 3043 C CA . THR B 1 75 ? 8.031 8.086 -13.766 1 70.62 75 THR B CA 1
ATOM 3044 C C . THR B 1 75 ? 7.27 7.98 -12.445 1 70.62 75 THR B C 1
ATOM 3046 O O . THR B 1 75 ? 7.594 8.672 -11.477 1 70.62 75 THR B O 1
ATOM 3049 N N . GLY B 1 76 ? 6.078 7.508 -12.5 1 84.88 76 GLY B N 1
ATOM 3050 C CA . GLY B 1 76 ? 5.211 7.398 -11.336 1 84.88 76 GLY B CA 1
ATOM 3051 C C . GLY B 1 76 ? 5.637 6.305 -10.375 1 84.88 76 GLY B C 1
ATOM 3052 O O . GLY B 1 76 ? 6.59 5.566 -10.641 1 84.88 76 GLY B O 1
ATOM 3053 N N . TYR B 1 77 ? 5.266 6.301 -9.18 1 92.38 77 TYR B N 1
ATOM 3054 C CA . TYR B 1 77 ? 5.457 5.273 -8.164 1 92.38 77 TYR B CA 1
ATOM 3055 C C . TYR B 1 77 ? 4.949 3.922 -8.656 1 92.38 77 TYR B C 1
ATOM 3057 O O . TYR B 1 77 ? 3.816 3.814 -9.133 1 92.38 77 TYR B O 1
ATOM 3065 N N . PRO B 1 78 ? 5.789 2.945 -8.664 1 94 78 PRO B N 1
ATOM 3066 C CA . PRO B 1 78 ? 5.316 1.634 -9.109 1 94 78 PRO B CA 1
ATOM 3067 C C . PRO B 1 78 ? 4.273 1.031 -8.172 1 94 78 PRO B C 1
ATOM 3069 O O . PRO B 1 78 ? 4.613 0.583 -7.07 1 94 78 PRO B O 1
ATOM 3072 N N . GLN B 1 79 ? 3.1 0.964 -8.648 1 96.31 79 GLN B N 1
ATOM 3073 C CA . GLN B 1 79 ? 2.006 0.434 -7.84 1 96.31 79 GLN B CA 1
ATOM 3074 C C . GLN B 1 79 ? 2.041 -1.091 -7.797 1 96.31 79 GLN B C 1
ATOM 3076 O O . GLN B 1 79 ? 2.287 -1.739 -8.812 1 96.31 79 GLN B O 1
ATOM 3081 N N . THR B 1 80 ? 1.884 -1.696 -6.656 1 97.06 80 THR B N 1
ATOM 3082 C CA . THR B 1 80 ? 1.942 -3.143 -6.48 1 97.06 80 THR B CA 1
ATOM 3083 C C . THR B 1 80 ? 0.877 -3.834 -7.328 1 97.06 80 THR B C 1
ATOM 3085 O O . THR B 1 80 ? 1.099 -4.934 -7.836 1 97.06 80 THR B O 1
ATOM 3088 N N . GLU B 1 81 ? -0.324 -3.199 -7.457 1 97.25 81 GLU B N 1
ATOM 3089 C CA . GLU B 1 81 ? -1.385 -3.734 -8.305 1 97.25 81 GLU B CA 1
ATOM 3090 C C . GLU B 1 81 ? -0.91 -3.889 -9.75 1 97.25 81 GLU B C 1
ATOM 3092 O O . GLU B 1 81 ? -1.211 -4.891 -10.406 1 97.25 81 GLU B O 1
ATOM 3097 N N . GLY B 1 82 ? -0.162 -2.859 -10.18 1 97.69 82 GLY B N 1
ATOM 3098 C CA . GLY B 1 82 ? 0.361 -2.916 -11.539 1 97.69 82 GLY B CA 1
ATOM 3099 C C . GLY B 1 82 ? 1.4 -4.004 -11.734 1 97.69 82 GLY B C 1
ATOM 3100 O O . GLY B 1 82 ? 1.416 -4.676 -12.766 1 97.69 82 GLY B O 1
ATOM 3101 N N . LEU B 1 83 ? 2.238 -4.227 -10.773 1 97.38 83 LEU B N 1
ATOM 3102 C CA . LEU B 1 83 ? 3.266 -5.258 -10.828 1 97.38 83 LEU B CA 1
ATOM 3103 C C . LEU B 1 83 ? 2.637 -6.648 -10.867 1 97.38 83 LEU B C 1
ATOM 3105 O O . LEU B 1 83 ? 3.059 -7.504 -11.641 1 97.38 83 LEU B O 1
ATOM 3109 N N . LEU B 1 84 ? 1.689 -6.809 -10.016 1 98.12 84 LEU B N 1
ATOM 3110 C CA . LEU B 1 84 ? 0.968 -8.078 -10 1 98.12 84 LEU B CA 1
ATOM 3111 C C . LEU B 1 84 ? 0.236 -8.297 -11.32 1 98.12 84 LEU B C 1
ATOM 3113 O O . LEU B 1 84 ? 0.267 -9.406 -11.875 1 98.12 84 LEU B O 1
ATOM 3117 N N . GLY B 1 85 ? -0.392 -7.199 -11.812 1 98.38 85 GLY B N 1
ATOM 3118 C CA . GLY B 1 85 ? -1.074 -7.289 -13.094 1 98.38 85 GLY B CA 1
ATOM 3119 C C . GLY B 1 85 ? -0.146 -7.648 -14.242 1 98.38 85 GLY B C 1
ATOM 3120 O O . GLY B 1 85 ? -0.473 -8.5 -15.07 1 98.38 85 GLY B O 1
ATOM 3121 N N . ASP B 1 86 ? 1.01 -7.105 -14.273 1 98.25 86 ASP B N 1
ATOM 3122 C CA . ASP B 1 86 ? 2 -7.383 -15.312 1 98.25 86 ASP B CA 1
ATOM 3123 C C . ASP B 1 86 ? 2.436 -8.844 -15.273 1 98.25 86 ASP B C 1
ATOM 3125 O O . ASP B 1 86 ? 2.588 -9.477 -16.328 1 98.25 86 ASP B O 1
ATOM 3129 N N . CYS B 1 87 ? 2.641 -9.328 -14.102 1 97.81 87 CYS B N 1
ATOM 3130 C CA . CYS B 1 87 ? 3.025 -10.727 -13.914 1 97.81 87 CYS B CA 1
ATOM 3131 C C . CYS B 1 87 ? 1.939 -11.664 -14.43 1 97.81 87 CYS B C 1
ATOM 3133 O O . CYS B 1 87 ? 2.227 -12.602 -15.172 1 97.81 87 CYS B O 1
ATOM 3135 N N . MET B 1 88 ? 0.722 -11.359 -14.117 1 97.94 88 MET B N 1
ATOM 3136 C CA . MET B 1 88 ? -0.395 -12.211 -14.516 1 97.94 88 MET B CA 1
ATOM 3137 C C . MET B 1 88 ? -0.617 -12.156 -16.016 1 97.94 88 MET B C 1
ATOM 3139 O O . MET B 1 88 ? -0.91 -13.172 -16.656 1 97.94 88 MET B O 1
ATOM 3143 N N . LEU B 1 89 ? -0.377 -11 -16.578 1 98.25 89 LEU B N 1
ATOM 3144 C CA . LEU B 1 89 ? -0.529 -10.852 -18.016 1 98.25 89 LEU B CA 1
ATOM 3145 C C . LEU B 1 89 ? 0.571 -11.602 -18.766 1 98.25 89 LEU B C 1
ATOM 3147 O O . LEU B 1 89 ? 0.305 -12.273 -19.766 1 98.25 89 LEU B O 1
ATOM 3151 N N . LYS B 1 90 ? 1.762 -11.477 -18.266 1 97.88 90 LYS B N 1
ATOM 3152 C CA . LYS B 1 90 ? 2.904 -12.141 -18.891 1 97.88 90 LYS B CA 1
ATOM 3153 C C . LYS B 1 90 ? 2.689 -13.656 -18.953 1 97.88 90 LYS B C 1
ATOM 3155 O O . LYS B 1 90 ? 2.729 -14.242 -20.031 1 97.88 90 LYS B O 1
ATOM 3160 N N . TYR B 1 91 ? 2.355 -14.219 -17.859 1 96.5 91 TYR B N 1
ATOM 3161 C CA . TYR B 1 91 ? 2.266 -15.672 -17.781 1 96.5 91 TYR B CA 1
ATOM 3162 C C . TYR B 1 91 ? 0.94 -16.172 -18.344 1 96.5 91 TYR B C 1
ATOM 3164 O O . TYR B 1 91 ? 0.854 -17.297 -18.859 1 96.5 91 TYR B O 1
ATOM 3172 N N . GLY B 1 92 ? -0.106 -15.312 -18.266 1 95.75 92 GLY B N 1
ATOM 3173 C CA . GLY B 1 92 ? -1.34 -15.664 -18.953 1 95.75 92 GLY B CA 1
ATOM 3174 C C . GLY B 1 92 ? -1.168 -15.82 -20.453 1 95.75 92 GLY B C 1
ATOM 3175 O O . GLY B 1 92 ? -1.711 -16.75 -21.047 1 95.75 92 GLY B O 1
ATOM 3176 N N . LYS B 1 93 ? -0.378 -15.008 -21.031 1 96 93 LYS B N 1
ATOM 3177 C CA . LYS B 1 93 ? -0.1 -15.062 -22.453 1 96 93 LYS B CA 1
ATOM 3178 C C . LYS B 1 93 ? 0.801 -16.25 -22.797 1 96 93 LYS B C 1
ATOM 3180 O O . LYS B 1 93 ? 0.606 -16.922 -23.812 1 96 93 LYS B O 1
ATOM 3185 N N . GLU B 1 94 ? 1.721 -16.531 -21.891 1 93.56 94 GLU B N 1
ATOM 3186 C CA . GLU B 1 94 ? 2.652 -17.625 -22.109 1 93.56 94 GLU B CA 1
ATOM 3187 C C . GLU B 1 94 ? 1.939 -18.984 -22.047 1 93.56 94 GLU B C 1
ATOM 3189 O O . GLU B 1 94 ? 2.332 -19.922 -22.719 1 93.56 94 GLU B O 1
ATOM 3194 N N . LEU B 1 95 ? 0.883 -19.094 -21.266 1 89.56 95 LEU B N 1
ATOM 3195 C CA . LEU B 1 95 ? 0.133 -20.344 -21.125 1 89.56 95 LEU B CA 1
ATOM 3196 C C . LEU B 1 95 ? -0.748 -20.578 -22.344 1 89.56 95 LEU B C 1
ATOM 3198 O O . LEU B 1 95 ? -1.101 -21.719 -22.641 1 89.56 95 LEU B O 1
ATOM 3202 N N . GLY B 1 96 ? -1.107 -19.531 -23.047 1 86.25 96 GLY B N 1
ATOM 3203 C CA . GLY B 1 96 ? -1.836 -19.672 -24.297 1 86.25 96 GLY B CA 1
ATOM 3204 C C . GLY B 1 96 ? -3.336 -19.516 -24.125 1 86.25 96 GLY B C 1
ATOM 3205 O O . GLY B 1 96 ? -3.854 -19.531 -23.016 1 86.25 96 GLY B O 1
ATOM 3206 N N . GLU B 1 97 ? -4.039 -19.453 -25.203 1 85.62 97 GLU B N 1
ATOM 3207 C CA . GLU B 1 97 ? -5.465 -19.156 -25.234 1 85.62 97 GLU B CA 1
ATOM 3208 C C . GLU B 1 97 ? -6.297 -20.391 -24.891 1 85.62 97 GLU B C 1
ATOM 3210 O O . GLU B 1 97 ? -7.465 -20.266 -24.5 1 85.62 97 GLU B O 1
ATOM 3215 N N . ASP B 1 98 ? -5.645 -21.547 -24.938 1 82.5 98 ASP B N 1
ATOM 3216 C CA . ASP B 1 98 ? -6.379 -22.781 -24.672 1 82.5 98 ASP B CA 1
ATOM 3217 C C . ASP B 1 98 ? -6.457 -23.062 -23.172 1 82.5 98 ASP B C 1
ATOM 3219 O O . ASP B 1 98 ? -7.211 -23.953 -22.75 1 82.5 98 ASP B O 1
ATOM 3223 N N . SER B 1 99 ? -5.723 -22.391 -22.453 1 85 99 SER B N 1
ATOM 3224 C CA . SER B 1 99 ? -5.715 -22.594 -21 1 85 99 SER B CA 1
ATOM 3225 C C . SER B 1 99 ? -6.766 -21.734 -20.328 1 85 99 SER B C 1
ATOM 3227 O O . SER B 1 99 ? -6.75 -20.5 -20.453 1 85 99 SER B O 1
ATOM 3229 N N . THR B 1 100 ? -7.656 -22.359 -19.609 1 88.19 100 THR B N 1
ATOM 3230 C CA . THR B 1 100 ? -8.664 -21.609 -18.859 1 88.19 100 THR B CA 1
ATOM 3231 C C . THR B 1 100 ? -8.008 -20.766 -17.766 1 88.19 100 THR B C 1
ATOM 3233 O O . THR B 1 100 ? -8.422 -19.625 -17.531 1 88.19 100 THR B O 1
ATOM 3236 N N . PHE B 1 101 ? -7 -21.359 -17.219 1 90.25 101 PHE B N 1
ATOM 3237 C CA . PHE B 1 101 ? -6.254 -20.641 -16.203 1 90.25 101 PHE B CA 1
ATOM 3238 C C . PHE B 1 101 ? -5.523 -19.453 -16.797 1 90.25 101 PHE B C 1
ATOM 3240 O O . PHE B 1 101 ? -5.547 -18.359 -16.219 1 90.25 101 PHE B O 1
ATOM 3247 N N . GLY B 1 102 ? -4.918 -19.656 -17.875 1 92.62 102 GLY B N 1
ATOM 3248 C CA . GLY B 1 102 ? -4.234 -18.562 -18.547 1 92.62 102 GLY B CA 1
ATOM 3249 C C . GLY B 1 102 ? -5.148 -17.406 -18.891 1 92.62 102 GLY B C 1
ATOM 3250 O O . GLY B 1 102 ? -4.797 -16.25 -18.672 1 92.62 102 GLY B O 1
ATOM 3251 N N . ASN B 1 103 ? -6.297 -17.766 -19.375 1 93.81 103 ASN B N 1
ATOM 3252 C CA . ASN B 1 103 ? -7.273 -16.734 -19.719 1 93.81 103 ASN B CA 1
ATOM 3253 C C . ASN B 1 103 ? -7.746 -15.977 -18.484 1 93.81 103 ASN B C 1
ATOM 3255 O O . ASN B 1 103 ? -7.953 -14.758 -18.531 1 93.81 103 ASN B O 1
ATOM 3259 N N . ALA B 1 104 ? -7.93 -16.734 -17.469 1 95.5 104 ALA B N 1
ATOM 3260 C CA . ALA B 1 104 ? -8.328 -16.094 -16.203 1 95.5 104 ALA B CA 1
ATOM 3261 C C . ALA B 1 104 ? -7.242 -15.141 -15.719 1 95.5 104 ALA B C 1
ATOM 3263 O O . ALA B 1 104 ? -7.547 -14.047 -15.242 1 95.5 104 ALA B O 1
ATOM 3264 N N . LEU B 1 105 ? -6.027 -15.523 -15.883 1 96.44 105 LEU B N 1
ATOM 3265 C CA . LEU B 1 105 ? -4.906 -14.68 -15.484 1 96.44 105 LEU B CA 1
ATOM 3266 C C . LEU B 1 105 ? -4.906 -13.375 -16.266 1 96.44 105 LEU B C 1
ATOM 3268 O O . LEU B 1 105 ? -4.66 -12.305 -15.703 1 96.44 105 LEU B O 1
ATOM 3272 N N . ILE B 1 106 ? -5.184 -13.43 -17.484 1 97.69 106 ILE B N 1
ATOM 3273 C CA . ILE B 1 106 ? -5.191 -12.25 -18.344 1 97.69 106 ILE B CA 1
ATOM 3274 C C . ILE B 1 106 ? -6.297 -11.297 -17.891 1 97.69 106 ILE B C 1
ATOM 3276 O O . ILE B 1 106 ? -6.078 -10.086 -17.797 1 97.69 106 ILE B O 1
ATOM 3280 N N . GLU B 1 107 ? -7.418 -11.883 -17.578 1 97.38 107 GLU B N 1
ATOM 3281 C CA . GLU B 1 107 ? -8.539 -11.055 -17.141 1 97.38 107 GLU B CA 1
ATOM 3282 C C . GLU B 1 107 ? -8.227 -10.367 -15.82 1 97.38 107 GLU B C 1
ATOM 3284 O O . GLU B 1 107 ? -8.477 -9.164 -15.664 1 97.38 107 GLU B O 1
ATOM 3289 N N . VAL B 1 108 ? -7.715 -11.094 -14.938 1 98.12 108 VAL B N 1
ATOM 3290 C CA . VAL B 1 108 ? -7.371 -10.531 -13.641 1 98.12 108 VAL B CA 1
ATOM 3291 C C . VAL B 1 108 ? -6.238 -9.516 -13.797 1 98.12 108 VAL B C 1
ATOM 3293 O O . VAL B 1 108 ? -6.266 -8.445 -13.188 1 98.12 108 VAL B O 1
ATOM 3296 N N . GLY B 1 109 ? -5.273 -9.875 -14.602 1 98.5 109 GLY B N 1
ATOM 3297 C CA . GLY B 1 109 ? -4.152 -8.977 -14.836 1 98.5 109 GLY B CA 1
ATOM 3298 C C . GLY B 1 109 ? -4.57 -7.637 -15.406 1 98.5 109 GLY B C 1
ATOM 3299 O O . GLY B 1 109 ? -4.07 -6.594 -14.984 1 98.5 109 GLY B O 1
ATOM 3300 N N . GLU B 1 110 ? -5.453 -7.656 -16.344 1 98.31 110 GLU B N 1
ATOM 3301 C CA . GLU B 1 110 ? -5.957 -6.418 -16.938 1 98.31 110 GLU B CA 1
ATOM 3302 C C . GLU B 1 110 ? -6.664 -5.559 -15.898 1 98.31 110 GLU B C 1
ATOM 3304 O O . GLU B 1 110 ? -6.492 -4.336 -15.867 1 98.31 110 GLU B O 1
ATOM 3309 N N . SER B 1 111 ? -7.484 -6.215 -15.125 1 98.62 111 SER B N 1
ATOM 3310 C CA . SER B 1 111 ? -8.195 -5.496 -14.07 1 98.62 111 SER B CA 1
ATOM 3311 C C . SER B 1 111 ? -7.23 -4.91 -13.047 1 98.62 111 SER B C 1
ATOM 3313 O O . SER B 1 111 ? -7.43 -3.795 -12.562 1 98.62 111 SER B O 1
ATOM 3315 N N . MET B 1 112 ? -6.188 -5.656 -12.734 1 98.25 112 MET B N 1
ATOM 3316 C CA . MET B 1 112 ? -5.188 -5.164 -11.789 1 98.25 112 MET B CA 1
ATOM 3317 C C . MET B 1 112 ? -4.457 -3.949 -12.359 1 98.25 112 MET B C 1
ATOM 3319 O O . MET B 1 112 ? -4.125 -3.021 -11.617 1 98.25 112 MET B O 1
ATOM 3323 N N . LYS B 1 113 ? -4.223 -3.943 -13.594 1 98.19 113 LYS B N 1
ATOM 3324 C CA . LYS B 1 113 ? -3.592 -2.801 -14.242 1 98.19 113 LYS B CA 1
ATOM 3325 C C . LYS B 1 113 ? -4.492 -1.567 -14.18 1 98.19 113 LYS B C 1
ATOM 3327 O O . LYS B 1 113 ? -4.008 -0.449 -14 1 98.19 113 LYS B O 1
ATOM 3332 N N . LEU B 1 114 ? -5.738 -1.804 -14.398 1 98.44 114 LEU B N 1
ATOM 3333 C CA . LEU B 1 114 ? -6.695 -0.711 -14.281 1 98.44 114 LEU B CA 1
ATOM 3334 C C . LEU B 1 114 ? -6.703 -0.153 -12.859 1 98.44 114 LEU B C 1
ATOM 3336 O O . LEU B 1 114 ? -6.746 1.064 -12.664 1 98.44 114 LEU B O 1
ATOM 3340 N N . MET B 1 115 ? -6.648 -1.052 -11.93 1 98 115 MET B N 1
ATOM 3341 C CA . MET B 1 115 ? -6.613 -0.633 -10.531 1 98 115 MET B CA 1
ATOM 3342 C C . MET B 1 115 ? -5.355 0.175 -10.234 1 98 115 MET B C 1
ATOM 3344 O O . MET B 1 115 ? -5.387 1.103 -9.422 1 98 115 MET B O 1
ATOM 3348 N N . ALA B 1 116 ? -4.262 -0.203 -10.859 1 98 116 ALA B N 1
ATOM 3349 C CA . ALA B 1 116 ? -3.021 0.549 -10.695 1 98 116 ALA B CA 1
ATOM 3350 C C . ALA B 1 116 ? -3.176 1.98 -11.195 1 98 116 ALA B C 1
ATOM 3352 O O . ALA B 1 116 ? -2.67 2.922 -10.586 1 98 116 ALA B O 1
ATOM 3353 N N . GLU B 1 117 ? -3.826 2.152 -12.266 1 97.56 117 GLU B N 1
ATOM 3354 C CA . GLU B 1 117 ? -4.078 3.486 -12.805 1 97.56 117 GLU B CA 1
ATOM 3355 C C . GLU B 1 117 ? -4.941 4.312 -11.859 1 97.56 117 GLU B C 1
ATOM 3357 O O . GLU B 1 117 ? -4.723 5.516 -11.703 1 97.56 117 GLU B O 1
ATOM 3362 N N . VAL B 1 118 ? -5.934 3.637 -11.312 1 98 118 VAL B N 1
ATOM 3363 C CA . VAL B 1 118 ? -6.797 4.309 -10.352 1 98 118 VAL B CA 1
ATOM 3364 C C . VAL B 1 118 ? -5.973 4.758 -9.141 1 98 118 VAL B C 1
ATOM 3366 O O . VAL B 1 118 ? -6.164 5.859 -8.633 1 98 118 VAL B O 1
ATOM 3369 N N . LYS B 1 119 ? -5.086 3.889 -8.664 1 97.5 119 LYS B N 1
ATOM 3370 C CA . LYS B 1 119 ? -4.23 4.234 -7.535 1 97.5 119 LYS B CA 1
ATOM 3371 C C . LYS B 1 119 ? -3.283 5.379 -7.895 1 97.5 119 LYS B C 1
ATOM 3373 O O . LYS B 1 119 ? -2.994 6.234 -7.055 1 97.5 119 LYS B O 1
ATOM 3378 N N . ASP B 1 120 ? -2.783 5.398 -9.086 1 96.69 120 ASP B N 1
ATOM 3379 C CA . ASP B 1 120 ? -1.955 6.5 -9.562 1 96.69 120 ASP B CA 1
ATOM 3380 C C . ASP B 1 120 ? -2.721 7.82 -9.516 1 96.69 120 ASP B C 1
ATOM 3382 O O . ASP B 1 120 ? -2.164 8.859 -9.141 1 96.69 120 ASP B O 1
ATOM 3386 N N . SER B 1 121 ? -3.955 7.766 -9.922 1 96.94 121 SER B N 1
ATOM 3387 C CA . SER B 1 121 ? -4.797 8.961 -9.875 1 96.94 121 SER B CA 1
ATOM 3388 C C . SER B 1 121 ? -4.988 9.438 -8.438 1 96.94 121 SER B C 1
ATOM 3390 O O . SER B 1 121 ? -5.023 10.641 -8.18 1 96.94 121 SER B O 1
ATOM 3392 N N . LEU B 1 122 ? -5.176 8.484 -7.539 1 97.31 122 LEU B N 1
ATOM 3393 C CA . LEU B 1 122 ? -5.273 8.82 -6.125 1 97.31 122 LEU B CA 1
ATOM 3394 C C . LEU B 1 122 ? -4.008 9.539 -5.652 1 97.31 122 LEU B C 1
ATOM 3396 O O . LEU B 1 122 ? -4.086 10.562 -4.98 1 97.31 122 LEU B O 1
ATOM 3400 N N . ASP B 1 123 ? -2.879 9.023 -5.992 1 96.38 123 ASP B N 1
ATOM 3401 C CA . ASP B 1 123 ? -1.587 9.578 -5.602 1 96.38 123 ASP B CA 1
ATOM 3402 C C . ASP B 1 123 ? -1.447 11.023 -6.07 1 96.38 123 ASP B C 1
ATOM 3404 O O . ASP B 1 123 ? -1.085 11.906 -5.289 1 96.38 123 ASP B O 1
ATOM 3408 N N . ILE B 1 124 ? -1.738 11.289 -7.25 1 94.69 124 ILE B N 1
ATOM 3409 C CA . ILE B 1 124 ? -1.608 12.609 -7.852 1 94.69 124 ILE B CA 1
ATOM 3410 C C . ILE B 1 124 ? -2.592 13.57 -7.195 1 94.69 124 ILE B C 1
ATOM 3412 O O . ILE B 1 124 ? -2.219 14.688 -6.809 1 94.69 124 ILE B O 1
ATOM 3416 N N . ASN B 1 125 ? -3.799 13.109 -7.074 1 96.5 125 ASN B N 1
ATOM 3417 C CA . ASN B 1 125 ? -4.852 13.953 -6.523 1 96.5 125 ASN B CA 1
ATOM 3418 C C . ASN B 1 125 ? -4.562 14.328 -5.074 1 96.5 125 ASN B C 1
ATOM 3420 O O . ASN B 1 125 ? -4.664 15.5 -4.699 1 96.5 125 ASN B O 1
ATOM 3424 N N . VAL B 1 126 ? -4.203 13.383 -4.262 1 97.25 126 VAL B N 1
ATOM 3425 C CA . VAL B 1 126 ? -3.945 13.633 -2.848 1 97.25 126 VAL B CA 1
ATOM 3426 C C . VAL B 1 126 ? -2.705 14.508 -2.693 1 97.25 126 VAL B C 1
ATOM 3428 O O . VAL B 1 126 ? -2.652 15.375 -1.817 1 97.25 126 VAL B O 1
ATOM 3431 N N . LYS B 1 127 ? -1.723 14.258 -3.492 1 95.44 127 LYS B N 1
ATOM 3432 C CA . LYS B 1 127 ? -0.529 15.102 -3.441 1 95.44 127 LYS B CA 1
ATOM 3433 C C . LYS B 1 127 ? -0.872 16.562 -3.705 1 95.44 127 LYS B C 1
ATOM 3435 O O . LYS B 1 127 ? -0.445 17.453 -2.965 1 95.44 127 LYS B O 1
ATOM 3440 N N . GLN B 1 128 ? -1.667 16.828 -4.629 1 94.81 128 GLN B N 1
ATOM 3441 C CA . GLN B 1 128 ? -1.993 18.188 -5.062 1 94.81 128 GLN B CA 1
ATOM 3442 C C . GLN B 1 128 ? -2.975 18.844 -4.102 1 94.81 128 GLN B C 1
ATOM 3444 O O . GLN B 1 128 ? -2.869 20.047 -3.824 1 94.81 128 GLN B O 1
ATOM 3449 N N . THR B 1 129 ? -3.881 18.078 -3.617 1 95.25 129 THR B N 1
ATOM 3450 C CA . THR B 1 129 ? -5.004 18.672 -2.91 1 95.25 129 THR B CA 1
ATOM 3451 C C . THR B 1 129 ? -4.781 18.625 -1.401 1 95.25 129 THR B C 1
ATOM 3453 O O . THR B 1 129 ? -5.426 19.359 -0.649 1 95.25 129 THR B O 1
ATOM 3456 N N . PHE B 1 130 ? -3.951 17.828 -0.981 1 96.69 130 PHE B N 1
ATOM 3457 C CA . PHE B 1 130 ? -3.801 17.656 0.46 1 96.69 130 PHE B CA 1
ATOM 3458 C C . PHE B 1 130 ? -2.352 17.875 0.881 1 96.69 130 PHE B C 1
ATOM 3460 O O . PHE B 1 130 ? -2.061 18.719 1.721 1 96.69 130 PHE B O 1
ATOM 3467 N N . ILE B 1 131 ? -1.439 17.141 0.277 1 96.38 131 ILE B N 1
ATOM 3468 C CA . ILE B 1 131 ? -0.045 17.125 0.703 1 96.38 131 ILE B CA 1
ATOM 3469 C C . ILE B 1 131 ? 0.594 18.484 0.401 1 96.38 131 ILE B C 1
ATOM 3471 O O . ILE B 1 131 ? 1.192 19.109 1.283 1 96.38 131 ILE B O 1
ATOM 3475 N N . ASP B 1 132 ? 0.448 18.984 -0.788 1 95.19 132 ASP B N 1
ATOM 3476 C CA . ASP B 1 132 ? 1.085 20.234 -1.189 1 95.19 132 ASP B CA 1
ATOM 3477 C C . ASP B 1 132 ? 0.557 21.406 -0.367 1 95.19 132 ASP B C 1
ATOM 3479 O O . ASP B 1 132 ? 1.337 22.203 0.16 1 95.19 132 ASP B O 1
ATOM 3483 N N . PRO B 1 133 ? -0.716 21.562 -0.274 1 94.19 133 PRO B N 1
ATOM 3484 C CA . PRO B 1 133 ? -1.242 22.656 0.557 1 94.19 133 PRO B CA 1
ATOM 3485 C C . PRO B 1 133 ? -0.771 22.562 2.008 1 94.19 133 PRO B C 1
ATOM 3487 O O . PRO B 1 133 ? -0.463 23.594 2.621 1 94.19 133 PRO B O 1
ATOM 3490 N N . LEU B 1 134 ? -0.718 21.406 2.562 1 93.56 134 LEU B N 1
ATOM 3491 C CA . LEU B 1 134 ? -0.249 21.219 3.934 1 93.56 134 LEU B CA 1
ATOM 3492 C C . LEU B 1 134 ? 1.23 21.578 4.051 1 93.56 134 LEU B C 1
ATOM 3494 O O . LEU B 1 134 ? 1.665 22.109 5.07 1 93.56 134 LEU B O 1
ATOM 3498 N N . GLN B 1 135 ? 1.944 21.219 3.002 1 94.69 135 GLN B N 1
ATOM 3499 C CA . GLN B 1 135 ? 3.359 21.578 2.98 1 94.69 135 GLN B CA 1
ATOM 3500 C C . GLN B 1 135 ? 3.547 23.094 2.936 1 94.69 135 GLN B C 1
ATOM 3502 O O . GLN B 1 135 ? 4.445 23.641 3.586 1 94.69 135 GLN B O 1
ATOM 3507 N N . LEU B 1 136 ? 2.742 23.75 2.189 1 92.81 136 LEU B N 1
ATOM 3508 C CA . LEU B 1 136 ? 2.773 25.203 2.119 1 92.81 136 LEU B CA 1
ATOM 3509 C C . LEU B 1 136 ? 2.445 25.828 3.473 1 92.81 136 LEU B C 1
ATOM 3511 O O . LEU B 1 136 ? 3.074 26.812 3.881 1 92.81 136 LEU B O 1
ATOM 3515 N N . LEU B 1 137 ? 1.445 25.266 4.07 1 91.31 137 LEU B N 1
ATOM 3516 C CA . LEU B 1 137 ? 1.079 25.719 5.41 1 91.31 137 LEU B CA 1
ATOM 3517 C C . LEU B 1 137 ? 2.268 25.625 6.359 1 91.31 137 LEU B C 1
ATOM 3519 O O . LEU B 1 137 ? 2.51 26.531 7.152 1 91.31 137 LEU B O 1
ATOM 3523 N N . GLN B 1 138 ? 3.023 24.578 6.266 1 91.94 138 GLN B N 1
ATOM 3524 C CA . GLN B 1 138 ? 4.172 24.344 7.133 1 91.94 138 GLN B CA 1
ATOM 3525 C C . GLN B 1 138 ? 5.324 25.281 6.793 1 91.94 138 GLN B C 1
ATOM 3527 O O . GLN B 1 138 ? 5.895 25.922 7.676 1 91.94 138 GLN B O 1
ATOM 3532 N N . ASP B 1 139 ? 5.57 25.453 5.582 1 93.31 139 ASP B N 1
ATOM 3533 C CA . ASP B 1 139 ? 6.777 26.141 5.137 1 93.31 139 ASP B CA 1
ATOM 3534 C C . ASP B 1 139 ? 6.562 27.656 5.094 1 93.31 139 ASP B C 1
ATOM 3536 O O . ASP B 1 139 ? 7.52 28.422 5.145 1 93.31 139 ASP B O 1
ATOM 3540 N N . LYS B 1 140 ? 5.363 28.062 5.008 1 92.06 140 LYS B N 1
ATOM 3541 C CA . LYS B 1 140 ? 5.098 29.484 4.906 1 92.06 140 LYS B CA 1
ATOM 3542 C C . LYS B 1 140 ? 4.457 30.016 6.184 1 92.06 140 LYS B C 1
ATOM 3544 O O . LYS B 1 140 ? 5.145 30.578 7.039 1 92.06 140 LYS B O 1
ATOM 3549 N N . ASP B 1 141 ? 3.234 29.656 6.484 1 89.5 141 ASP B N 1
ATOM 3550 C CA . ASP B 1 141 ? 2.465 30.234 7.578 1 89.5 141 ASP B CA 1
ATOM 3551 C C . ASP B 1 141 ? 3.066 29.875 8.93 1 89.5 141 ASP B C 1
ATOM 3553 O O . ASP B 1 141 ? 3.309 30.75 9.766 1 89.5 141 ASP B O 1
ATOM 3557 N N . LEU B 1 142 ? 3.285 28.625 9.172 1 91.25 142 LEU B N 1
ATOM 3558 C CA . LEU B 1 142 ? 3.773 28.188 10.477 1 91.25 142 LEU B CA 1
ATOM 3559 C C . LEU B 1 142 ? 5.223 28.609 10.688 1 91.25 142 LEU B C 1
ATOM 3561 O O . LEU B 1 142 ? 5.617 28.969 11.805 1 91.25 142 LEU B O 1
ATOM 3565 N N . LYS B 1 143 ? 5.965 28.641 9.641 1 92.94 143 LYS B N 1
ATOM 3566 C CA . LYS B 1 143 ? 7.348 29.094 9.727 1 92.94 143 LYS B CA 1
ATOM 3567 C C . LYS B 1 143 ? 7.406 30.594 10.023 1 92.94 143 LYS B C 1
ATOM 3569 O O . LYS B 1 143 ? 8.227 31.047 10.828 1 92.94 143 LYS B O 1
ATOM 3574 N N . GLU B 1 144 ? 6.551 31.297 9.375 1 92.81 144 GLU B N 1
ATOM 3575 C CA . GLU B 1 144 ? 6.469 32.75 9.617 1 92.81 144 GLU B CA 1
ATOM 3576 C C . GLU B 1 144 ? 6.086 33.031 11.062 1 92.81 144 GLU B C 1
ATOM 3578 O O . GLU B 1 144 ? 6.656 33.938 11.688 1 92.81 144 GLU B O 1
ATOM 3583 N N . ILE B 1 145 ? 5.141 32.344 11.5 1 90 145 ILE B N 1
ATOM 3584 C CA . ILE B 1 145 ? 4.734 32.531 12.891 1 90 145 ILE B CA 1
ATOM 3585 C C . ILE B 1 145 ? 5.902 32.188 13.812 1 90 145 ILE B C 1
ATOM 3587 O O . ILE B 1 145 ? 6.148 32.875 14.797 1 90 145 ILE B O 1
ATOM 3591 N N . GLY B 1 146 ? 6.637 31.141 13.461 1 88.31 146 GLY B N 1
ATOM 3592 C CA . GLY B 1 146 ? 7.82 30.797 14.227 1 88.31 146 GLY B CA 1
ATOM 3593 C C . GLY B 1 146 ? 8.867 31.891 14.242 1 88.31 146 GLY B C 1
ATOM 3594 O O . GLY B 1 146 ? 9.477 32.156 15.281 1 88.31 146 GLY B O 1
ATOM 3595 N N . HIS B 1 147 ? 8.969 32.562 13.117 1 92.31 147 HIS B N 1
ATOM 3596 C CA . HIS B 1 147 ? 9.914 33.656 13.016 1 92.31 147 HIS B CA 1
ATOM 3597 C C . HIS B 1 147 ? 9.477 34.844 13.891 1 92.31 147 HIS B C 1
ATOM 3599 O O . HIS B 1 147 ? 10.297 35.438 14.594 1 92.31 147 HIS B O 1
ATOM 3605 N N . HIS B 1 148 ? 8.172 35.094 13.867 1 90.69 148 HIS B N 1
ATOM 3606 C CA . HIS B 1 148 ? 7.625 36.188 14.688 1 90.69 148 HIS B CA 1
ATOM 3607 C C . HIS B 1 148 ? 7.785 35.875 16.172 1 90.69 148 HIS B C 1
ATOM 3609 O O . HIS B 1 148 ? 8.086 36.781 16.969 1 90.69 148 HIS B O 1
ATOM 3615 N N . LEU B 1 149 ? 7.598 34.625 16.453 1 86.12 149 LEU B N 1
ATOM 3616 C CA . LEU B 1 149 ? 7.703 34.219 17.844 1 86.12 149 LEU B CA 1
ATOM 3617 C C . LEU B 1 149 ? 9.148 34.312 18.328 1 86.12 149 LEU B C 1
ATOM 3619 O O . LEU B 1 149 ? 9.414 34.75 19.453 1 86.12 149 LEU B O 1
ATOM 3623 N N . LYS B 1 150 ? 10.102 33.938 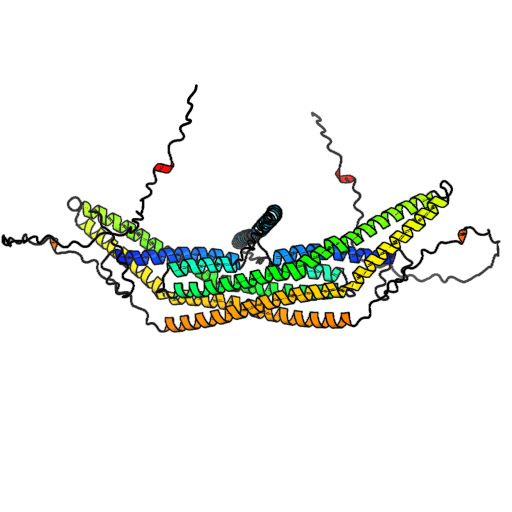17.5 1 89.5 150 LYS B N 1
ATOM 3624 C CA . LYS B 1 150 ? 11.516 34.062 17.828 1 89.5 150 LYS B CA 1
ATOM 3625 C C . LYS B 1 150 ? 11.922 35.531 18 1 89.5 150 LYS B C 1
ATOM 3627 O O . LYS B 1 150 ? 12.68 35.875 18.906 1 89.5 150 LYS B O 1
ATOM 3632 N N . LYS B 1 151 ? 11.422 36.344 17.125 1 91.81 151 LYS B N 1
ATOM 3633 C CA . LYS B 1 151 ? 11.688 37.781 17.203 1 91.81 151 LYS B CA 1
ATOM 3634 C C . LYS B 1 151 ? 11.102 38.375 18.484 1 91.81 151 LYS B C 1
ATOM 3636 O O . LYS B 1 151 ? 11.727 39.219 19.109 1 91.81 151 LYS B O 1
ATOM 3641 N N . LEU B 1 152 ? 9.906 37.938 18.812 1 87.88 152 LEU B N 1
ATOM 3642 C CA . LEU B 1 152 ? 9.25 38.375 20.031 1 87.88 152 LEU B CA 1
ATOM 3643 C C . LEU B 1 152 ? 10.062 38 21.266 1 87.88 152 LEU B C 1
ATOM 3645 O O . LEU B 1 152 ? 10.266 38.812 22.156 1 87.88 152 LEU B O 1
ATOM 3649 N N . GLU B 1 153 ? 10.508 36.75 21.281 1 86.19 153 GLU B N 1
ATOM 3650 C CA . GLU B 1 153 ? 11.32 36.281 22.406 1 86.19 153 GLU B CA 1
ATOM 3651 C C . GLU B 1 153 ? 12.609 37.094 22.516 1 86.19 153 GLU B C 1
ATOM 3653 O O . GLU B 1 153 ? 13.047 37.438 23.609 1 86.19 153 GLU B O 1
ATOM 3658 N N . GLY B 1 154 ? 13.211 37.406 21.406 1 90.31 154 GLY B N 1
ATOM 3659 C CA . GLY B 1 154 ? 14.422 38.219 21.406 1 90.31 154 GLY B CA 1
ATOM 3660 C C . GLY B 1 154 ? 14.203 39.625 21.891 1 90.31 154 GLY B C 1
ATOM 3661 O O . GLY B 1 154 ? 15.016 40.156 22.641 1 90.31 154 GLY B O 1
ATOM 3662 N N . ARG B 1 155 ? 13.094 40.219 21.438 1 91.44 155 ARG B N 1
ATOM 3663 C CA . ARG B 1 155 ? 12.766 41.562 21.844 1 91.44 155 ARG B CA 1
ATOM 3664 C C . ARG B 1 155 ? 12.406 41.625 23.328 1 91.44 155 ARG B C 1
ATOM 3666 O O . ARG B 1 155 ? 12.688 42.594 24 1 91.44 155 ARG B O 1
ATOM 3673 N N . ARG B 1 156 ? 11.734 40.562 23.719 1 87.31 156 ARG B N 1
ATOM 3674 C CA . ARG B 1 156 ? 11.414 40.469 25.141 1 87.31 156 ARG B CA 1
ATOM 3675 C C . ARG B 1 156 ? 12.68 40.406 25.984 1 87.31 156 ARG B C 1
ATOM 3677 O O . ARG B 1 156 ? 12.789 41.094 27 1 87.31 156 ARG B O 1
ATOM 3684 N N . LEU B 1 157 ? 13.602 39.656 25.594 1 89.19 157 LEU B N 1
ATOM 3685 C CA . LEU B 1 157 ? 14.867 39.531 26.297 1 89.19 157 LEU B CA 1
ATOM 3686 C C . LEU B 1 157 ? 15.633 40.844 26.281 1 89.19 157 LEU B C 1
ATOM 3688 O O . LEU B 1 157 ? 16.234 41.25 27.281 1 89.19 157 LEU B O 1
ATOM 3692 N N . ASP B 1 158 ? 15.594 41.594 25.188 1 91.81 158 ASP B N 1
ATOM 3693 C CA . ASP B 1 158 ? 16.25 42.906 25.062 1 91.81 158 ASP B CA 1
ATOM 3694 C C . ASP B 1 158 ? 15.609 43.906 26 1 91.81 158 ASP B C 1
ATOM 3696 O O . ASP B 1 158 ? 16.312 44.688 26.656 1 91.81 158 ASP B O 1
ATOM 3700 N N . TYR B 1 159 ? 14.336 43.875 26.016 1 90.25 159 TYR B N 1
ATOM 3701 C CA . TYR B 1 159 ? 13.609 44.781 26.906 1 90.25 159 TYR B CA 1
ATOM 3702 C C . TYR B 1 159 ? 13.906 44.469 28.359 1 90.25 159 TYR B C 1
ATOM 3704 O O . TYR B 1 159 ? 14.148 45.375 29.172 1 90.25 159 TYR B O 1
ATOM 3712 N N . ASP B 1 160 ? 13.922 43.219 28.734 1 87.88 160 ASP B N 1
ATOM 3713 C CA . ASP B 1 160 ? 14.219 42.781 30.109 1 87.88 160 ASP B CA 1
ATOM 3714 C C . ASP B 1 160 ? 15.625 43.219 30.516 1 87.88 160 ASP B C 1
ATOM 3716 O O . ASP B 1 160 ? 15.836 43.656 31.656 1 87.88 160 ASP B O 1
ATOM 3720 N N . TYR B 1 161 ? 16.516 43.094 29.609 1 88.88 161 TYR B N 1
ATOM 3721 C CA . TYR B 1 161 ? 17.906 43.5 29.859 1 88.88 161 TYR B CA 1
ATOM 3722 C C . TYR B 1 161 ? 18 45 30.078 1 88.88 161 TYR B C 1
ATOM 3724 O O . TYR B 1 161 ? 18.641 45.469 31.016 1 88.88 161 TYR B O 1
ATOM 3732 N N . LYS B 1 162 ? 17.328 45.75 29.25 1 91.19 162 LYS B N 1
ATOM 3733 C CA . LYS B 1 162 ? 17.406 47.219 29.328 1 91.19 162 LYS B CA 1
ATOM 3734 C C . LYS B 1 162 ? 16.609 47.75 30.5 1 91.19 162 LYS B C 1
ATOM 3736 O O . LYS B 1 162 ? 16.969 48.75 31.094 1 91.19 162 LYS B O 1
ATOM 3741 N N . LYS B 1 163 ? 15.539 47.031 30.797 1 86.75 163 LYS B N 1
ATOM 3742 C CA . LYS B 1 163 ? 14.727 47.375 31.953 1 86.75 163 LYS B CA 1
ATOM 3743 C C . LYS B 1 163 ? 15.523 47.281 33.25 1 86.75 163 LYS B C 1
ATOM 3745 O O . LYS B 1 163 ? 15.383 48.094 34.156 1 86.75 163 LYS B O 1
ATOM 3750 N N . LYS B 1 164 ? 16.312 46.281 33.344 1 86.5 164 LYS B N 1
ATOM 3751 C CA . LYS B 1 164 ? 17.141 46.031 34.531 1 86.5 164 LYS B CA 1
ATOM 3752 C C . LYS B 1 164 ? 18.234 47.094 34.656 1 86.5 164 LYS B C 1
ATOM 3754 O O . LYS B 1 164 ? 18.75 47.344 35.75 1 86.5 164 LYS B O 1
ATOM 3759 N N . ARG B 1 165 ? 18.547 47.75 33.594 1 89.56 165 ARG B N 1
ATOM 3760 C CA . ARG B 1 165 ? 19.625 48.75 33.562 1 89.56 165 ARG B CA 1
ATOM 3761 C C . ARG B 1 165 ? 19.078 50.156 33.5 1 89.56 165 ARG B C 1
ATOM 3763 O O . ARG B 1 165 ? 19.766 51.062 33.031 1 89.56 165 ARG B O 1
ATOM 3770 N N . VAL B 1 166 ? 17.812 50.219 33.844 1 83.38 166 VAL B N 1
ATOM 3771 C CA . VAL B 1 166 ? 17.188 51.531 33.875 1 83.38 166 VAL B CA 1
ATOM 3772 C C . VAL B 1 166 ? 17.984 52.469 34.781 1 83.38 166 VAL B C 1
ATOM 3774 O O . VAL B 1 166 ? 18.359 52.094 35.875 1 83.38 166 VAL B O 1
ATOM 3777 N N . GLY B 1 167 ? 18.391 53.656 34.406 1 86.69 167 GLY B N 1
ATOM 3778 C CA . GLY B 1 167 ? 19.25 54.594 35.125 1 86.69 167 GLY B CA 1
ATOM 3779 C C . GLY B 1 167 ? 20.656 54.688 34.594 1 86.69 167 GLY B C 1
ATOM 3780 O O . GLY B 1 167 ? 21.297 55.719 34.656 1 86.69 167 GLY B O 1
ATOM 3781 N N . LYS B 1 168 ? 21.109 53.562 34.062 1 91.06 168 LYS B N 1
ATOM 3782 C CA . LYS B 1 168 ? 22.438 53.5 33.469 1 91.06 168 LYS B CA 1
ATOM 3783 C C . LYS B 1 168 ? 22.359 53.688 31.953 1 91.06 168 LYS B C 1
ATOM 3785 O O . LYS B 1 168 ? 23.375 54 31.297 1 91.06 168 LYS B O 1
ATOM 3790 N N . ILE B 1 169 ? 21.141 53.531 31.438 1 89.5 169 ILE B N 1
ATOM 3791 C CA . ILE B 1 169 ? 20.906 53.688 30 1 89.5 169 ILE B CA 1
ATOM 3792 C C . ILE B 1 169 ? 19.906 54.812 29.75 1 89.5 169 ILE B C 1
ATOM 3794 O O . ILE B 1 169 ? 19.062 55.094 30.609 1 89.5 169 ILE B O 1
ATOM 3798 N N . PRO B 1 170 ? 20.141 55.5 28.594 1 92.06 170 PRO B N 1
ATOM 3799 C CA . PRO B 1 170 ? 19.203 56.562 28.281 1 92.06 170 PRO B CA 1
ATOM 3800 C C . PRO B 1 170 ? 17.75 56.062 28.219 1 92.06 170 PRO B C 1
ATOM 3802 O O . PRO B 1 170 ? 17.5 54.969 27.75 1 92.06 170 PRO B O 1
ATOM 3805 N N . ASP B 1 171 ? 16.922 56.875 28.734 1 90.25 171 ASP B N 1
ATOM 3806 C CA . ASP B 1 171 ? 15.508 56.562 28.781 1 90.25 171 ASP B CA 1
ATOM 3807 C C . ASP B 1 171 ? 14.953 56.312 27.375 1 90.25 171 ASP B C 1
ATOM 3809 O O . ASP B 1 171 ? 14.023 55.5 27.203 1 90.25 171 ASP B O 1
ATOM 3813 N N . GLU B 1 172 ? 15.555 56.969 26.469 1 92.31 172 GLU B N 1
ATOM 3814 C CA . GLU B 1 172 ? 15.109 56.812 25.078 1 92.31 172 GLU B CA 1
ATOM 3815 C C . GLU B 1 172 ? 15.328 55.406 24.578 1 92.31 172 GLU B C 1
ATOM 3817 O O . GLU B 1 172 ? 14.531 54.906 23.781 1 92.31 172 GLU B O 1
ATOM 3822 N N . GLU B 1 173 ? 16.312 54.75 25.094 1 92.69 173 GLU B N 1
ATOM 3823 C CA . GLU B 1 173 ? 16.609 53.375 24.672 1 92.69 173 GLU B CA 1
ATOM 3824 C C . GLU B 1 173 ? 15.617 52.406 25.266 1 92.69 173 GLU B C 1
ATOM 3826 O O . GLU B 1 173 ? 15.242 51.406 24.609 1 92.69 173 GLU B O 1
ATOM 3831 N N . VAL B 1 174 ? 15.234 52.625 26.359 1 90.38 174 VAL B N 1
ATOM 3832 C CA . VAL B 1 174 ? 14.266 51.75 27.016 1 90.38 174 VAL B CA 1
ATOM 3833 C C . VAL B 1 174 ? 12.898 51.906 26.359 1 90.38 174 VAL B C 1
ATOM 3835 O O . VAL B 1 174 ? 12.188 50.938 26.141 1 90.38 174 VAL B O 1
ATOM 3838 N N . ARG B 1 175 ? 12.586 53.188 25.984 1 92.44 175 ARG B N 1
ATOM 3839 C CA . ARG B 1 175 ? 11.32 53.438 25.312 1 92.44 175 ARG B CA 1
ATOM 3840 C C . ARG B 1 175 ? 11.281 52.75 23.953 1 92.44 175 ARG B C 1
ATOM 3842 O O . ARG B 1 175 ? 10.25 52.219 23.562 1 92.44 175 ARG B O 1
ATOM 3849 N N . GLN B 1 176 ? 12.414 52.75 23.328 1 93.69 176 GLN B N 1
ATOM 3850 C CA . GLN B 1 176 ? 12.5 52.125 22.016 1 93.69 176 GLN B CA 1
ATOM 3851 C C . GLN B 1 176 ? 12.367 50.594 22.141 1 93.69 176 GLN B C 1
ATOM 3853 O O . GLN B 1 176 ? 11.75 49.969 21.281 1 93.69 176 GLN B O 1
ATOM 3858 N N . ALA B 1 177 ? 12.898 50.094 23.188 1 91.62 177 ALA B N 1
ATOM 3859 C CA . ALA B 1 177 ? 12.836 48.625 23.391 1 91.62 177 ALA B CA 1
ATOM 3860 C C . ALA B 1 177 ? 11.406 48.188 23.688 1 91.62 177 ALA B C 1
ATOM 3862 O O . ALA B 1 177 ? 10.969 47.125 23.219 1 91.62 177 ALA B O 1
ATOM 3863 N N . VAL B 1 178 ? 10.75 48.969 24.391 1 87.75 178 VAL B N 1
ATOM 3864 C CA . VAL B 1 178 ? 9.367 48.625 24.719 1 87.75 178 VAL B CA 1
ATOM 3865 C C . VAL B 1 178 ? 8.508 48.719 23.469 1 87.75 178 VAL B C 1
ATOM 3867 O O . VAL B 1 178 ? 7.641 47.875 23.25 1 87.75 178 VAL B O 1
ATOM 3870 N N . GLU B 1 179 ? 8.766 49.75 22.703 1 92.88 179 GLU B N 1
ATOM 3871 C CA . GLU B 1 179 ? 8 49.938 21.469 1 92.88 179 GLU B CA 1
ATOM 3872 C C . GLU B 1 179 ? 8.227 48.781 20.5 1 92.88 179 GLU B C 1
ATOM 3874 O O . GLU B 1 179 ? 7.281 48.281 19.891 1 92.88 179 GLU B O 1
ATOM 3879 N N . LYS B 1 180 ? 9.422 48.344 20.406 1 93.94 180 LYS B N 1
ATOM 3880 C CA . LYS B 1 180 ? 9.75 47.219 19.531 1 93.94 180 LYS B CA 1
ATOM 3881 C C . LYS B 1 180 ? 9.141 45.938 20.047 1 93.94 180 LYS B C 1
ATOM 3883 O O . LYS B 1 180 ? 8.703 45.094 19.266 1 93.94 180 LYS B O 1
ATOM 3888 N N . PHE B 1 181 ? 9.125 45.781 21.281 1 89.56 181 PHE B N 1
ATOM 3889 C CA . PHE B 1 181 ? 8.531 44.594 21.922 1 89.56 181 PHE B CA 1
ATOM 3890 C C . PHE B 1 181 ? 7.031 44.562 21.672 1 89.56 181 PHE B C 1
ATOM 3892 O O . PHE B 1 181 ? 6.5 43.5 21.266 1 89.56 181 PHE B O 1
ATOM 3899 N N . GLU B 1 182 ? 6.43 45.688 21.844 1 87.75 182 GLU B N 1
ATOM 3900 C CA . GLU B 1 182 ? 4.988 45.75 21.641 1 87.75 182 GLU B CA 1
ATOM 3901 C C . GLU B 1 182 ? 4.625 45.531 20.172 1 87.75 182 GLU B C 1
ATOM 3903 O O . GLU B 1 182 ? 3.625 44.875 19.875 1 87.75 182 GLU B O 1
ATOM 3908 N N . GLU B 1 183 ? 5.453 46.062 19.344 1 91.19 183 GLU B N 1
ATOM 3909 C CA . GLU B 1 183 ? 5.227 45.844 17.922 1 91.19 183 GLU B CA 1
ATOM 3910 C C . GLU B 1 183 ? 5.355 44.375 17.562 1 91.19 183 GLU B C 1
ATOM 3912 O O . GLU B 1 183 ? 4.559 43.844 16.781 1 91.19 183 GLU B O 1
ATOM 3917 N N . SER B 1 184 ? 6.379 43.781 18.109 1 89.69 184 SER B N 1
ATOM 3918 C CA . SER B 1 184 ? 6.594 42.375 17.828 1 89.69 184 SER B CA 1
ATOM 3919 C C . SER B 1 184 ? 5.48 41.531 18.438 1 89.69 184 SER B C 1
ATOM 3921 O O . SER B 1 184 ? 5.105 40.5 17.859 1 89.69 184 SER B O 1
ATOM 3923 N N . LYS B 1 185 ? 5.055 41.875 19.531 1 84.94 185 LYS B N 1
ATOM 3924 C CA . LYS B 1 185 ? 3.963 41.156 20.188 1 84.94 185 LYS B CA 1
ATOM 3925 C C . LYS B 1 185 ? 2.686 41.219 19.344 1 84.94 185 LYS B C 1
ATOM 3927 O O . LYS B 1 185 ? 2.012 40.219 19.156 1 84.94 185 LYS B O 1
ATOM 3932 N N . GLU B 1 186 ? 2.389 42.438 18.875 1 87.25 186 GLU B N 1
ATOM 3933 C CA . GLU B 1 186 ? 1.196 42.625 18.047 1 87.25 186 GLU B CA 1
ATOM 3934 C C . GLU B 1 186 ? 1.281 41.812 16.766 1 87.25 186 GLU B C 1
ATOM 3936 O O . GLU B 1 186 ? 0.29 41.219 16.328 1 87.25 186 GLU B O 1
ATOM 3941 N N . LEU B 1 187 ? 2.438 41.812 16.219 1 88.38 187 LEU B N 1
ATOM 3942 C CA . LEU B 1 187 ? 2.627 41.062 14.977 1 88.38 187 LEU B CA 1
ATOM 3943 C C . LEU B 1 187 ? 2.459 39.562 15.195 1 88.38 187 LEU B C 1
ATOM 3945 O O . LEU B 1 187 ? 1.811 38.906 14.398 1 88.38 187 LEU B O 1
ATOM 3949 N N . ALA B 1 188 ? 3.043 39.062 16.219 1 86.06 188 ALA B N 1
ATOM 3950 C CA . ALA B 1 188 ? 2.938 37.656 16.531 1 86.06 188 ALA B CA 1
ATOM 3951 C C . ALA B 1 188 ? 1.497 37.25 16.844 1 86.06 188 ALA B C 1
ATOM 3953 O O . ALA B 1 188 ? 0.999 36.25 16.359 1 86.06 188 ALA B O 1
ATOM 3954 N N . GLU B 1 189 ? 0.842 38.062 17.609 1 82.88 189 GLU B N 1
ATOM 3955 C CA . GLU B 1 189 ? -0.538 37.781 18 1 82.88 189 GLU B CA 1
ATOM 3956 C C . GLU B 1 189 ? -1.466 37.812 16.781 1 82.88 189 GLU B C 1
ATOM 3958 O O . GLU B 1 189 ? -2.367 36.969 16.672 1 82.88 189 GLU B O 1
ATOM 3963 N N . ARG B 1 190 ? -1.216 38.781 15.914 1 85 190 ARG B N 1
ATOM 3964 C CA . ARG B 1 190 ? -2.031 38.875 14.711 1 85 190 ARG B CA 1
ATOM 3965 C C . ARG B 1 190 ? -1.841 37.656 13.812 1 85 190 ARG B C 1
ATOM 3967 O O . ARG B 1 190 ? -2.809 37.125 13.266 1 85 190 ARG B O 1
ATOM 3974 N N . SER B 1 191 ? -0.646 37.312 13.711 1 86.69 191 SER B N 1
ATOM 3975 C CA . SER B 1 191 ? -0.335 36.188 12.867 1 86.69 191 SER B CA 1
ATOM 3976 C C . SER B 1 191 ? -0.944 34.906 13.438 1 86.69 191 SER B C 1
ATOM 3978 O O . SER B 1 191 ? -1.494 34.094 12.695 1 86.69 191 SER B O 1
ATOM 3980 N N . MET B 1 192 ? -0.799 34.688 14.711 1 82.75 192 MET B N 1
ATOM 3981 C CA . MET B 1 192 ? -1.354 33.5 15.367 1 82.75 192 MET B CA 1
ATOM 3982 C C . MET B 1 192 ? -2.875 33.5 15.273 1 82.75 192 MET B C 1
ATOM 3984 O O . MET B 1 192 ? -3.482 32.469 15.055 1 82.75 192 MET B O 1
ATOM 3988 N N . PHE B 1 193 ? -3.455 34.719 15.469 1 80.69 193 PHE B N 1
ATOM 3989 C CA . PHE B 1 193 ? -4.906 34.844 15.398 1 80.69 193 PHE B CA 1
ATOM 3990 C C . PHE B 1 193 ? -5.418 34.5 14.008 1 80.69 193 PHE B C 1
ATOM 3992 O O . PHE B 1 193 ? -6.383 33.75 13.875 1 80.69 193 PHE B O 1
ATOM 3999 N N . ASN B 1 194 ? -4.773 35.031 13.023 1 82.38 194 ASN B N 1
ATOM 4000 C CA . ASN B 1 194 ? -5.172 34.75 11.648 1 82.38 194 ASN B CA 1
ATOM 4001 C C . ASN B 1 194 ? -5.074 33.281 11.344 1 82.38 194 ASN B C 1
ATOM 4003 O O . ASN B 1 194 ? -5.926 32.719 10.641 1 82.38 194 ASN B O 1
ATOM 4007 N N . PHE B 1 195 ? -4.113 32.688 11.875 1 84 195 PHE B N 1
ATOM 4008 C CA . PHE B 1 195 ? -3.902 31.25 11.656 1 84 195 PHE B CA 1
ATOM 4009 C C . PHE B 1 195 ? -4.996 30.438 12.328 1 84 195 PHE B C 1
ATOM 4011 O O . PHE B 1 195 ? -5.547 29.516 11.727 1 84 195 PHE B O 1
ATOM 4018 N N . LEU B 1 196 ? -5.352 30.734 13.516 1 78.19 196 LEU B N 1
ATOM 4019 C CA . LEU B 1 196 ? -6.297 29.953 14.305 1 78.19 196 LEU B CA 1
ATOM 4020 C C . LEU B 1 196 ? -7.723 30.156 13.805 1 78.19 196 LEU B C 1
ATOM 4022 O O . LEU B 1 196 ? -8.562 29.266 13.93 1 78.19 196 LEU B O 1
ATOM 4026 N N . GLU B 1 197 ? -7.922 31.344 13.188 1 77.44 197 GLU B N 1
ATOM 4027 C CA . GLU B 1 197 ? -9.258 31.641 12.672 1 77.44 197 GLU B CA 1
ATOM 4028 C C . GLU B 1 197 ? -9.5 30.906 11.352 1 77.44 197 GLU B C 1
ATOM 4030 O O . GLU B 1 197 ? -10.656 30.703 10.953 1 77.44 197 GLU B O 1
ATOM 4035 N N . ASN B 1 198 ? -8.453 30.531 10.711 1 76.81 198 ASN B N 1
ATOM 4036 C CA . ASN B 1 198 ? -8.586 29.828 9.445 1 76.81 198 ASN B CA 1
ATOM 4037 C C . ASN B 1 198 ? -8.633 28.312 9.656 1 76.81 198 ASN B C 1
ATOM 4039 O O . ASN B 1 198 ? -8.281 27.547 8.758 1 76.81 198 ASN B O 1
ATOM 4043 N N . ASP B 1 199 ? -9.156 27.875 10.711 1 76.81 199 ASP B N 1
ATOM 4044 C CA . ASP B 1 199 ? -9.211 26.469 11.109 1 76.81 199 ASP B CA 1
ATOM 4045 C C . ASP B 1 199 ? -10.141 25.672 10.195 1 76.81 199 ASP B C 1
ATOM 4047 O O . ASP B 1 199 ? -9.875 24.516 9.891 1 76.81 199 ASP B O 1
ATOM 4051 N N . VAL B 1 200 ? -11.109 26.344 9.609 1 83.5 200 VAL B N 1
ATOM 4052 C CA . VAL B 1 200 ? -12.078 25.672 8.75 1 83.5 200 VAL B CA 1
ATOM 4053 C C . VAL B 1 200 ? -11.398 25.234 7.453 1 83.5 200 VAL B C 1
ATOM 4055 O O . VAL B 1 200 ? -11.75 24.203 6.883 1 83.5 200 VAL B O 1
ATOM 4058 N N . GLU B 1 201 ? -10.383 25.953 7.039 1 86.75 201 GLU B N 1
ATOM 4059 C CA . GLU B 1 201 ? -9.648 25.625 5.82 1 86.75 201 GLU B CA 1
ATOM 4060 C C . GLU B 1 201 ? -8.945 24.266 5.957 1 86.75 201 GLU B C 1
ATOM 4062 O O . GLU B 1 201 ? -8.922 23.484 5.012 1 86.75 201 GLU B O 1
ATOM 4067 N N . GLN B 1 202 ? -8.438 24.031 7.09 1 87.94 202 GLN B N 1
ATOM 4068 C CA . GLN B 1 202 ? -7.75 22.766 7.328 1 87.94 202 GLN B CA 1
ATOM 4069 C C . GLN B 1 202 ? -8.734 21.594 7.32 1 87.94 202 GLN B C 1
ATOM 4071 O O . GLN B 1 202 ? -8.414 20.516 6.84 1 87.94 202 GLN B O 1
ATOM 4076 N N . VAL B 1 203 ? -9.938 21.828 7.832 1 91.75 203 VAL B N 1
ATOM 4077 C CA . VAL B 1 203 ? -10.961 20.797 7.836 1 91.75 203 VAL B CA 1
ATOM 4078 C C . VAL B 1 203 ? -11.406 20.5 6.402 1 91.75 203 VAL B C 1
ATOM 4080 O O . VAL B 1 203 ? -11.648 19.344 6.043 1 91.75 203 VAL B O 1
ATOM 4083 N N . ASN B 1 204 ? -11.461 21.594 5.621 1 93.12 204 ASN B N 1
ATOM 4084 C CA . ASN B 1 204 ? -11.797 21.422 4.211 1 93.12 204 ASN B CA 1
ATOM 4085 C C . ASN B 1 204 ? -10.758 20.578 3.482 1 93.12 204 ASN B C 1
ATOM 4087 O O . ASN B 1 204 ? -11.109 19.734 2.645 1 93.12 204 ASN B O 1
ATOM 4091 N N . GLN B 1 205 ? -9.562 20.766 3.797 1 93.19 205 GLN B N 1
ATOM 4092 C CA . GLN B 1 205 ? -8.5 19.984 3.174 1 93.19 205 GLN B CA 1
ATOM 4093 C C . GLN B 1 205 ? -8.617 18.5 3.539 1 93.19 205 GLN B C 1
ATOM 4095 O O . GLN B 1 205 ? -8.414 17.625 2.691 1 93.19 205 GLN B O 1
ATOM 4100 N N . LEU B 1 206 ? -8.953 18.219 4.777 1 94.88 206 LEU B N 1
ATOM 4101 C CA . LEU B 1 206 ? -9.164 16.844 5.215 1 94.88 206 LEU B CA 1
ATOM 4102 C C . LEU B 1 206 ? -10.328 16.203 4.465 1 94.88 206 LEU B C 1
ATOM 4104 O O . LEU B 1 206 ? -10.258 15.047 4.07 1 94.88 206 LEU B O 1
ATOM 4108 N N . ALA B 1 207 ? -11.359 17.031 4.305 1 96.25 207 ALA B N 1
ATOM 4109 C CA . ALA B 1 207 ? -12.531 16.531 3.596 1 96.25 207 ALA B CA 1
ATOM 4110 C C . ALA B 1 207 ? -12.195 16.172 2.152 1 96.25 207 ALA B C 1
ATOM 4112 O O . ALA B 1 207 ? -12.688 15.172 1.622 1 96.25 207 ALA B O 1
ATOM 4113 N N . VAL B 1 208 ? -11.383 16.969 1.503 1 96.06 208 VAL B N 1
ATOM 4114 C CA . VAL B 1 208 ? -10.969 16.703 0.129 1 96.06 208 VAL B CA 1
ATOM 4115 C C . VAL B 1 208 ? -10.125 15.438 0.08 1 96.06 208 VAL B C 1
ATOM 4117 O O . VAL B 1 208 ? -10.258 14.633 -0.852 1 96.06 208 VAL B O 1
ATOM 4120 N N . PHE B 1 209 ? -9.289 15.273 1.04 1 97.62 209 PHE B N 1
ATOM 4121 C CA . PHE B 1 209 ? -8.492 14.055 1.163 1 97.62 209 PHE B CA 1
ATOM 4122 C C . PHE B 1 209 ? -9.383 12.828 1.255 1 97.62 209 PHE B C 1
ATOM 4124 O O . PHE B 1 209 ? -9.172 11.844 0.546 1 97.62 209 PHE B O 1
ATOM 4131 N N . VAL B 1 210 ? -10.352 12.867 2.078 1 98.12 210 VAL B N 1
ATOM 4132 C CA . VAL B 1 210 ? -11.273 11.75 2.293 1 98.12 210 VAL B CA 1
ATOM 4133 C C . VAL B 1 210 ? -12.07 11.484 1.017 1 98.12 210 VAL B C 1
ATOM 4135 O O . VAL B 1 210 ? -12.32 10.328 0.663 1 98.12 210 VAL B O 1
ATOM 4138 N N . GLU B 1 211 ? -12.406 12.539 0.383 1 97.81 211 GLU B N 1
ATOM 4139 C CA . GLU B 1 211 ? -13.141 12.398 -0.868 1 97.81 211 GLU B CA 1
ATOM 4140 C C . GLU B 1 211 ? -12.305 11.688 -1.926 1 97.81 211 GLU B C 1
ATOM 4142 O O . GLU B 1 211 ? -12.82 10.859 -2.676 1 97.81 211 GLU B O 1
ATOM 4147 N N . ALA B 1 212 ? -11.102 12.07 -2.002 1 97.94 212 ALA B N 1
ATOM 4148 C CA . ALA B 1 212 ? -10.211 11.414 -2.947 1 97.94 212 ALA B CA 1
ATOM 4149 C C . ALA B 1 212 ? -10.07 9.922 -2.631 1 97.94 212 ALA B C 1
ATOM 4151 O O . ALA B 1 212 ? -10.109 9.086 -3.531 1 97.94 212 ALA B O 1
ATOM 4152 N N . ALA B 1 213 ? -9.883 9.594 -1.388 1 98 213 ALA B N 1
ATOM 4153 C CA . ALA B 1 213 ? -9.781 8.203 -0.963 1 98 213 ALA B CA 1
ATOM 4154 C C . ALA B 1 213 ? -11.078 7.449 -1.262 1 98 213 ALA B C 1
ATOM 4156 O O . ALA B 1 213 ? -11.047 6.293 -1.689 1 98 213 ALA B O 1
ATOM 4157 N N . LEU B 1 214 ? -12.188 8.125 -1.014 1 98.38 214 LEU B N 1
ATOM 4158 C CA . LEU B 1 214 ? -13.492 7.523 -1.284 1 98.38 214 LEU B CA 1
ATOM 4159 C C . LEU B 1 214 ? -13.641 7.191 -2.766 1 98.38 214 LEU B C 1
ATOM 4161 O O . LEU B 1 214 ? -14.094 6.102 -3.117 1 98.38 214 LEU B O 1
ATOM 4165 N N . ASP B 1 215 ? -13.242 8.078 -3.592 1 98.12 215 ASP B N 1
ATOM 4166 C CA . ASP B 1 215 ? -13.32 7.867 -5.035 1 98.12 215 ASP B CA 1
ATOM 4167 C C . ASP B 1 215 ? -12.445 6.691 -5.461 1 98.12 215 ASP B C 1
ATOM 4169 O O . ASP B 1 215 ? -12.828 5.906 -6.328 1 98.12 215 ASP B O 1
ATOM 4173 N N . TYR B 1 216 ? -11.312 6.609 -4.922 1 98.31 216 TYR B N 1
ATOM 4174 C CA . TYR B 1 216 ? -10.406 5.5 -5.203 1 98.31 216 TYR B CA 1
ATOM 4175 C C . TYR B 1 216 ? -11.062 4.164 -4.895 1 98.31 216 TYR B C 1
ATOM 4177 O O . TYR B 1 216 ? -11.031 3.244 -5.719 1 98.31 216 TYR B O 1
ATOM 4185 N N . HIS B 1 217 ? -11.625 3.98 -3.756 1 98.5 217 HIS B N 1
ATOM 4186 C CA . HIS B 1 217 ? -12.219 2.711 -3.348 1 98.5 217 HIS B CA 1
ATOM 4187 C C . HIS B 1 217 ? -13.492 2.418 -4.133 1 98.5 217 HIS B C 1
ATOM 4189 O O . HIS B 1 217 ? -13.781 1.26 -4.438 1 98.5 217 HIS B O 1
ATOM 4195 N N . LYS B 1 218 ? -14.234 3.469 -4.445 1 98.56 218 LYS B N 1
ATOM 4196 C CA . LYS B 1 218 ? -15.438 3.287 -5.254 1 98.56 218 LYS B CA 1
ATOM 4197 C C . LYS B 1 218 ? -15.086 2.748 -6.637 1 98.56 218 LYS B C 1
ATOM 4199 O O . LYS B 1 218 ? -15.695 1.782 -7.105 1 98.56 218 LYS B O 1
ATOM 4204 N N . GLN B 1 219 ? -14.125 3.367 -7.273 1 98.56 219 GLN B N 1
ATOM 4205 C CA . GLN B 1 219 ? -13.703 2.939 -8.602 1 98.56 219 GLN B CA 1
ATOM 4206 C C . GLN B 1 219 ? -13.117 1.531 -8.562 1 98.56 219 GLN B C 1
ATOM 4208 O O . GLN B 1 219 ? -13.383 0.721 -9.453 1 98.56 219 GLN B O 1
ATOM 4213 N N . SER B 1 220 ? -12.336 1.27 -7.566 1 98.5 220 SER B N 1
ATOM 4214 C CA . SER B 1 220 ? -11.758 -0.064 -7.422 1 98.5 220 SER B CA 1
ATOM 4215 C C . SER B 1 220 ? -12.844 -1.115 -7.227 1 98.5 220 SER B C 1
ATOM 4217 O O . SER B 1 220 ? -12.758 -2.215 -7.777 1 98.5 220 SER B O 1
ATOM 4219 N N . THR B 1 221 ? -13.852 -0.783 -6.469 1 98.62 221 THR B N 1
ATOM 4220 C CA . THR B 1 221 ? -14.977 -1.688 -6.25 1 98.62 221 THR B CA 1
ATOM 4221 C C . THR B 1 221 ? -15.68 -2.006 -7.566 1 98.62 221 THR B C 1
ATOM 4223 O O . THR B 1 221 ? -16.031 -3.158 -7.82 1 98.62 221 THR B O 1
ATOM 4226 N N . GLU B 1 222 ? -15.844 -1.021 -8.359 1 98.5 222 GLU B N 1
ATOM 4227 C CA . GLU B 1 222 ? -16.5 -1.214 -9.641 1 98.5 222 GLU B CA 1
ATOM 4228 C C . GLU B 1 222 ? -15.695 -2.143 -10.547 1 98.5 222 GLU B C 1
ATOM 4230 O O . GLU B 1 222 ? -16.25 -3.047 -11.172 1 98.5 222 GLU B O 1
ATOM 4235 N N . ILE B 1 223 ? -14.422 -1.951 -10.625 1 98.62 223 ILE B N 1
ATOM 4236 C CA . ILE B 1 223 ? -13.539 -2.762 -11.453 1 98.62 223 ILE B CA 1
ATOM 4237 C C . ILE B 1 223 ? -13.57 -4.211 -10.969 1 98.62 223 ILE B C 1
ATOM 4239 O O . ILE B 1 223 ? -13.703 -5.137 -11.773 1 98.62 223 ILE B O 1
ATOM 4243 N N . LEU B 1 224 ? -13.531 -4.395 -9.672 1 98.56 224 LEU B N 1
ATOM 4244 C CA . LEU B 1 224 ? -13.453 -5.73 -9.086 1 98.56 224 LEU B CA 1
ATOM 4245 C C . LEU B 1 224 ? -14.789 -6.453 -9.211 1 98.56 224 LEU B C 1
ATOM 4247 O O . LEU B 1 224 ? -14.828 -7.676 -9.383 1 98.56 224 LEU B O 1
ATOM 4251 N N . GLN B 1 225 ? -15.836 -5.652 -9.117 1 98.38 225 GLN B N 1
ATOM 4252 C CA . GLN B 1 225 ? -17.156 -6.25 -9.281 1 98.38 225 GLN B CA 1
ATOM 4253 C C . GLN B 1 225 ? -17.328 -6.812 -10.695 1 98.38 225 GLN B C 1
ATOM 4255 O O . GLN B 1 225 ? -17.844 -7.922 -10.867 1 98.38 225 GLN B O 1
ATOM 4260 N N . GLU B 1 226 ? -16.953 -6.066 -11.648 1 98.12 226 GLU B N 1
ATOM 4261 C CA . GLU B 1 226 ? -17 -6.531 -13.031 1 98.12 226 GLU B CA 1
ATOM 4262 C C . GLU B 1 226 ? -16.125 -7.762 -13.234 1 98.12 226 GLU B C 1
ATOM 4264 O O . GLU B 1 226 ? -16.531 -8.719 -13.898 1 98.12 226 GLU B O 1
ATOM 4269 N N . LEU B 1 227 ? -14.961 -7.707 -12.711 1 98.25 227 LEU B N 1
ATOM 4270 C CA . LEU B 1 227 ? -14.039 -8.828 -12.805 1 98.25 227 LEU B CA 1
ATOM 4271 C C . LEU B 1 227 ? -14.617 -10.07 -12.148 1 98.25 227 LEU B C 1
ATOM 4273 O O . LEU B 1 227 ? -14.508 -11.172 -12.688 1 98.25 227 LEU B O 1
ATOM 4277 N N . HIS B 1 228 ? -15.18 -9.898 -10.961 1 97.44 228 HIS B N 1
ATOM 4278 C CA . HIS B 1 228 ? -15.781 -11.016 -10.242 1 97.44 228 HIS B CA 1
ATOM 4279 C C . HIS B 1 228 ? -16.859 -11.695 -11.078 1 97.44 228 HIS B C 1
ATOM 4281 O O . HIS B 1 228 ? -16.922 -12.922 -11.125 1 97.44 228 HIS B O 1
ATOM 4287 N N . ASN B 1 229 ? -17.656 -10.938 -11.75 1 96.88 229 ASN B N 1
ATOM 4288 C CA . ASN B 1 229 ? -18.703 -11.469 -12.609 1 96.88 229 ASN B CA 1
ATOM 4289 C C . ASN B 1 229 ? -18.125 -12.242 -13.789 1 96.88 229 ASN B C 1
ATOM 4291 O O . ASN B 1 229 ? -18.609 -13.336 -14.117 1 96.88 229 ASN B O 1
ATOM 4295 N N . LYS B 1 230 ? -17.094 -11.719 -14.391 1 96 230 LYS B N 1
ATOM 4296 C CA . LYS B 1 230 ? -16.453 -12.375 -15.523 1 96 230 LYS B CA 1
ATOM 4297 C C . LYS B 1 230 ? -15.859 -13.727 -15.117 1 96 230 LYS B C 1
ATOM 4299 O O . LYS B 1 230 ? -15.984 -14.711 -15.844 1 96 230 LYS B O 1
ATOM 4304 N N . LEU B 1 231 ? -15.258 -13.773 -13.938 1 95.75 231 LEU B N 1
ATOM 4305 C CA . LEU B 1 231 ? -14.633 -15 -13.461 1 95.75 231 LEU B CA 1
ATOM 4306 C C . LEU B 1 231 ? -15.68 -16.047 -13.125 1 95.75 231 LEU B C 1
ATOM 4308 O O . LEU B 1 231 ? -15.477 -17.25 -13.375 1 95.75 231 LEU B O 1
ATOM 4312 N N . GLN B 1 232 ? -16.812 -15.586 -12.602 1 94.5 232 GLN B N 1
ATOM 4313 C CA . GLN B 1 232 ? -17.891 -16.516 -12.289 1 94.5 232 GLN B CA 1
ATOM 4314 C C . GLN B 1 232 ? -18.453 -17.156 -13.555 1 94.5 232 GLN B C 1
ATOM 4316 O O . GLN B 1 232 ? -18.766 -18.344 -13.562 1 94.5 232 GLN B O 1
ATOM 4321 N N . ILE B 1 233 ? -18.531 -16.422 -14.609 1 92.88 233 ILE B N 1
ATOM 4322 C CA . ILE B 1 233 ? -19 -16.938 -15.891 1 92.88 233 ILE B CA 1
ATOM 4323 C C . ILE B 1 233 ? -18.016 -17.969 -16.422 1 92.88 233 ILE B C 1
ATOM 4325 O O . ILE B 1 233 ? -18.406 -19.031 -16.906 1 92.88 233 ILE B O 1
ATOM 4329 N N . ARG B 1 234 ? -16.734 -17.688 -16.281 1 90.19 234 ARG B N 1
ATOM 4330 C CA . ARG B 1 234 ? -15.703 -18.594 -16.766 1 90.19 234 ARG B CA 1
ATOM 4331 C C . ARG B 1 234 ? -15.703 -19.906 -15.969 1 90.19 234 ARG B C 1
ATOM 4333 O O . ARG B 1 234 ? -15.516 -20.984 -16.531 1 90.19 234 ARG B O 1
ATOM 4340 N N . ILE B 1 235 ? -15.898 -19.781 -14.672 1 90.94 235 ILE B N 1
ATOM 4341 C CA . ILE B 1 235 ? -15.93 -20.969 -13.805 1 90.94 235 ILE B CA 1
ATOM 4342 C C . ILE B 1 235 ? -17.125 -21.844 -14.172 1 90.94 235 ILE B C 1
ATOM 4344 O O . ILE B 1 235 ? -17.016 -23.062 -14.25 1 90.94 235 ILE B O 1
ATOM 4348 N N . SER B 1 236 ? -18.234 -21.188 -14.422 1 90.06 236 SER B N 1
ATOM 4349 C CA . SER B 1 236 ? -19.438 -21.922 -14.805 1 90.06 236 SER B CA 1
ATOM 4350 C C . SER B 1 236 ? -19.266 -22.609 -16.156 1 90.06 236 SER B C 1
ATOM 4352 O O . SER B 1 236 ? -19.719 -23.734 -16.344 1 90.06 236 SER B O 1
ATOM 4354 N N . ALA B 1 237 ? -18.547 -22.031 -17.094 1 84.81 237 ALA B N 1
ATOM 4355 C CA . ALA B 1 237 ? -18.297 -22.594 -18.422 1 84.81 237 ALA B CA 1
ATOM 4356 C C . ALA B 1 237 ? -17.344 -23.781 -18.344 1 84.81 237 ALA B C 1
ATOM 4358 O O . ALA B 1 237 ? -17.531 -24.781 -19.031 1 84.81 237 ALA B O 1
ATOM 4359 N N . ALA B 1 238 ? -16.391 -23.719 -17.5 1 80.75 238 ALA B N 1
ATOM 4360 C CA . ALA B 1 238 ? -15.383 -24.75 -17.359 1 80.75 238 ALA B CA 1
ATOM 4361 C C . ALA B 1 238 ? -15.93 -25.969 -16.609 1 80.75 238 ALA B C 1
ATOM 4363 O O . ALA B 1 238 ? -15.508 -27.094 -16.859 1 80.75 238 ALA B O 1
ATOM 4364 N N . SER B 1 239 ? -16.781 -25.672 -15.609 1 79.06 239 SER B N 1
ATOM 4365 C CA . SER B 1 239 ? -17.359 -26.75 -14.82 1 79.06 239 SER B CA 1
ATOM 4366 C C . SER B 1 239 ? -18.297 -27.609 -15.656 1 79.06 239 SER B C 1
ATOM 4368 O O . SER B 1 239 ? -18.578 -28.75 -15.297 1 79.06 239 SER B O 1
ATOM 4370 N N . ASN B 1 240 ? -18.688 -27.172 -16.781 1 76.5 240 ASN B N 1
ATOM 4371 C CA . ASN B 1 240 ? -19.625 -27.891 -17.641 1 76.5 240 ASN B CA 1
ATOM 4372 C C . ASN B 1 240 ? -18.906 -28.766 -18.656 1 76.5 240 ASN B C 1
ATOM 4374 O O . ASN B 1 240 ? -19.531 -29.578 -19.344 1 76.5 240 ASN B O 1
ATOM 4378 N N . ILE B 1 241 ? -17.594 -28.609 -18.734 1 69.88 241 ILE B N 1
ATOM 4379 C CA . ILE B 1 241 ? -16.812 -29.438 -19.656 1 69.88 241 ILE B CA 1
ATOM 4380 C C . ILE B 1 241 ? -16.484 -30.781 -18.984 1 69.88 241 ILE B C 1
ATOM 4382 O O . ILE B 1 241 ? -15.938 -30.812 -17.891 1 69.88 241 ILE B O 1
ATOM 4386 N N . PRO B 1 242 ? -16.969 -31.906 -19.531 1 66.31 242 PRO B N 1
ATOM 4387 C CA . PRO B 1 242 ? -16.719 -33.219 -18.953 1 66.31 242 PRO B CA 1
ATOM 4388 C C . PRO B 1 242 ? -15.234 -33.531 -18.812 1 66.31 242 PRO B C 1
ATOM 4390 O O . PRO B 1 242 ? -14.438 -33.156 -19.672 1 66.31 242 PRO B O 1
ATOM 4393 N N . ARG B 1 243 ? -14.727 -34 -17.578 1 65.25 243 ARG B N 1
ATOM 4394 C CA . ARG B 1 243 ? -13.336 -34.344 -17.297 1 65.25 243 ARG B CA 1
ATOM 4395 C C . ARG B 1 243 ? -12.859 -35.469 -18.203 1 65.25 243 ARG B C 1
ATOM 4397 O O . ARG B 1 243 ? -13.586 -36.438 -18.406 1 65.25 243 ARG B O 1
ATOM 4404 N N . ARG B 1 244 ? -11.734 -35.219 -18.891 1 63.09 244 ARG B N 1
ATOM 4405 C CA . ARG B 1 244 ? -11.172 -36.219 -19.797 1 63.09 244 ARG B CA 1
ATOM 4406 C C . ARG B 1 244 ? -10.438 -37.312 -19.016 1 63.09 244 ARG B C 1
ATOM 4408 O O . ARG B 1 244 ? -9.922 -37.062 -17.922 1 63.09 244 ARG B O 1
ATOM 4415 N N . GLU B 1 245 ? -10.672 -38.531 -19.219 1 61.03 245 GLU B N 1
ATOM 4416 C CA . GLU B 1 245 ? -10.016 -39.656 -18.578 1 61.03 245 GLU B CA 1
ATOM 4417 C C . GLU B 1 245 ? -8.664 -39.938 -19.234 1 61.03 245 GLU B C 1
ATOM 4419 O O . GLU B 1 245 ? -8.484 -39.75 -20.438 1 61.03 245 GLU B O 1
ATOM 4424 N N . TYR B 1 246 ? -7.605 -40.062 -18.359 1 63.75 246 TYR B N 1
ATOM 4425 C CA . TYR B 1 246 ? -6.262 -40.406 -18.812 1 63.75 246 TYR B CA 1
ATOM 4426 C C . TYR B 1 246 ? -6.234 -41.781 -19.453 1 63.75 246 TYR B C 1
ATOM 4428 O O . TYR B 1 246 ? -6.703 -42.75 -18.859 1 63.75 246 TYR B O 1
ATOM 4436 N N . ARG B 1 247 ? -5.871 -42.062 -20.719 1 59.31 247 ARG B N 1
ATOM 4437 C CA . ARG B 1 247 ? -5.668 -43.344 -21.359 1 59.31 247 ARG B CA 1
ATOM 4438 C C . ARG B 1 247 ? -4.188 -43.594 -21.594 1 59.31 247 ARG B C 1
ATOM 4440 O O . ARG B 1 247 ? -3.566 -42.938 -22.438 1 59.31 247 ARG B O 1
ATOM 4447 N N . PRO B 1 248 ? -3.525 -44.438 -20.609 1 58.31 248 PRO B N 1
ATOM 4448 C CA . PRO B 1 248 ? -2.1 -44.75 -20.781 1 58.31 248 PRO B CA 1
ATOM 4449 C C . PRO B 1 248 ? -1.802 -45.469 -22.094 1 58.31 248 PRO B C 1
ATOM 4451 O O . PRO B 1 248 ? -2.602 -46.281 -22.547 1 58.31 248 PRO B O 1
ATOM 4454 N N . ARG B 1 249 ? -1.022 -45.125 -23.016 1 52.5 249 ARG B N 1
ATOM 4455 C CA . ARG B 1 249 ? -0.713 -45.938 -24.203 1 52.5 249 ARG B CA 1
ATOM 4456 C C . ARG B 1 249 ? 0.6 -46.688 -24.047 1 52.5 249 ARG B C 1
ATOM 4458 O O . ARG B 1 249 ? 1.593 -46.125 -23.578 1 52.5 249 ARG B O 1
ATOM 4465 N N . PRO B 1 250 ? 0.607 -48 -24.25 1 52.88 250 PRO B N 1
ATOM 4466 C CA . PRO B 1 250 ? 1.778 -48.844 -24.125 1 52.88 250 PRO B CA 1
ATOM 4467 C C . PRO B 1 250 ? 2.902 -48.469 -25.078 1 52.88 250 PRO B C 1
ATOM 4469 O O . PRO B 1 250 ? 2.646 -47.906 -26.141 1 52.88 250 PRO B O 1
ATOM 4472 N N . VAL B 1 251 ? 4.117 -48.25 -24.672 1 51.44 251 VAL B N 1
ATOM 4473 C CA . VAL B 1 251 ? 5.305 -48.094 -25.5 1 51.44 251 VAL B CA 1
ATOM 4474 C C . VAL B 1 251 ? 5.336 -49.156 -26.578 1 51.44 251 VAL B C 1
ATOM 4476 O O . VAL B 1 251 ? 5.168 -50.344 -26.297 1 51.44 251 VAL B O 1
ATOM 4479 N N . LYS B 1 252 ? 5.039 -48.938 -27.781 1 45.59 252 LYS B N 1
ATOM 4480 C CA . LYS B 1 252 ? 5.137 -49.938 -28.844 1 45.59 252 LYS B CA 1
ATOM 4481 C C . LYS B 1 252 ? 6.473 -50.656 -28.797 1 45.59 252 LYS B C 1
ATOM 4483 O O . LYS B 1 252 ? 7.535 -50.031 -28.844 1 45.59 252 LYS B O 1
ATOM 4488 N N . ARG B 1 253 ? 6.602 -51.781 -28.141 1 46.03 253 ARG B N 1
ATOM 4489 C CA . ARG B 1 253 ? 7.715 -52.719 -28.266 1 46.03 253 ARG B CA 1
ATOM 4490 C C . ARG B 1 253 ? 7.926 -53.125 -29.734 1 46.03 253 ARG B C 1
ATOM 4492 O O . ARG B 1 253 ? 6.988 -53.562 -30.406 1 46.03 253 ARG B O 1
ATOM 4499 N N . SER B 1 254 ? 8.633 -52.438 -30.562 1 36.69 254 SER B N 1
ATOM 4500 C CA . SER B 1 254 ? 8.945 -53.031 -31.859 1 36.69 254 SER B CA 1
ATOM 4501 C C . SER B 1 254 ? 9.32 -54.5 -31.703 1 36.69 254 SER B C 1
ATOM 4503 O O . SER B 1 254 ? 10.367 -54.812 -31.141 1 36.69 254 SER B O 1
ATOM 4505 N N . SER B 1 255 ? 8.523 -55.344 -31.422 1 35.19 255 SER B N 1
ATOM 4506 C CA . SER B 1 255 ? 8.812 -56.781 -31.594 1 35.19 255 SER B CA 1
ATOM 4507 C C . SER B 1 255 ? 9.469 -57.062 -32.938 1 35.19 255 SER B C 1
ATOM 4509 O O . SER B 1 255 ? 9.773 -58.219 -33.25 1 35.19 255 SER B O 1
ATOM 4511 N N . SER B 1 256 ? 9.031 -56.281 -34.031 1 34.78 256 SER B N 1
ATOM 4512 C CA . SER B 1 256 ? 9.25 -56.969 -35.312 1 34.78 256 SER B CA 1
ATOM 4513 C C . SER B 1 256 ? 10.734 -57.281 -35.531 1 34.78 256 SER B C 1
ATOM 4515 O O . SER B 1 256 ? 11.102 -57.875 -36.531 1 34.78 256 SER B O 1
ATOM 4517 N N . GLU B 1 257 ? 11.648 -56.344 -35.094 1 33.22 257 GLU B N 1
ATOM 4518 C CA . GLU B 1 257 ? 12.805 -56.469 -35.969 1 33.22 257 GLU B CA 1
ATOM 4519 C C . GLU B 1 257 ? 13.477 -57.844 -35.812 1 33.22 257 GLU B C 1
ATOM 4521 O O . GLU B 1 257 ? 14.562 -58.062 -36.375 1 33.22 257 GLU B O 1
ATOM 4526 N N . LEU B 1 258 ? 13.195 -58.562 -34.781 1 30.52 258 LEU B N 1
ATOM 4527 C CA . LEU B 1 258 ? 14.133 -59.688 -34.875 1 30.52 258 LEU B CA 1
ATOM 4528 C C . LEU B 1 258 ? 13.727 -60.625 -36 1 30.52 258 LEU B C 1
ATOM 4530 O O . LEU B 1 258 ? 14.289 -61.719 -36.125 1 30.52 258 LEU B O 1
ATOM 4534 N N . ASN B 1 259 ? 12.445 -60.625 -36.562 1 26.78 259 ASN B N 1
ATOM 4535 C CA . ASN B 1 259 ? 12.203 -61.75 -37.469 1 26.78 259 ASN B CA 1
ATOM 4536 C C . ASN B 1 259 ? 13.062 -61.688 -38.719 1 26.78 259 ASN B C 1
ATOM 4538 O O . ASN B 1 259 ? 13.602 -60.625 -39.062 1 26.78 259 ASN B O 1
ATOM 4542 N N . GLY B 1 260 ? 12.977 -62.625 -39.906 1 25.27 260 GLY B N 1
ATOM 4543 C CA . GLY B 1 260 ? 13.594 -63.25 -41.062 1 25.27 260 GLY B CA 1
ATOM 4544 C C . GLY B 1 260 ? 13.773 -62.25 -42.219 1 25.27 260 GLY B C 1
ATOM 4545 O O . GLY B 1 260 ? 13.125 -61.219 -42.25 1 25.27 260 GLY B O 1
ATOM 4546 N N . VAL B 1 261 ? 15.023 -62.094 -42.969 1 26.44 261 VAL B N 1
ATOM 4547 C CA . VAL B 1 261 ? 15.664 -61.5 -44.125 1 26.44 261 VAL B CA 1
ATOM 4548 C C . VAL B 1 261 ? 14.781 -61.688 -45.344 1 26.44 261 VAL B C 1
ATOM 4550 O O . VAL B 1 261 ? 14.586 -62.812 -45.844 1 26.44 261 VAL B O 1
ATOM 4553 N N . PRO B 1 262 ? 13.508 -61.062 -45.438 1 24.5 262 PRO B N 1
ATOM 4554 C CA . PRO B 1 262 ? 12.906 -61.438 -46.719 1 24.5 262 PRO B CA 1
ATOM 4555 C C . PRO B 1 262 ? 13.75 -61.031 -47.906 1 24.5 262 PRO B C 1
ATOM 4557 O O . PRO B 1 262 ? 14.516 -60.062 -47.844 1 24.5 262 PRO B O 1
ATOM 4560 N N . THR B 1 263 ? 14.039 -61.75 -49.125 1 21.94 263 THR B N 1
ATOM 4561 C CA . THR B 1 263 ? 14.789 -61.906 -50.344 1 21.94 263 THR B CA 1
ATOM 4562 C C . THR B 1 263 ? 14.305 -60.906 -51.406 1 21.94 263 THR B C 1
ATOM 4564 O O . THR B 1 263 ? 14.914 -60.75 -52.469 1 21.94 263 THR B O 1
ATOM 4567 N N . SER B 1 264 ? 13.109 -60.125 -51.406 1 22.33 264 SER B N 1
ATOM 4568 C CA . SER B 1 264 ? 12.586 -59.969 -52.781 1 22.33 264 SER B CA 1
ATOM 4569 C C . SER B 1 264 ? 13.508 -59.094 -53.594 1 22.33 264 SER B C 1
ATOM 4571 O O . SER B 1 264 ? 14.344 -58.375 -53.062 1 22.33 264 SER B O 1
ATOM 4573 N N . SER B 1 265 ? 13.086 -58.719 -55.094 1 22.28 265 SER B N 1
ATOM 4574 C CA . SER B 1 265 ? 13.359 -58.562 -56.531 1 22.28 265 SER B CA 1
ATOM 4575 C C . SER B 1 265 ? 13.672 -57.094 -56.875 1 22.28 265 SER B C 1
ATOM 4577 O O . SER B 1 265 ? 13.227 -56.188 -56.156 1 22.28 265 SER B O 1
ATOM 4579 N N . THR B 1 266 ? 14.555 -56.781 -57.906 1 21.42 266 THR B N 1
ATOM 4580 C CA . THR B 1 266 ? 15.453 -55.812 -58.531 1 21.42 266 THR B CA 1
ATOM 4581 C C . THR B 1 266 ? 14.656 -54.719 -59.25 1 21.42 266 THR B C 1
ATOM 4583 O O . THR B 1 266 ? 15.234 -53.844 -59.938 1 21.42 266 THR B O 1
ATOM 4586 N N . ALA B 1 267 ? 13.266 -54.469 -59.094 1 23.83 267 ALA B N 1
ATOM 4587 C CA . ALA B 1 267 ? 12.797 -53.875 -60.344 1 23.83 267 ALA B CA 1
ATOM 4588 C C . ALA B 1 267 ? 13.344 -52.469 -60.5 1 23.83 267 ALA B C 1
ATOM 4590 O O . ALA B 1 267 ? 13.484 -51.719 -59.531 1 23.83 267 ALA B O 1
ATOM 4591 N N . LYS B 1 268 ? 13.766 -51.938 -61.75 1 22.69 268 LYS B N 1
ATOM 4592 C CA . LYS B 1 268 ? 14.57 -51 -62.531 1 22.69 268 LYS B CA 1
ATOM 4593 C C . LYS B 1 268 ? 13.883 -49.656 -62.625 1 22.69 268 LYS B C 1
ATOM 4595 O O . LYS B 1 268 ? 14.414 -48.719 -63.25 1 22.69 268 LYS B O 1
ATOM 4600 N N . THR B 1 269 ? 12.656 -49.406 -62 1 20.67 269 THR B N 1
ATOM 4601 C CA . THR B 1 269 ? 11.922 -48.438 -62.812 1 20.67 269 THR B CA 1
ATOM 4602 C C . THR B 1 269 ? 12.609 -47.094 -62.812 1 20.67 269 THR B C 1
ATOM 4604 O O . THR B 1 269 ? 13.195 -46.688 -61.812 1 20.67 269 THR B O 1
ATOM 4607 N N . SER B 1 270 ? 12.531 -46.281 -63.906 1 21.36 270 SER B N 1
ATOM 4608 C CA . SER B 1 270 ? 13.047 -45.219 -64.75 1 21.36 270 SER B CA 1
ATOM 4609 C C . SER B 1 270 ? 12.633 -43.844 -64.25 1 21.36 270 SER B C 1
ATOM 4611 O O . SER B 1 270 ? 11.461 -43.469 -64.312 1 21.36 270 SER B O 1
ATOM 4613 N N . ALA B 1 271 ? 13.297 -43.281 -63.125 1 20.62 271 ALA B N 1
ATOM 4614 C CA . ALA B 1 271 ? 12.953 -42.125 -62.312 1 20.62 271 ALA B CA 1
ATOM 4615 C C . ALA B 1 271 ? 13.125 -40.844 -63.062 1 20.62 271 ALA B C 1
ATOM 4617 O O . ALA B 1 271 ? 14.25 -40.406 -63.312 1 20.62 271 ALA B O 1
ATOM 4618 N N . HIS B 1 272 ? 12.281 -40.656 -64.062 1 19.47 272 HIS B N 1
ATOM 4619 C CA . HIS B 1 272 ? 12.5 -39.5 -64.938 1 19.47 272 HIS B CA 1
ATOM 4620 C C . HIS B 1 272 ? 12.43 -38.219 -64.125 1 19.47 272 HIS B C 1
ATOM 4622 O O . HIS B 1 272 ? 11.484 -38 -63.344 1 19.47 272 HIS B O 1
ATOM 4628 N N . MET B 1 273 ? 13.508 -37.406 -63.875 1 18.77 273 MET B N 1
ATOM 4629 C CA . MET B 1 273 ? 14.023 -36.375 -63 1 18.77 273 MET B CA 1
ATOM 4630 C C . MET B 1 273 ? 13.445 -35 -63.375 1 18.77 273 MET B C 1
ATOM 4632 O O . MET B 1 273 ? 14.164 -34 -63.406 1 18.77 273 MET B O 1
ATOM 4636 N N . ASN B 1 274 ? 12.102 -34.906 -63.688 1 19.31 274 ASN B N 1
ATOM 4637 C CA . ASN B 1 274 ? 11.844 -33.656 -64.375 1 19.31 274 ASN B CA 1
ATOM 4638 C C . ASN B 1 274 ? 12.18 -32.438 -63.531 1 19.31 274 ASN B C 1
ATOM 4640 O O . ASN B 1 274 ? 11.844 -32.406 -62.344 1 19.31 274 ASN B O 1
ATOM 4644 N N . PRO B 1 275 ? 12.969 -3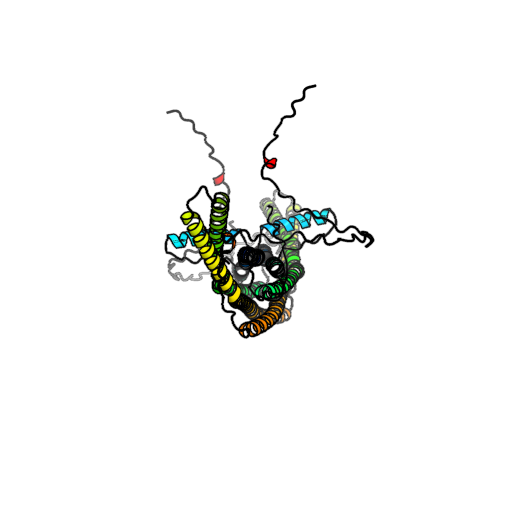1.359 -63.875 1 19.06 275 PRO B N 1
ATOM 4645 C CA . PRO B 1 275 ? 13.852 -30.266 -63.438 1 19.06 275 PRO B CA 1
ATOM 4646 C C . PRO B 1 275 ? 13.102 -29.141 -62.75 1 19.06 275 PRO B C 1
ATOM 4648 O O . PRO B 1 275 ? 13.602 -28.578 -61.781 1 19.06 275 PRO B O 1
ATOM 4651 N N . ASN B 1 276 ? 12.016 -28.547 -63.25 1 18.91 276 ASN B N 1
ATOM 4652 C CA . ASN B 1 276 ? 11.969 -27.109 -63.562 1 18.91 276 ASN B CA 1
ATOM 4653 C C . ASN B 1 276 ? 11.484 -26.312 -62.344 1 18.91 276 ASN B C 1
ATOM 4655 O O . ASN B 1 276 ? 11.164 -25.125 -62.469 1 18.91 276 ASN B O 1
ATOM 4659 N N . LEU B 1 277 ? 10.984 -26.828 -61.188 1 18.38 277 LEU B N 1
ATOM 4660 C CA . LEU B 1 277 ? 9.969 -26.031 -60.531 1 18.38 277 LEU B CA 1
ATOM 4661 C C . LEU B 1 277 ? 10.586 -24.781 -59.906 1 18.38 277 LEU B C 1
ATOM 4663 O O . LEU B 1 277 ? 11.438 -24.875 -59 1 18.38 277 LEU B O 1
ATOM 4667 N N . LEU B 1 278 ? 10.719 -23.641 -60.438 1 19.23 278 LEU B N 1
ATOM 4668 C CA . LEU B 1 278 ? 11.391 -22.344 -60.312 1 19.23 278 LEU B CA 1
ATOM 4669 C C . LEU B 1 278 ? 10.867 -21.562 -59.125 1 19.23 278 LEU B C 1
ATOM 4671 O O . LEU B 1 278 ? 10.289 -20.484 -59.281 1 19.23 278 LEU B O 1
ATOM 4675 N N . TYR B 1 279 ? 10.391 -22.094 -57.969 1 18.5 279 TYR B N 1
ATOM 4676 C CA . TYR B 1 279 ? 9.656 -21.141 -57.156 1 18.5 279 TYR B CA 1
ATOM 4677 C C . TYR B 1 279 ? 10.57 -20.016 -56.656 1 18.5 279 TYR B C 1
ATOM 4679 O O . TYR B 1 279 ? 11.695 -20.266 -56.25 1 18.5 279 TYR B O 1
ATOM 4687 N N . PRO B 1 280 ? 10.469 -18.844 -56.969 1 20.27 280 PRO B N 1
ATOM 4688 C CA . PRO B 1 280 ? 11.344 -17.703 -56.656 1 20.27 280 PRO B CA 1
ATOM 4689 C C . PRO B 1 280 ? 11.43 -17.406 -55.156 1 20.27 280 PRO B C 1
ATOM 4691 O O . PRO B 1 280 ? 10.43 -17.516 -54.469 1 20.27 280 PRO B O 1
ATOM 4694 N N . TRP B 1 281 ? 12.672 -17.594 -54.406 1 20.42 281 TRP B N 1
ATOM 4695 C CA . TRP B 1 281 ? 13.281 -17.531 -53.094 1 20.42 281 TRP B CA 1
ATOM 4696 C C . TRP B 1 281 ? 13.164 -16.141 -52.5 1 20.42 281 TRP B C 1
ATOM 4698 O O . TRP B 1 281 ? 13.812 -15.82 -51.5 1 20.42 281 TRP B O 1
ATOM 4708 N N . ARG B 1 282 ? 12.367 -15.234 -52.938 1 20.73 282 ARG B N 1
ATOM 4709 C CA . ARG B 1 282 ? 13.008 -13.945 -52.688 1 20.73 282 ARG B CA 1
ATOM 4710 C C . ARG B 1 282 ? 13.203 -13.711 -51.188 1 20.73 282 ARG B C 1
ATOM 4712 O O . ARG B 1 282 ? 14.289 -13.32 -50.75 1 20.73 282 ARG B O 1
ATOM 4719 N N . GLN B 1 283 ? 12.258 -13.047 -50.469 1 20.55 283 GLN B N 1
ATOM 4720 C CA . GLN B 1 283 ? 12.383 -12.008 -49.438 1 20.55 283 GLN B CA 1
ATOM 4721 C C . GLN B 1 283 ? 12.789 -12.602 -48.094 1 20.55 283 GLN B C 1
ATOM 4723 O O . GLN B 1 283 ? 12.477 -13.766 -47.812 1 20.55 283 GLN B O 1
ATOM 4728 N N . GLY B 1 284 ? 13.539 -11.844 -46.906 1 21.09 284 GLY B N 1
ATOM 4729 C CA . GLY B 1 284 ? 14.602 -11.953 -45.938 1 21.09 284 GLY B CA 1
ATOM 4730 C C . GLY B 1 284 ? 14.18 -12.68 -44.656 1 21.09 284 GLY B C 1
ATOM 4731 O O . GLY B 1 284 ? 13.531 -12.094 -43.781 1 21.09 284 GLY B O 1
ATOM 4732 N N . GLN B 1 285 ? 13.625 -13.781 -44.594 1 20.45 285 GLN B N 1
ATOM 4733 C CA . GLN B 1 285 ? 13.031 -14.516 -43.5 1 20.45 285 GLN B CA 1
ATOM 4734 C C . GLN B 1 285 ? 14.094 -14.883 -42.469 1 20.45 285 GLN B C 1
ATOM 4736 O O . GLN B 1 285 ? 14.992 -15.68 -42.75 1 20.45 285 GLN B O 1
ATOM 4741 N N . ALA B 1 286 ? 14.336 -14.031 -41.25 1 23.12 286 ALA B N 1
ATOM 4742 C CA . ALA B 1 286 ? 15.391 -13.922 -40.25 1 23.12 286 ALA B CA 1
ATOM 4743 C C . ALA B 1 286 ? 15.531 -15.227 -39.469 1 23.12 286 ALA B C 1
ATOM 4745 O O . ALA B 1 286 ? 14.539 -15.758 -38.969 1 23.12 286 ALA B O 1
ATOM 4746 N N . GLU B 1 287 ? 16.547 -16.062 -39.562 1 22.52 287 GLU B N 1
ATOM 4747 C CA . GLU B 1 287 ? 17.094 -17.328 -39.125 1 22.52 287 GLU B CA 1
ATOM 4748 C C . GLU B 1 287 ? 17.531 -17.266 -37.656 1 22.52 287 GLU B C 1
ATOM 4750 O O . GLU B 1 287 ? 18.625 -16.766 -37.344 1 22.52 287 GLU B O 1
ATOM 4755 N N . ASN B 1 288 ? 16.812 -16.578 -36.688 1 20.58 288 ASN B N 1
ATOM 4756 C CA . ASN B 1 288 ? 17.422 -16.453 -35.375 1 20.58 288 ASN B CA 1
ATOM 4757 C C . ASN B 1 288 ? 17.766 -17.828 -34.781 1 20.58 288 ASN B C 1
ATOM 4759 O O . ASN B 1 288 ? 16.891 -18.656 -34.594 1 20.58 288 ASN B O 1
ATOM 4763 N N . CYS B 1 289 ? 18.938 -18.344 -34.969 1 22.36 289 CYS B N 1
ATOM 4764 C CA . CYS B 1 289 ? 19.797 -19.484 -34.656 1 22.36 289 CYS B CA 1
ATOM 4765 C C . CYS B 1 289 ? 19.953 -19.656 -33.156 1 22.36 289 CYS B C 1
ATOM 4767 O O . CYS B 1 289 ? 20.297 -18.703 -32.438 1 22.36 289 CYS B O 1
ATOM 4769 N N . CYS B 1 290 ? 19.203 -20.516 -32.5 1 23.19 290 CYS B N 1
ATOM 4770 C CA . CYS B 1 290 ? 19.219 -20.969 -31.109 1 23.19 290 CYS B CA 1
ATOM 4771 C C . CYS B 1 290 ? 20.625 -21.344 -30.672 1 23.19 290 CYS B C 1
ATOM 4773 O O . CYS B 1 290 ? 21.188 -22.328 -31.141 1 23.19 290 CYS B O 1
ATOM 4775 N N . LEU B 1 291 ? 21.641 -20.391 -30.516 1 22.3 291 LEU B N 1
ATOM 4776 C CA . LEU B 1 291 ? 23.016 -20.531 -30.078 1 22.3 291 LEU B CA 1
ATOM 4777 C C . LEU B 1 291 ? 23.094 -21.266 -28.75 1 22.3 291 LEU B C 1
ATOM 4779 O O . LEU B 1 291 ? 22.422 -20.891 -27.781 1 22.3 291 LEU B O 1
ATOM 4783 N N . TYR B 1 292 ? 23.344 -22.562 -28.734 1 23.03 292 TYR B N 1
ATOM 4784 C CA . TYR B 1 292 ? 23.766 -23.484 -27.688 1 23.03 292 TYR B CA 1
ATOM 4785 C C . TYR B 1 292 ? 24.938 -22.938 -26.906 1 23.03 292 TYR B C 1
ATOM 4787 O O . TYR B 1 292 ? 26 -22.672 -27.469 1 23.03 292 TYR B O 1
ATOM 4795 N N . TYR B 1 293 ? 24.734 -22 -25.922 1 21 293 TYR B N 1
ATOM 4796 C CA . TYR B 1 293 ? 25.75 -21.406 -25.047 1 21 293 TYR B CA 1
ATOM 4797 C C . TYR B 1 293 ? 26.484 -22.469 -24.25 1 21 293 TYR B C 1
ATOM 4799 O O . TYR B 1 293 ? 25.875 -23.266 -23.547 1 21 293 TYR B O 1
ATOM 4807 N N . THR B 1 294 ? 27.562 -23.125 -24.781 1 22 294 THR B N 1
ATOM 4808 C CA . THR B 1 294 ? 28.562 -23.922 -24.109 1 22 294 THR B CA 1
ATOM 4809 C C . THR B 1 294 ? 29.156 -23.188 -22.906 1 22 294 THR B C 1
ATOM 4811 O O . THR B 1 294 ? 29.266 -21.953 -22.938 1 22 294 THR B O 1
ATOM 4814 N N . PRO B 1 295 ? 29.203 -23.828 -21.594 1 23.41 295 PRO B N 1
ATOM 4815 C CA . PRO B 1 295 ? 29.703 -23.281 -20.328 1 23.41 295 PRO B CA 1
ATOM 4816 C C . PRO B 1 295 ? 31.109 -22.703 -20.438 1 23.41 295 PRO B C 1
ATOM 4818 O O . PRO B 1 295 ? 31.609 -22.094 -19.5 1 23.41 295 PRO B O 1
ATOM 4821 N N . GLU B 1 296 ? 31.875 -23.141 -21.453 1 23.44 296 GLU B N 1
ATOM 4822 C CA . GLU B 1 296 ? 33.312 -22.891 -21.281 1 23.44 296 GLU B CA 1
ATOM 4823 C C . GLU B 1 296 ? 33.594 -21.391 -21.078 1 23.44 296 GLU B C 1
ATOM 4825 O O . GLU B 1 296 ? 34.562 -21.016 -20.406 1 23.44 296 GLU B O 1
ATOM 4830 N N . THR B 1 297 ? 33 -20.562 -21.969 1 21.44 297 THR B N 1
ATOM 4831 C CA . THR B 1 297 ? 33.875 -19.422 -22.25 1 21.44 297 THR B CA 1
ATOM 4832 C C . THR B 1 297 ? 33.875 -18.453 -21.078 1 21.44 297 THR B C 1
ATOM 4834 O O . THR B 1 297 ? 34.312 -17.297 -21.219 1 21.44 297 THR B O 1
ATOM 4837 N N . CYS B 1 298 ? 33.094 -18.703 -20.047 1 19.98 298 CYS B N 1
ATOM 4838 C CA . CYS B 1 298 ? 33.219 -17.688 -19.016 1 19.98 298 CYS B CA 1
ATOM 4839 C C . CYS B 1 298 ? 34.625 -17.594 -18.5 1 19.98 298 CYS B C 1
ATOM 4841 O O . CYS B 1 298 ? 35 -16.641 -17.812 1 19.98 298 CYS B O 1
ATOM 4843 N N . LEU B 1 299 ? 35.344 -18.672 -18.359 1 19.17 299 LEU B N 1
ATOM 4844 C CA . LEU B 1 299 ? 36.344 -18.594 -17.297 1 19.17 299 LEU B CA 1
ATOM 4845 C C . LEU B 1 299 ? 37.531 -17.734 -17.75 1 19.17 299 LEU B C 1
ATOM 4847 O O . LEU B 1 299 ? 38.219 -17.141 -16.906 1 19.17 299 LEU B O 1
ATOM 4851 N N . ARG B 1 300 ? 38.094 -18.109 -18.953 1 19.19 300 ARG B N 1
ATOM 4852 C CA . ARG B 1 300 ? 39.531 -17.984 -18.859 1 19.19 300 ARG B CA 1
ATOM 4853 C C . ARG B 1 300 ? 39.938 -16.547 -18.578 1 19.19 300 ARG B C 1
ATOM 4855 O O . ARG B 1 300 ? 40.75 -16.297 -17.656 1 19.19 300 ARG B O 1
ATOM 4862 N N . LYS B 1 301 ? 40.406 -15.812 -19.734 1 21.84 301 LYS B N 1
ATOM 4863 C CA . LYS B 1 301 ? 41.75 -15.258 -19.938 1 21.84 301 LYS B CA 1
ATOM 4864 C C . LYS B 1 301 ? 41.875 -13.883 -19.266 1 21.84 301 LYS B C 1
ATOM 4866 O O . LYS B 1 301 ? 41.188 -12.938 -19.656 1 21.84 301 LYS B O 1
ATOM 4871 N N . LEU B 1 302 ? 42.219 -13.758 -17.969 1 21.38 302 LEU B N 1
ATOM 4872 C CA . LEU B 1 302 ? 42.875 -12.867 -17.016 1 21.38 302 LEU B CA 1
ATOM 4873 C C . LEU B 1 302 ? 44.125 -12.266 -17.594 1 21.38 302 LEU B C 1
ATOM 4875 O O . LEU B 1 302 ? 44.938 -11.68 -16.859 1 21.38 302 LEU B O 1
ATOM 4879 N N . GLN B 1 303 ? 44.562 -12.484 -18.859 1 20.08 303 GLN B N 1
ATOM 4880 C CA . GLN B 1 303 ? 46 -12.164 -18.984 1 20.08 303 GLN B CA 1
ATOM 4881 C C . GLN B 1 303 ? 46.25 -10.672 -18.797 1 20.08 303 GLN B C 1
ATOM 4883 O O . GLN B 1 303 ? 45.438 -9.844 -19.234 1 20.08 303 GLN B O 1
ATOM 4888 N N . PRO B 1 304 ? 47.125 -10.266 -17.766 1 26.17 304 PRO B N 1
ATOM 4889 C CA . PRO B 1 304 ? 47.656 -8.93 -17.5 1 26.17 304 PRO B CA 1
ATOM 4890 C C . PRO B 1 304 ? 48.344 -8.336 -18.734 1 26.17 304 PRO B C 1
ATOM 4892 O O . PRO B 1 304 ? 49.156 -9 -19.375 1 26.17 304 PRO B O 1
ATOM 4895 N N . PRO B 1 305 ? 47.75 -7.988 -19.828 1 22.52 305 PRO B N 1
ATOM 4896 C CA . PRO B 1 305 ? 48.781 -7.672 -20.828 1 22.52 305 PRO B CA 1
ATOM 4897 C C . PRO B 1 305 ? 49.844 -6.699 -20.297 1 22.52 305 PRO B C 1
ATOM 4899 O O . PRO B 1 305 ? 49.5 -5.621 -19.797 1 22.52 305 PRO B O 1
ATOM 4902 N N . VAL B 1 306 ? 51.031 -7.102 -19.688 1 22.12 306 VAL B N 1
ATOM 4903 C CA . VAL B 1 306 ? 52.219 -6.402 -19.203 1 22.12 306 VAL B CA 1
ATOM 4904 C C . VAL B 1 306 ? 52.812 -5.543 -20.312 1 22.12 306 VAL B C 1
ATOM 4906 O O . VAL B 1 306 ? 53.75 -4.773 -20.094 1 22.12 306 VAL B O 1
ATOM 4909 N N . GLN B 1 307 ? 52.438 -5.598 -21.594 1 20.2 307 GLN B N 1
ATOM 4910 C CA . GLN B 1 307 ? 53.656 -5.188 -22.281 1 20.2 307 GLN B CA 1
ATOM 4911 C C . GLN B 1 307 ? 54.156 -3.842 -21.766 1 20.2 307 GLN B C 1
ATOM 4913 O O . GLN B 1 307 ? 53.344 -2.951 -21.469 1 20.2 307 GLN B O 1
ATOM 4918 N N . ALA B 1 308 ? 55.562 -3.619 -21.688 1 21.53 308 ALA B N 1
ATOM 4919 C CA . ALA B 1 308 ? 56.688 -2.73 -21.391 1 21.53 308 ALA B CA 1
ATOM 4920 C C . ALA B 1 308 ? 56.5 -1.373 -22.062 1 21.53 308 ALA B C 1
ATOM 4922 O O . ALA B 1 308 ? 56.594 -0.332 -21.406 1 21.53 308 ALA B O 1
ATOM 4923 N N . CYS B 1 309 ? 56.781 -1.217 -23.469 1 21.36 309 CYS B N 1
ATOM 4924 C CA . CYS B 1 309 ? 57.844 -0.23 -23.578 1 21.36 309 CYS B CA 1
ATOM 4925 C C . CYS B 1 309 ? 57.312 1.179 -23.359 1 21.36 309 CYS B C 1
ATOM 4927 O O . CYS B 1 309 ? 56.219 1.499 -23.766 1 21.36 309 CYS B O 1
#

Sequence (618 aa):
MKINFSICFSVNSWSLTCNDISCVCFVFKKIDVTNKAVAEILSKATEYLQPNPAYRAKLGMLNTVSKIRGQVKTTGYPQTEGLLGDCMLKYGKELGEDSTFGNALIEVGESMKLMAEVKDSLDINVKQTFIDPLQLLQDKDLKEIGHHLKKLEGRRLDYDYKKKRVGKIPDEEVRQAVEKFEESKELAERSMFNFLENDVEQVNQLAVFVEAALDYHKQSTEILQELHNKLQIRISAASNIPRREYRPRPVKRSSSELNGVPTSSTAKTSAHMNPNLLYPWRQGQAENCCLYYTPETCLRKLQPPVQACMKINFSICFSVNSWSLTCNDISCVCFVFKKIDVTNKAVAEILSKATEYLQPNPAYRAKLGMLNTVSKIRGQVKTTGYPQTEGLLGDCMLKYGKELGEDSTFGNALIEVGESMKLMAEVKDSLDINVKQTFIDPLQLLQDKDLKEIGHHLKKLEGRRLDYDYKKKRVGKIPDEEVRQAVEKFEESKELAERSMFNFLENDVEQVNQLAVFVEAALDYHKQSTEILQELHNKLQIRISAASNIPRREYRPRPVKRSSSELNGVPTSSTAKTSAHMNPNLLYPWRQGQAENCCLYYTPETCLRKLQPPVQAC

Secondary structure (DSSP, 8-state):
-----------S-------SHHHHHHHHHHHHHHHHHHHHHHHHHHHHH---HHHHHHHHHHHHHHHHHT---------HHHHHHHHHHHHHHHH-TT-HHHHHHHHHHHHHHHHHHHHHHHHHHHIIIIIHHHHHIIIIIIHHHHHHHHHHHHHHHHHHHHHHTBTTB-HHHHHHHHHHHHHHHHHHHHHHHHHHHTHHHHHHHHHHHHHHHHHHHHHHHHHHHHHHHHHHHHHHHHHTSPPPPP-PPP-----GGGS-----------------------------------GGGGS----------/-----------S-------SHHHHHHHHHHHHHHHHHHHHHHHHHHHHH---HHHHHHHHHHHHHHHHHT---------HHHHHHHHHHHHHHHH-TT-HHHHHHHHHHHHHHHHHHHHHHHHHHHIIIIIHHHHHIIIIIIHHHHHHHHHHHHHHHHHHHHHHTBTTB-HHHHHHHHHHHHHHHHHHHHHHHHHHHTHHHHHHHHHHHHHHHHHHHHHHHHHHHHHHHHHHHHHHHHHTSPPPPP-PPP-----GGGS-----------------------S-----------GGGGS----------

Foldseek 3Di:
DPPPLPLPCPPDDPPVCCPDPNVVVVLVVVLVVVLVVLVVCLVVVVCVLAVDVVQVVVQVVVVVVCVVVVNPPPPARDDPLQVQLVVLCVVLVVVPPPDLSSVLSNLSSVLSNVLRVLSRVLSVQLCVLANVVSVCCNVPLSVVLVVLVVQLVVLVVVLVVVVVCPVVDDPVVNVVSVVSNVVSVVVSVVSSVVVVVCVVVNVVSVVSNVVSVVSSVVVSVVSVVVSVVVVVVSVVVVVPDDDDDDDDDDDPPPPPPVDDPDDDDPPPPPDDPDDDPCPDPDDDDCPPPDPPDDPPPPDDDPPPPPDDD/DPPPLPLPCPPDDPPVCCPDPNVVVVLVVVLVVVLVVLVVCLVVVVCVLAVDVVQVVVQVVVVVVCVVVVNPPPPARDDPLQVQLVVLCVVLPVVPPPDLSSVLSNLSSVLSNVLRVLSRVLSVQCCVLANVVSVCCNVPLSVVLVVLVVQLVVLVVVLVVVVVVPVVDDPVVNVVSVVSNVVSVVVSVVSSVVVVVCVVVNVVSVVSNVVSVVSSVVVSVVSVVVSVVVVVVSVVVVVPDDDDDDDDDDDPPPPPPVDDDDDDDDDDDDPPPDDDPCDDPDDDPDPPDPPPPDPPPPDDDPDPPPDDD